Protein AF-0000000078346505 (afdb_homodimer)

pLDDT: mean 89.8, std 14.37, range [29.5, 98.81]

Secondary structure (DSSP, 8-state):
-----------------HHHHHHH-HHHHHHHHHHTTB-TTS-BTTPPPPEEEEE---TTSSEEEEEEETTEEEEEEEEEEEEPPBTTBTT--EEEEEEE--GGG-TT--SSS--HHHHHHHHHHHHHHHHTTSB-GGGGEEETTTEEEEEEEEEEEEE--S-HHHHHHHHHHHHHHT-EE--EE--TTS--EE-SSPPEEPPBS---EEEEEEEETTTEEEES--TTTGGGEEEEEEEEE-TT--EEEEEE-SSS-B-HHHHHHHHHHHHHTHHHHHHHHTTT-/-----------------HHHHHHH-HHHHHHHHHHTTB-TTS-BTTPPPPEEEEE---TTSSEEEEEEETTEEEEEEEEEEEEPPBTTBTT--EEEEEEE--GGG-TT--SSS--HHHHHHHHHHHHHHHHTTSB-GGGGEEETTTEEEEEEEEEEEEE--S-HHHHHHHHHHHHHHT-EE--EE--TTS--EE-SSPPEEPPBS---EEEEEEEETTTEEEES--TTTGGGEEEEEEEEE-TT--EEEEEE-SSS-B-HHHHHHHHHHHHHTHHHHHHHHTTT-

InterPro domains:
  IPR001247 Exoribonuclease, phosphorolytic domain 1 [PF01138] (48-182)
  IPR015847 Exoribonuclease, phosphorolytic domain 2 [PF03725] (208-272)
  IPR020568 Ribosomal protein uS5 domain 2-type superfamily [SSF54211] (19-230)
  IPR027408 PNPase/RNase PH domain superfamily [G3DSA:3.30.230.70] (17-285)
  IPR033196 Exosome complex component Rrp43 [cd11369] (22-281)
  IPR036345 Exoribonuclease, PH domain 2 superfamily [SSF55666] (202-284)
  IPR050590 Exosome complex component Rrp42 subfamily [PTHR11097] (28-284)

Foldseek 3Di:
DPPPP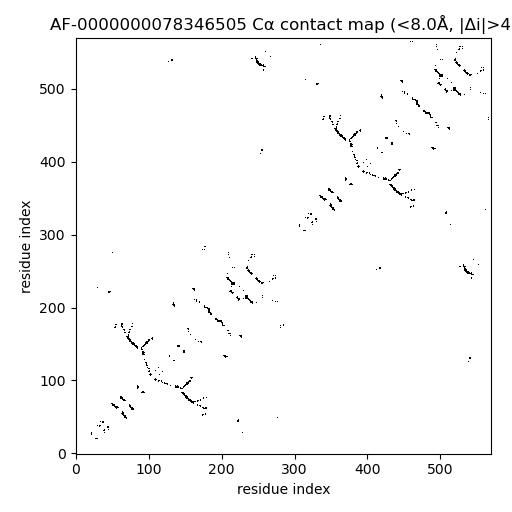PPPPVPPPVPPDLVVCCVVPVQVSQVVQVVVQAGPVGHGQADWADKAKDWCPDVPALTKIWIDGPPWIKIKGKHKDKDFDDPVCQQFEAEQEFEDEDCQQDVVDDDDDGDPVRVVLRVVLRVCPVPVQFADRNVQGDDGRGIGMYMYMYMYINHAWADVNQRRLLGVLLRLLGGWAADWDDDPPDDIDGDPDGTHRGDTPWGKGKWKWFAAPLHGIGTGDTPSCVVRTFWMWMWIAILVLHTRDIDTPDGRDDDPVVVVVRSVSSSVCNVVSCVNSVVSD/DPPPPPPPPVPPPVPPDLVVCCVVPVQVSQVVQVVVQAGPVGHGQADWADKAKDWCPDVPALTKIWIDGDPWIKIKGKHKDKDFDDPVCQQFEAEQEFEDEDCQQDVVDDDDDGDPVRVVLRVVLRVCPVPVQFADRNVQGDDGRGIGMYMYMYMYINHAFADVNQRRLLGVLLRLLGGWAFDWDDDPPDDTDGDPDGTHRGDTPWGKGKWKWFAAPLHGIGTGDTPSCVVRTFWMWMWIAILVLHTRDIDTPDGRDDDPVVVVVRSVSRNVCNVVSCVNSVVSD

Sequence (570 aa):
MVPQESDHSKDSGFVLDPDTFKKIQPLEYHRRFIQEGVRADGRPLLHFRNTELDFGPITSASGSVSVKVGDTSVICAIKAELAEPAPTLPYQGYLVPNVDLPALCASHFRPGPPCELAQSISTFLNNIISSGNVLDLESLCVVPGKVVWVLYADIVCLNYAGNIFDASVDALIAALCNVKLPEVTISDESAPVINNLPAKPLKLNRILISSTFAIFDGQTLLADPTHEEEPLVSSTVTIVVDDKDCICAIHKPGGVSITKAVIDECLTLAKSRTPSFMKLISNTVMVPQESDHSKDSGFVLDPDTFKKIQPLEYHRRFIQEGVRADGRPLLHFRNTELDFGPITSASGSVSVKVGDTSVICAIKAELAEPAPTLPYQGYLVPNVDLPALCASHFRPGPPCELAQSISTFLNNIISSGNVLDLESLCVVPGKVVWVLYADIVCLNYAGNIFDASVDALIAALCNVKLPEVTISDESAPVINNLPAKPLKLNRILISSTFAIFDGQTLLADPTHEEEPLVSSTVTIVVDDKDCICAIHKPGGVSITKAVIDECLTLAKSRTPSFMKLISNTV

Nearest PDB structures (foldseek):
  2c38-assembly1_E  TM=9.148E-01  e=2.564E-26  Saccharolobus solfataricus
  3l7z-assembly1_G  TM=9.034E-01  e=2.143E-26  Saccharolobus solfataricus
  3l7z-assembly1_D  TM=9.224E-01  e=9.581E-26  Saccharolobus solfataricus
  3m85-assembly1_H  TM=8.698E-01  e=2.087E-25  Archaeoglobus fulgidus
  9g8o-assembly1_F  TM=9.002E-01  e=9.910E-25  Homo sapiens

Radius of gyration: 27.99 Å; Cα contacts (8 Å, |Δi|>4): 1223; chains: 2; bounding box: 143×71×76 Å

Solvent-accessible surface area (backbone atoms only — not comparable to full-atom values): 29828 Å² total; per-residue (Å²): 137,79,82,77,78,79,80,74,74,70,77,74,66,83,72,61,57,68,70,58,34,37,72,75,36,48,65,62,47,49,48,57,30,48,75,71,54,24,40,87,88,67,40,49,43,74,45,67,64,59,74,47,79,42,78,53,79,43,78,90,32,38,11,8,20,36,30,28,44,59,71,15,28,36,37,18,40,28,41,70,42,83,38,67,32,53,89,92,40,36,53,28,25,53,69,48,54,41,44,42,65,46,35,85,19,37,85,88,35,59,82,75,74,78,50,69,67,30,50,51,50,19,52,47,51,37,34,35,47,75,39,39,53,25,48,59,38,53,77,31,34,75,38,75,64,52,36,12,37,35,36,39,32,43,34,37,43,61,26,67,39,27,51,62,62,38,48,48,46,48,22,52,51,53,12,48,42,48,23,40,46,60,42,70,46,69,51,96,92,50,74,74,38,76,43,92,49,76,54,41,72,50,70,67,71,46,49,65,43,54,36,44,31,29,27,39,80,73,70,44,69,30,29,50,45,38,50,79,44,56,81,59,37,42,26,50,40,34,38,26,25,34,79,83,62,31,40,29,28,35,47,18,68,18,13,53,56,40,49,71,68,55,51,52,51,49,58,56,55,44,51,66,50,46,62,64,53,50,61,71,43,47,87,56,96,136,79,81,78,77,78,82,73,76,71,78,72,66,84,72,61,56,68,69,57,35,38,72,76,36,48,64,61,47,48,47,58,30,48,75,70,54,24,39,87,86,69,40,51,43,75,43,68,63,60,74,46,79,43,77,53,79,44,79,89,33,39,10,9,20,36,28,30,44,59,72,15,28,36,39,18,38,28,41,73,41,84,38,66,32,51,91,92,39,36,52,26,23,53,69,49,54,40,44,43,62,45,37,84,20,37,86,88,36,58,81,75,72,77,50,71,67,32,49,52,48,22,52,47,51,37,34,35,47,75,39,39,54,24,49,60,37,53,78,30,34,74,38,76,64,51,34,13,36,33,35,42,32,44,34,38,43,62,27,66,38,29,52,61,64,39,47,49,46,47,22,52,51,54,11,47,41,47,22,40,44,60,42,71,46,69,50,97,90,49,75,73,36,76,44,92,50,75,55,41,71,51,71,67,70,47,50,64,46,55,37,43,31,28,25,39,81,75,73,44,68,31,28,51,45,39,52,80,44,57,82,58,38,42,25,49,38,32,39,26,25,34,79,83,62,31,39,29,28,35,46,17,66,18,13,53,56,39,49,72,68,55,52,51,50,50,56,56,53,45,50,64,49,46,62,63,53,51,60,71,43,48,87,56,95

Organism: Batrachochytrium dendrobatidis (strain JEL423) (NCBI:txid403673)

Structure (mmCIF, N/CA/C/O backbone):
data_AF-0000000078346505-model_v1
#
loop_
_entity.id
_entity.type
_entity.pdbx_description
1 polymer 'Ribosomal RNA-processing protein 43'
#
loop_
_atom_site.group_PDB
_atom_site.id
_atom_site.type_symbol
_atom_site.label_atom_id
_atom_site.label_alt_id
_atom_site.label_comp_id
_atom_site.label_asym_id
_atom_site.label_entity_id
_atom_site.label_seq_id
_atom_site.pdbx_PDB_ins_code
_atom_site.Cartn_x
_atom_site.Cartn_y
_atom_site.Cartn_z
_atom_site.occupancy
_atom_site.B_iso_or_equiv
_atom_site.auth_seq_id
_atom_site.auth_comp_id
_atom_site.auth_asym_id
_atom_site.auth_atom_id
_atom_site.pdbx_PDB_model_num
ATOM 1 N N . MET A 1 1 ? -66 -13.938 39.594 1 29.5 1 MET A N 1
ATOM 2 C CA . MET A 1 1 ? -65.562 -14.188 38.219 1 29.5 1 MET A CA 1
ATOM 3 C C . MET A 1 1 ? -64.75 -13.016 37.688 1 29.5 1 MET A C 1
ATOM 5 O O . MET A 1 1 ? -65.312 -11.953 37.375 1 29.5 1 MET A O 1
ATOM 9 N N . VAL A 1 2 ? -63.562 -12.664 38.25 1 35.06 2 VAL A N 1
ATOM 10 C CA . VAL A 1 2 ? -62.656 -11.562 37.969 1 35.06 2 VAL A CA 1
ATOM 11 C C . VAL A 1 2 ? -62.125 -11.688 36.562 1 35.06 2 VAL A C 1
ATOM 13 O O . VAL A 1 2 ? -61.656 -12.758 36.156 1 35.06 2 VAL A O 1
ATOM 16 N N . PRO A 1 3 ? -62.562 -10.781 35.625 1 36 3 PRO A N 1
ATOM 17 C CA . PRO A 1 3 ? -62.094 -10.836 34.25 1 36 3 PRO A CA 1
ATOM 18 C C . PRO A 1 3 ? -60.562 -10.727 34.188 1 36 3 PRO A C 1
ATOM 20 O O . PRO A 1 3 ? -59.969 -9.883 34.844 1 36 3 PRO A O 1
ATOM 23 N N . GLN A 1 4 ? -59.812 -11.812 34.094 1 34.84 4 GLN A N 1
ATOM 24 C CA . GLN A 1 4 ? -58.375 -11.805 33.812 1 34.84 4 GLN A CA 1
ATOM 25 C C . GLN A 1 4 ? -58.062 -11.141 32.469 1 34.84 4 GLN A C 1
ATOM 27 O O . GLN A 1 4 ? -58.5 -11.617 31.438 1 34.84 4 GLN A O 1
ATOM 32 N N . GLU A 1 5 ? -57.969 -9.781 32.406 1 35.34 5 GLU A N 1
ATOM 33 C CA . GLU A 1 5 ? -57.5 -9.055 31.25 1 35.34 5 GLU A CA 1
ATOM 34 C C . GLU A 1 5 ? -56.156 -9.609 30.766 1 35.34 5 GLU A C 1
ATOM 36 O O . GLU A 1 5 ? -55.188 -9.688 31.531 1 35.34 5 GLU A O 1
ATOM 41 N N . SER A 1 6 ? -56.156 -10.633 29.859 1 36.22 6 SER A N 1
ATOM 42 C CA . SER A 1 6 ? -54.969 -11.07 29.125 1 36.22 6 SER A CA 1
ATOM 43 C C . SER A 1 6 ? -54.312 -9.898 28.422 1 36.22 6 SER A C 1
ATOM 45 O O . SER A 1 6 ? -54.938 -9.211 27.594 1 36.22 6 SER A O 1
ATOM 47 N N . ASP A 1 7 ? -53.469 -9.086 29.031 1 33.78 7 ASP A N 1
ATOM 48 C CA . ASP A 1 7 ? -52.594 -8.062 28.484 1 33.78 7 ASP A CA 1
ATOM 49 C C . ASP A 1 7 ? -51.719 -8.625 27.359 1 33.78 7 ASP A C 1
ATOM 51 O O . ASP A 1 7 ? -50.719 -9.266 27.594 1 33.78 7 ASP A O 1
ATOM 55 N N . HIS A 1 8 ? -52.344 -9.211 26.25 1 35.03 8 HIS A N 1
ATOM 56 C CA . HIS A 1 8 ? -51.594 -9.5 25.016 1 35.03 8 HIS A CA 1
ATOM 57 C C . HIS A 1 8 ? -50.938 -8.234 24.453 1 35.03 8 HIS A C 1
ATOM 59 O O . HIS A 1 8 ? -51.562 -7.539 23.641 1 35.03 8 HIS A O 1
ATOM 65 N N . SER A 1 9 ? -50.344 -7.367 25.156 1 30.27 9 SER A N 1
ATOM 66 C CA . SER A 1 9 ? -49.531 -6.418 24.406 1 30.27 9 SER A CA 1
ATOM 67 C C . SER A 1 9 ? -48.531 -7.137 23.5 1 30.27 9 SER A C 1
ATOM 69 O O . SER A 1 9 ? -47.531 -7.688 23.969 1 30.27 9 SER A O 1
ATOM 71 N N . LYS A 1 10 ? -49.031 -7.902 22.453 1 34 10 LYS A N 1
ATOM 72 C CA . LYS A 1 10 ? -48.188 -8.227 21.297 1 34 10 LYS A CA 1
ATOM 73 C C . LYS A 1 10 ? -47.344 -7.027 20.875 1 34 10 LYS A C 1
ATOM 75 O O . LYS A 1 10 ? -47.875 -6.004 20.438 1 34 10 LYS A O 1
ATOM 80 N N . ASP A 1 11 ? -46.312 -6.691 21.516 1 34.81 11 ASP A N 1
ATOM 81 C CA . ASP A 1 11 ? -45.281 -5.848 20.953 1 34.81 11 ASP A CA 1
ATOM 82 C C . ASP A 1 11 ? -45.031 -6.152 19.484 1 34.81 11 ASP A C 1
ATOM 84 O O . ASP A 1 11 ? -44.562 -7.23 19.125 1 34.81 11 ASP A O 1
ATOM 88 N N . SER A 1 12 ? -45.938 -6.004 18.594 1 40.03 12 SER A N 1
ATOM 89 C CA . SER A 1 12 ? -45.844 -5.992 17.141 1 40.03 12 SER A CA 1
ATOM 90 C C . SER A 1 12 ? -44.562 -5.32 16.688 1 40.03 12 SER A C 1
ATOM 92 O O . SER A 1 12 ? -44.562 -4.133 16.359 1 40.03 12 SER A O 1
ATOM 94 N N . GLY A 1 13 ? -43.5 -5.34 17.344 1 41.84 13 GLY A N 1
ATOM 95 C CA . GLY A 1 13 ? -42.281 -4.828 16.703 1 41.84 13 GLY A CA 1
ATOM 96 C C . GLY A 1 13 ? -42.125 -5.289 15.266 1 41.84 13 GLY A C 1
ATOM 97 O O . GLY A 1 13 ? -42.344 -6.465 14.961 1 41.84 13 GLY A O 1
ATOM 98 N N . PHE A 1 14 ? -42.438 -4.574 14.297 1 49.12 14 PHE A N 1
ATOM 99 C CA . PHE A 1 14 ? -42.188 -4.762 12.867 1 49.12 14 PHE A CA 1
ATOM 100 C C . PHE A 1 14 ? -40.906 -5.543 12.625 1 49.12 14 PHE A C 1
ATOM 102 O O . PHE A 1 14 ? -39.812 -5.02 12.836 1 49.12 14 PHE A O 1
ATOM 109 N N . VAL A 1 15 ? -40.969 -6.75 12.844 1 62.22 15 VAL A N 1
ATOM 110 C CA . VAL A 1 15 ? -39.812 -7.598 12.539 1 62.22 15 VAL A CA 1
ATOM 111 C C . VAL A 1 15 ? -39.625 -7.699 11.023 1 62.22 15 VAL A C 1
ATOM 113 O O . VAL A 1 15 ? -40.5 -8.234 10.328 1 62.22 15 VAL A O 1
ATOM 116 N N . LEU A 1 16 ? -39.031 -6.777 10.344 1 72.5 16 LEU A N 1
ATOM 117 C CA . LEU A 1 16 ? -38.656 -6.887 8.93 1 72.5 16 LEU A CA 1
ATOM 118 C C . LEU A 1 16 ? -38.125 -8.273 8.617 1 72.5 16 LEU A C 1
ATOM 120 O O . LEU A 1 16 ? -37.469 -8.891 9.461 1 72.5 16 LEU A O 1
ATOM 124 N N . ASP A 1 17 ? -38.719 -8.828 7.492 1 84.62 17 ASP A N 1
ATOM 125 C CA . ASP A 1 17 ? -38.062 -10.062 7.051 1 84.62 17 ASP A CA 1
ATOM 126 C C . ASP A 1 17 ? -36.562 -9.859 6.863 1 84.62 17 ASP A C 1
ATOM 128 O O . ASP A 1 17 ? -36.094 -8.75 6.578 1 84.62 17 ASP A O 1
ATOM 132 N N . PRO A 1 18 ? -35.875 -10.805 7.09 1 82 18 PRO A N 1
ATOM 133 C CA . PRO A 1 18 ? -34.406 -10.695 7.09 1 82 18 PRO A CA 1
ATOM 134 C C . PRO A 1 18 ? -33.844 -10.047 5.82 1 82 18 PRO A C 1
ATOM 136 O O . PRO A 1 18 ? -32.938 -9.234 5.883 1 82 18 PRO A O 1
ATOM 139 N N . ASP A 1 19 ? -34.375 -10.336 4.742 1 85.94 19 ASP A N 1
ATOM 140 C CA . ASP A 1 19 ? -33.906 -9.797 3.479 1 85.94 19 ASP A CA 1
ATOM 141 C C . ASP A 1 19 ? -34.156 -8.297 3.381 1 85.94 19 ASP A C 1
ATOM 143 O O . ASP A 1 19 ? -33.312 -7.543 2.898 1 85.94 19 ASP A O 1
ATOM 147 N N . THR A 1 20 ? -35.281 -7.938 3.758 1 85.5 20 THR A N 1
ATOM 148 C CA . THR A 1 20 ? -35.656 -6.52 3.764 1 85.5 20 THR A CA 1
ATOM 149 C C . THR A 1 20 ? -34.812 -5.758 4.781 1 85.5 20 THR A C 1
ATOM 151 O O . THR A 1 20 ? -34.312 -4.656 4.5 1 85.5 20 THR A O 1
ATOM 154 N N . PHE A 1 21 ? -34.719 -6.422 5.91 1 86.69 21 PHE A N 1
ATOM 155 C CA . PHE A 1 21 ? -33.906 -5.812 6.961 1 86.69 21 PHE A CA 1
ATOM 156 C C . PHE A 1 21 ? -32.469 -5.586 6.484 1 86.69 21 PHE A C 1
ATOM 158 O O . PHE A 1 21 ? -31.906 -4.516 6.699 1 86.69 21 PHE A O 1
ATOM 165 N N . LYS A 1 22 ? -31.953 -6.578 5.855 1 87.62 22 LYS A N 1
ATOM 166 C CA . LYS A 1 22 ? -30.594 -6.5 5.305 1 87.62 22 LYS A CA 1
ATOM 167 C C . LYS A 1 22 ? -30.469 -5.344 4.316 1 87.62 22 LYS A C 1
ATOM 169 O O . LYS A 1 22 ? -29.469 -4.625 4.312 1 87.62 22 LYS A O 1
ATOM 174 N N . LYS A 1 23 ? -31.453 -5.047 3.521 1 87.62 23 LYS A N 1
ATOM 175 C CA . LYS A 1 23 ? -31.422 -4.023 2.48 1 87.62 23 LYS A CA 1
ATOM 176 C C . LYS A 1 23 ? -31.547 -2.625 3.082 1 87.62 23 LYS A C 1
ATOM 178 O O . LYS A 1 23 ? -30.891 -1.687 2.633 1 87.62 23 LYS A O 1
ATOM 183 N N . ILE A 1 24 ? -32.344 -2.564 4.164 1 87.88 24 ILE A N 1
ATOM 184 C CA . ILE A 1 24 ? -32.656 -1.256 4.715 1 87.88 24 ILE A CA 1
ATOM 185 C C . ILE A 1 24 ? -31.609 -0.839 5.73 1 87.88 24 ILE A C 1
ATOM 187 O O . ILE A 1 24 ? -31.234 0.334 5.805 1 87.88 24 ILE A O 1
ATOM 191 N N . GLN A 1 25 ? -31.156 -1.825 6.484 1 92 25 GLN A N 1
ATOM 192 C CA . GLN A 1 25 ? -30.156 -1.537 7.52 1 92 25 GLN A CA 1
ATOM 193 C C . GLN A 1 25 ? -29.031 -2.555 7.492 1 92 25 GLN A C 1
ATOM 195 O O . GLN A 1 25 ? -28.859 -3.33 8.438 1 92 25 GLN A O 1
ATOM 200 N N . PRO A 1 26 ? -28.281 -2.455 6.453 1 91.75 26 PRO A N 1
ATOM 201 C CA . PRO A 1 26 ? -27.234 -3.469 6.289 1 91.75 26 PRO A CA 1
ATOM 202 C C . PRO A 1 26 ? -26.25 -3.506 7.465 1 91.75 26 PRO A C 1
ATOM 204 O O . PRO A 1 26 ? -25.844 -4.586 7.891 1 91.75 26 PRO A O 1
ATOM 207 N N . LEU A 1 27 ? -25.969 -2.367 8.039 1 93.25 27 LEU A N 1
ATOM 208 C CA . LEU A 1 27 ? -25.031 -2.314 9.156 1 93.25 27 LEU A CA 1
ATOM 209 C C . LEU A 1 27 ? -25.594 -3.025 10.375 1 93.25 27 LEU A C 1
ATOM 211 O O . LEU A 1 27 ? -24.922 -3.861 10.984 1 93.25 27 LEU A O 1
ATOM 215 N N . GLU A 1 28 ? -26.828 -2.693 10.695 1 92.75 28 GLU A N 1
ATOM 216 C CA . GLU A 1 28 ? -27.453 -3.303 11.859 1 92.75 28 GLU A CA 1
ATOM 217 C C . GLU A 1 28 ? -27.672 -4.801 11.648 1 92.75 28 GLU A C 1
ATOM 219 O O . GLU A 1 28 ? -27.547 -5.586 12.594 1 92.75 28 GLU A O 1
ATOM 224 N N . TYR A 1 29 ? -28.016 -5.125 10.43 1 94.06 29 TYR A N 1
ATOM 225 C CA . TYR A 1 29 ? -28.188 -6.531 10.07 1 94.06 29 TYR A CA 1
ATOM 226 C C . TYR A 1 29 ? -26.938 -7.336 10.375 1 94.06 29 TYR A C 1
ATOM 228 O O . TYR A 1 29 ? -26.984 -8.344 11.078 1 94.06 29 TYR A O 1
ATOM 236 N N . HIS A 1 30 ? -25.812 -6.938 9.922 1 95.31 30 HIS A N 1
ATOM 237 C CA . HIS A 1 30 ? -24.562 -7.66 10.125 1 95.31 30 HIS A CA 1
ATOM 238 C C . HIS A 1 30 ? -24.094 -7.566 11.57 1 95.31 30 HIS A C 1
ATOM 240 O O . HIS A 1 30 ? -23.531 -8.516 12.109 1 95.31 30 HIS A O 1
ATOM 246 N N . ARG A 1 31 ? -24.344 -6.426 12.211 1 95.06 31 ARG A N 1
ATOM 247 C CA . ARG A 1 31 ? -23.969 -6.234 13.609 1 95.06 31 ARG A CA 1
ATOM 248 C C . ARG A 1 31 ? -24.609 -7.293 14.5 1 95.06 31 ARG A C 1
ATOM 250 O O . ARG A 1 31 ? -23.969 -7.809 15.414 1 95.06 31 ARG A O 1
ATOM 257 N N . ARG A 1 32 ? -25.812 -7.645 14.211 1 94.12 32 ARG A N 1
ATOM 258 C CA . ARG A 1 32 ? -26.531 -8.633 15 1 94.12 32 ARG A CA 1
ATOM 259 C C . ARG A 1 32 ? -25.844 -10 14.938 1 94.12 32 ARG A C 1
ATOM 261 O O . ARG A 1 32 ? -25.734 -10.688 15.953 1 94.12 32 ARG A O 1
ATOM 268 N N . PHE A 1 33 ? -25.406 -10.43 13.773 1 95.12 33 PHE A N 1
ATOM 269 C CA . PHE A 1 33 ? -24.703 -11.695 13.625 1 95.12 33 PHE A CA 1
ATOM 270 C C . PHE A 1 33 ? -23.344 -11.648 14.336 1 95.12 33 PHE A C 1
ATOM 272 O O . PHE A 1 33 ? -23.016 -12.555 15.094 1 95.12 33 PHE A O 1
ATOM 279 N N . ILE A 1 34 ? -22.656 -10.57 14.164 1 95.25 34 ILE A N 1
ATOM 280 C CA . ILE A 1 34 ? -21.281 -10.422 14.648 1 95.25 34 ILE A CA 1
ATOM 281 C C . ILE A 1 34 ? -21.281 -10.398 16.172 1 95.25 34 ILE A C 1
ATOM 283 O O . ILE A 1 34 ? -20.359 -10.938 16.812 1 95.25 34 ILE A O 1
ATOM 287 N N . GLN A 1 35 ? -22.281 -9.805 16.734 1 94.5 35 GLN A N 1
ATOM 288 C CA . GLN A 1 35 ? -22.406 -9.758 18.188 1 94.5 35 GLN A CA 1
ATOM 2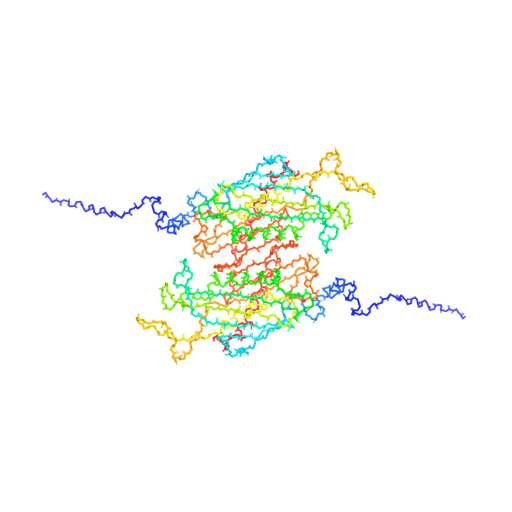89 C C . GLN A 1 35 ? -22.531 -11.164 18.781 1 94.5 35 GLN A C 1
ATOM 291 O O . GLN A 1 35 ? -22.141 -11.398 19.922 1 94.5 35 GLN A O 1
ATOM 296 N N . GLU A 1 36 ? -22.984 -12.086 18 1 95.38 36 GLU A N 1
ATOM 297 C CA . GLU A 1 36 ? -23.109 -13.469 18.438 1 95.38 36 GLU A CA 1
ATOM 298 C C . GLU A 1 36 ? -21.875 -14.289 18.047 1 95.38 36 GLU A C 1
ATOM 300 O O . GLU A 1 36 ? -21.859 -15.508 18.234 1 95.38 36 GLU A O 1
ATOM 305 N N . GLY A 1 37 ? -20.938 -13.672 17.438 1 95.56 37 GLY A N 1
ATOM 306 C CA . GLY A 1 37 ? -19.672 -14.328 17.125 1 95.56 37 GLY A CA 1
ATOM 307 C C . GLY A 1 37 ? -19.719 -15.094 15.82 1 95.56 37 GLY A C 1
ATOM 308 O O . GLY A 1 37 ? -18.891 -15.977 15.578 1 95.56 37 GLY A O 1
ATOM 309 N N . VAL A 1 38 ? -20.781 -14.805 15.047 1 96.94 38 VAL A N 1
ATOM 310 C CA . VAL A 1 38 ? -20.938 -15.484 13.766 1 96.94 38 VAL A CA 1
ATOM 311 C C . VAL A 1 38 ? -21.234 -14.461 12.672 1 96.94 38 VAL A C 1
ATOM 313 O O . VAL A 1 38 ? -21.75 -13.375 12.953 1 96.94 38 VAL A O 1
ATOM 316 N N . ARG A 1 39 ? -20.875 -14.773 11.453 1 96.56 39 ARG A N 1
ATOM 317 C CA . ARG A 1 39 ? -21.156 -13.914 10.305 1 96.56 39 ARG A CA 1
ATOM 318 C C . ARG A 1 39 ? -22.484 -14.266 9.664 1 96.56 39 ARG A C 1
ATOM 320 O O . ARG A 1 39 ? -23.062 -15.312 9.969 1 96.56 39 ARG A O 1
ATOM 327 N N . ALA A 1 40 ? -22.984 -13.43 8.82 1 95.12 40 ALA A N 1
ATOM 328 C CA . ALA A 1 40 ? -24.266 -13.648 8.164 1 95.12 40 ALA A CA 1
ATOM 329 C C . ALA A 1 40 ? -24.219 -14.891 7.273 1 95.12 40 ALA A C 1
ATOM 331 O O . ALA A 1 40 ? -25.25 -15.539 7.047 1 95.12 40 ALA A O 1
ATOM 332 N N . ASP A 1 41 ? -23.031 -15.258 6.789 1 95.31 41 ASP A N 1
ATOM 333 C CA . ASP A 1 41 ? -22.906 -16.438 5.926 1 95.31 41 ASP A CA 1
ATOM 334 C C . ASP A 1 41 ? -22.594 -17.688 6.742 1 95.31 41 ASP A C 1
ATOM 336 O O . ASP A 1 41 ? -22.266 -18.734 6.18 1 95.31 41 ASP A O 1
ATOM 340 N N . GLY A 1 42 ? -22.594 -17.578 8.07 1 95.75 42 GLY A N 1
ATOM 341 C CA . GLY A 1 42 ? -22.484 -18.734 8.938 1 95.75 42 GLY A CA 1
ATOM 342 C C . GLY A 1 42 ? -21.078 -18.984 9.43 1 95.75 42 GLY A C 1
ATOM 343 O O . GLY A 1 42 ? -20.859 -19.812 10.312 1 95.75 42 GLY A O 1
ATOM 344 N N . ARG A 1 43 ? -20.094 -18.203 8.977 1 97 43 ARG A N 1
ATOM 345 C CA . ARG A 1 43 ? -18.719 -18.391 9.391 1 97 43 ARG A CA 1
ATOM 346 C C . ARG A 1 43 ? -18.453 -17.781 10.758 1 97 43 ARG A C 1
ATOM 348 O O . ARG A 1 43 ? -19.047 -16.75 11.102 1 97 43 ARG A O 1
ATOM 355 N N . PRO A 1 44 ? -17.516 -18.484 11.523 1 97.56 44 PRO A N 1
ATOM 356 C CA . PRO A 1 44 ? -16.938 -17.703 12.617 1 97.56 44 PRO A CA 1
ATOM 357 C C . PRO A 1 44 ? -16.219 -16.453 12.133 1 97.56 44 PRO A C 1
ATOM 359 O O . PRO A 1 44 ? -15.875 -16.344 10.953 1 97.56 44 PRO A O 1
ATOM 362 N N . LEU A 1 45 ? -15.945 -15.516 12.992 1 98 45 LEU A N 1
ATOM 363 C CA . LEU A 1 45 ? -15.484 -14.172 12.648 1 98 45 LEU A CA 1
ATOM 364 C C . LEU A 1 45 ? -14.156 -14.234 11.898 1 98 45 LEU A C 1
ATOM 366 O O . LEU A 1 45 ? -13.93 -13.461 10.969 1 98 45 LEU A O 1
ATOM 370 N N . LEU A 1 46 ? -13.273 -15.242 12.234 1 97.88 46 LEU A N 1
ATOM 371 C CA . LEU A 1 46 ? -11.906 -15.203 11.727 1 97.88 46 LEU A CA 1
ATOM 372 C C . LEU A 1 46 ? -11.641 -16.359 10.773 1 97.88 46 LEU A C 1
ATOM 374 O O . LEU A 1 46 ? -10.492 -16.766 10.57 1 97.88 46 LEU A O 1
ATOM 378 N N . HIS A 1 47 ? -12.711 -16.906 10.133 1 96.75 47 HIS A N 1
ATOM 379 C CA . HIS A 1 47 ? -12.562 -18.031 9.211 1 96.75 47 HIS A CA 1
ATOM 380 C C . HIS A 1 47 ? -12.547 -17.547 7.762 1 96.75 47 HIS A C 1
ATOM 382 O O . HIS A 1 47 ? -13.312 -16.656 7.391 1 96.75 47 HIS A O 1
ATOM 388 N N . PHE A 1 48 ? -11.648 -18.141 7.027 1 97.38 48 PHE A N 1
ATOM 389 C CA . PHE A 1 48 ? -11.562 -17.906 5.594 1 97.38 48 PHE A CA 1
ATOM 390 C C . PHE A 1 48 ? -12.516 -18.812 4.832 1 97.38 48 PHE A C 1
ATOM 392 O O . PHE A 1 48 ? -12.75 -19.953 5.242 1 97.38 48 PHE A O 1
ATOM 399 N N . ARG A 1 49 ? -13.109 -18.312 3.742 1 97.12 49 ARG A N 1
ATOM 400 C CA . ARG A 1 49 ? -13.875 -19.188 2.854 1 97.12 49 ARG A CA 1
ATOM 401 C C . ARG A 1 49 ? -12.977 -20.203 2.166 1 97.12 49 ARG A C 1
ATOM 403 O O . ARG A 1 49 ? -11.758 -20 2.088 1 97.12 49 ARG A O 1
ATOM 410 N N . ASN A 1 50 ? -13.602 -21.141 1.665 1 95.44 50 ASN A N 1
ATOM 411 C CA . ASN A 1 50 ? -12.875 -22.188 0.973 1 95.44 50 ASN A CA 1
ATOM 412 C C . ASN A 1 50 ? -12.297 -21.703 -0.351 1 95.44 50 ASN A C 1
ATOM 414 O O . ASN A 1 50 ? -12.961 -20.969 -1.085 1 95.44 50 ASN A O 1
ATOM 418 N N . THR A 1 51 ? -11.086 -22.156 -0.608 1 96.81 51 THR A N 1
ATOM 419 C CA . THR A 1 51 ? -10.438 -21.844 -1.874 1 96.81 51 THR A CA 1
ATOM 420 C C . THR A 1 51 ? -10.352 -23.078 -2.76 1 96.81 51 THR A C 1
ATOM 422 O O . THR A 1 51 ? -10.008 -24.156 -2.287 1 96.81 51 THR A O 1
ATOM 425 N N . GLU A 1 52 ? -10.719 -22.938 -4.004 1 97.12 52 GLU A N 1
ATOM 426 C CA . GLU A 1 52 ? -10.617 -24.016 -4.992 1 97.12 52 GLU A CA 1
ATOM 427 C C . GLU A 1 52 ? -9.82 -23.562 -6.215 1 97.12 52 GLU A C 1
ATOM 429 O O . GLU A 1 52 ? -9.961 -22.422 -6.668 1 97.12 52 GLU A O 1
ATOM 434 N N . LEU A 1 53 ? -9.047 -24.438 -6.676 1 97.44 53 LEU A N 1
ATOM 435 C CA . LEU A 1 53 ? -8.25 -24.156 -7.867 1 97.44 53 LEU A CA 1
ATOM 436 C C . LEU A 1 53 ? -8.508 -25.203 -8.945 1 97.44 53 LEU A C 1
ATOM 438 O O . LEU A 1 53 ? -8.594 -26.406 -8.648 1 97.44 53 LEU A O 1
ATOM 442 N N . ASP A 1 54 ? -8.742 -24.766 -10.141 1 96.81 54 ASP A N 1
ATOM 443 C CA . ASP A 1 54 ? -8.812 -25.609 -11.336 1 96.81 54 ASP A CA 1
ATOM 444 C C . ASP A 1 54 ? -7.781 -25.172 -12.375 1 96.81 54 ASP A C 1
ATOM 446 O O . ASP A 1 54 ? -7.891 -24.094 -12.953 1 96.81 54 ASP A O 1
ATOM 450 N N . PHE A 1 55 ? -6.805 -26.031 -12.672 1 96.56 55 PHE A N 1
ATOM 451 C CA . PHE A 1 55 ? -5.656 -25.641 -13.492 1 96.56 55 PHE A CA 1
ATOM 452 C C . PHE A 1 55 ? -5.926 -25.938 -14.961 1 96.56 55 PHE A C 1
ATOM 454 O O . PHE A 1 55 ? -6.52 -26.953 -15.305 1 96.56 55 PHE A O 1
ATOM 461 N N . GLY A 1 56 ? -5.566 -25.031 -15.844 1 95.38 56 GLY A N 1
ATOM 462 C CA . GLY A 1 56 ? -5.48 -25.219 -17.281 1 95.38 56 GLY A CA 1
ATOM 463 C C . GLY A 1 56 ? -6.816 -25.078 -17.984 1 95.38 56 GLY A C 1
ATOM 464 O O . GLY A 1 56 ? -7.109 -25.797 -18.938 1 95.38 56 GLY A O 1
ATOM 465 N N . PRO A 1 57 ? -7.711 -24.172 -17.484 1 95.31 57 PRO A N 1
ATOM 466 C CA . PRO A 1 57 ? -8.984 -24.031 -18.188 1 95.31 57 PRO A CA 1
ATOM 467 C C . PRO A 1 57 ? -8.836 -23.375 -19.562 1 95.31 57 PRO A C 1
ATOM 469 O O . PRO A 1 57 ? -9.719 -23.516 -20.406 1 95.31 57 PRO A O 1
ATOM 472 N N . ILE A 1 58 ? -7.797 -22.656 -19.797 1 95.69 58 ILE A N 1
ATOM 473 C CA . ILE A 1 58 ? -7.551 -22 -21.062 1 95.69 58 ILE A CA 1
ATOM 474 C C . ILE A 1 58 ? -6.391 -22.672 -21.781 1 95.69 58 ILE A C 1
ATOM 476 O O . ILE A 1 58 ? -5.227 -22.453 -21.453 1 95.69 58 ILE A O 1
ATOM 480 N N . THR A 1 59 ? -6.637 -23.312 -22.828 1 92.81 59 THR A N 1
ATOM 481 C CA . THR A 1 59 ? -5.656 -24.156 -23.5 1 92.81 59 THR A CA 1
ATOM 482 C C . THR A 1 59 ? -4.707 -23.328 -24.359 1 92.81 59 THR A C 1
ATOM 484 O O . THR A 1 59 ? -3.586 -23.75 -24.641 1 92.81 59 THR A O 1
ATOM 487 N N . SER A 1 60 ? -5.168 -22.172 -24.75 1 93.81 60 SER A N 1
ATOM 488 C CA . SER A 1 60 ? -4.352 -21.297 -25.609 1 93.81 60 SER A CA 1
ATOM 489 C C . SER A 1 60 ? -3.318 -20.531 -24.781 1 93.81 60 SER A C 1
ATOM 491 O O . SER A 1 60 ? -2.432 -19.891 -25.344 1 93.81 60 SER A O 1
ATOM 493 N N . ALA A 1 61 ? -3.455 -20.625 -23.5 1 95.5 61 ALA A N 1
ATOM 494 C CA . ALA A 1 61 ? -2.52 -19.922 -22.625 1 95.5 61 ALA A CA 1
ATOM 495 C C . ALA A 1 61 ? -1.317 -20.797 -22.281 1 95.5 61 ALA A C 1
ATOM 497 O O . ALA A 1 61 ? -1.395 -22.031 -22.375 1 95.5 61 ALA A O 1
ATOM 498 N N . SER A 1 62 ? -0.159 -20.203 -21.969 1 95.88 62 SER A N 1
ATOM 499 C CA . SER A 1 62 ? 1.008 -20.938 -21.484 1 95.88 62 SER A CA 1
ATOM 500 C C . SER A 1 62 ? 0.752 -21.516 -20.094 1 95.88 62 SER A C 1
ATOM 502 O O . SER A 1 62 ? 1.405 -22.484 -19.688 1 95.88 62 SER A O 1
ATOM 504 N N . GLY A 1 63 ? -0.147 -20.938 -19.344 1 96.69 63 GLY A N 1
ATOM 505 C CA . GLY A 1 63 ? -0.668 -21.359 -18.062 1 96.69 63 GLY A CA 1
ATOM 506 C C . GLY A 1 63 ? -1.949 -20.641 -17.672 1 96.69 63 GLY A C 1
ATOM 507 O O . GLY A 1 63 ? -2.164 -19.5 -18.047 1 96.69 63 GLY A O 1
ATOM 508 N N . SER A 1 64 ? -2.787 -21.344 -17.016 1 98 64 SER A N 1
ATOM 509 C CA . SER A 1 64 ? -4.043 -20.734 -16.609 1 98 64 SER A CA 1
ATOM 510 C C . SER A 1 64 ? -4.645 -21.453 -15.406 1 98 64 SER A C 1
ATOM 512 O O . SER A 1 64 ? -4.297 -22.609 -15.133 1 98 64 SER A O 1
ATOM 514 N N . VAL A 1 65 ? -5.508 -20.734 -14.688 1 98.44 65 VAL A N 1
ATOM 515 C CA . VAL A 1 65 ? -6.176 -21.312 -13.523 1 98.44 65 VAL A CA 1
ATOM 516 C C . VAL A 1 65 ? -7.52 -20.609 -13.312 1 98.44 65 VAL A C 1
ATOM 518 O O . VAL A 1 65 ? -7.676 -19.438 -13.625 1 98.44 65 VAL A O 1
ATOM 521 N N . SER A 1 66 ? -8.469 -21.375 -12.883 1 98.5 66 SER A N 1
ATOM 522 C CA . SER A 1 66 ? -9.703 -20.844 -12.297 1 98.5 66 SER A CA 1
ATOM 523 C C . SER A 1 66 ? -9.688 -20.969 -10.781 1 98.5 66 SER A C 1
ATOM 525 O O . SER A 1 66 ? -9.398 -22.031 -10.234 1 98.5 66 SER A O 1
ATOM 527 N N . VAL A 1 67 ? -9.938 -19.859 -10.086 1 98.31 67 VAL A N 1
ATOM 528 C CA . VAL A 1 67 ? -9.891 -19.812 -8.633 1 98.31 67 VAL A CA 1
ATOM 529 C C . VAL A 1 67 ? -11.258 -19.422 -8.086 1 98.31 67 VAL A C 1
ATOM 531 O O . VAL A 1 67 ? -11.906 -18.516 -8.609 1 98.31 67 VAL A O 1
ATOM 534 N N . LYS A 1 68 ? -11.648 -20.125 -7.117 1 98.06 68 LYS A N 1
ATOM 535 C CA . LYS A 1 68 ? -12.836 -19.75 -6.348 1 98.06 68 LYS A CA 1
ATOM 536 C C . LYS A 1 68 ? -12.492 -19.547 -4.875 1 98.06 68 LYS A C 1
ATOM 538 O O . LYS A 1 68 ? -11.844 -20.406 -4.262 1 98.06 68 LYS A O 1
ATOM 543 N N . VAL A 1 69 ? -12.812 -18.469 -4.332 1 97.62 69 VAL A N 1
ATOM 544 C CA . VAL A 1 69 ? -12.812 -18.172 -2.902 1 97.62 69 VAL A CA 1
ATOM 545 C C . VAL A 1 69 ? -14.234 -17.875 -2.436 1 97.62 69 VAL A C 1
ATOM 547 O O . VAL A 1 69 ? -14.727 -16.766 -2.598 1 97.62 69 VAL A O 1
ATOM 550 N N . GLY A 1 70 ? -14.852 -18.891 -1.771 1 97.19 70 GLY A N 1
ATOM 551 C CA . GLY A 1 70 ? -16.297 -18.781 -1.646 1 97.19 70 GLY A CA 1
ATOM 552 C C . GLY A 1 70 ? -17 -18.625 -2.98 1 97.19 70 GLY A C 1
ATOM 553 O O . GLY A 1 70 ? -16.797 -19.422 -3.898 1 97.19 70 GLY A O 1
ATOM 554 N N . ASP A 1 71 ? -17.781 -17.547 -3.135 1 97.69 71 ASP A N 1
ATOM 555 C CA . ASP A 1 71 ? -18.516 -17.312 -4.371 1 97.69 71 ASP A CA 1
ATOM 556 C C . ASP A 1 71 ? -17.75 -16.359 -5.297 1 97.69 71 ASP A C 1
ATOM 558 O O . ASP A 1 71 ? -18.188 -16.094 -6.418 1 97.69 71 ASP A O 1
ATOM 562 N N . THR A 1 72 ? -16.625 -15.859 -4.816 1 98.62 72 THR A N 1
ATOM 563 C CA . THR A 1 72 ? -15.773 -15.078 -5.707 1 98.62 72 THR A CA 1
ATOM 564 C C . THR A 1 72 ? -15.055 -15.984 -6.699 1 98.62 72 THR A C 1
ATOM 566 O O . THR A 1 72 ? -14.445 -16.984 -6.309 1 98.62 72 THR A O 1
ATOM 569 N N . SER A 1 73 ? -15.18 -15.703 -7.977 1 98.69 73 SER A N 1
ATOM 570 C CA . SER A 1 73 ? -14.562 -16.516 -9.023 1 98.69 73 SER A CA 1
ATOM 571 C C . SER A 1 73 ? -13.703 -15.656 -9.953 1 98.69 73 SER A C 1
ATOM 573 O O . SER A 1 73 ? -14.156 -14.625 -10.453 1 98.69 73 SER A O 1
ATOM 575 N N . VAL A 1 74 ? -12.477 -16.125 -10.148 1 98.69 74 VAL A N 1
ATOM 576 C CA . VAL A 1 74 ? -11.508 -15.43 -10.992 1 98.69 74 VAL A CA 1
ATOM 577 C C . VAL A 1 74 ? -10.805 -16.422 -11.906 1 98.69 74 VAL A C 1
ATOM 579 O O . VAL A 1 74 ? -10.586 -17.578 -11.531 1 98.69 74 VAL A O 1
ATOM 582 N N . ILE A 1 75 ? -10.562 -15.984 -13.117 1 98.75 75 ILE A N 1
ATOM 583 C CA . ILE A 1 75 ? -9.727 -16.75 -14.031 1 98.75 75 ILE A CA 1
ATOM 584 C C . ILE A 1 75 ? -8.445 -15.977 -14.336 1 98.75 75 ILE A C 1
ATOM 586 O O . ILE A 1 75 ? -8.477 -14.75 -14.508 1 98.75 75 ILE A O 1
ATOM 590 N N . CYS A 1 76 ? -7.359 -16.625 -14.297 1 98.81 76 CYS A N 1
ATOM 591 C CA . CYS A 1 76 ? -6.078 -16.047 -14.688 1 98.81 76 CYS A CA 1
ATOM 592 C C . CYS A 1 76 ? -5.457 -16.812 -15.844 1 98.81 76 CYS A C 1
ATOM 594 O O . CYS A 1 76 ? -5.328 -18.047 -15.781 1 98.81 76 CYS A O 1
ATOM 596 N N . ALA A 1 77 ? -5.141 -16.172 -16.906 1 98.75 77 ALA A N 1
ATOM 597 C CA . ALA A 1 77 ? -4.445 -16.719 -18.062 1 98.75 77 ALA A CA 1
ATOM 598 C C . ALA A 1 77 ? -3.115 -16.016 -18.297 1 98.75 77 ALA A C 1
ATOM 600 O O . ALA A 1 77 ? -3.059 -14.781 -18.312 1 98.75 77 ALA A O 1
ATOM 601 N N . ILE A 1 78 ? -2.078 -16.781 -18.406 1 98.62 78 ILE A N 1
ATOM 602 C CA . ILE A 1 78 ? -0.75 -16.219 -18.641 1 98.62 78 ILE A CA 1
ATOM 603 C C . ILE A 1 78 ? -0.276 -16.594 -20.047 1 98.62 78 ILE A C 1
ATOM 605 O O . ILE A 1 78 ? -0.251 -17.766 -20.422 1 98.62 78 ILE A O 1
ATOM 609 N N . LYS A 1 79 ? -0.001 -15.609 -20.781 1 97.81 79 LYS A N 1
ATOM 610 C CA . LYS A 1 79 ? 0.583 -15.789 -22.109 1 97.81 79 LYS A CA 1
ATOM 611 C C . LYS A 1 79 ? 2.057 -15.391 -22.125 1 97.81 79 LYS A C 1
ATOM 613 O O . LYS A 1 79 ? 2.41 -14.281 -21.719 1 97.81 79 LYS A O 1
ATOM 618 N N . ALA A 1 80 ? 2.875 -16.297 -22.578 1 96.5 80 ALA A N 1
ATOM 619 C CA . ALA A 1 80 ? 4.305 -16.031 -22.703 1 96.5 80 ALA A CA 1
ATOM 620 C C . ALA A 1 80 ? 4.668 -15.648 -24.141 1 96.5 80 ALA A C 1
ATOM 622 O O . ALA A 1 80 ? 4.238 -16.297 -25.094 1 96.5 80 ALA A O 1
ATOM 623 N N . GLU A 1 81 ? 5.398 -14.578 -24.219 1 95.56 81 GLU A N 1
ATOM 624 C CA . GLU A 1 81 ? 5.859 -14.102 -25.516 1 95.56 81 GLU A CA 1
ATOM 625 C C . GLU A 1 81 ? 7.328 -13.695 -25.469 1 95.56 81 GLU A C 1
ATOM 627 O O . GLU A 1 81 ? 7.859 -13.398 -24.391 1 95.56 81 GLU A O 1
ATOM 632 N N . LEU A 1 82 ? 7.984 -13.766 -26.656 1 94.12 82 LEU A N 1
ATOM 633 C CA . LEU A 1 82 ? 9.344 -13.242 -26.75 1 94.12 82 LEU A CA 1
ATOM 634 C C . LEU A 1 82 ? 9.328 -11.742 -27.016 1 94.12 82 LEU A C 1
ATOM 636 O O . LEU A 1 82 ? 8.508 -11.25 -27.797 1 94.12 82 LEU A O 1
ATOM 640 N N . ALA A 1 83 ? 10.164 -11.055 -26.25 1 95.31 83 ALA A N 1
ATOM 641 C CA . ALA A 1 83 ? 10.234 -9.602 -26.391 1 95.31 83 ALA A CA 1
ATOM 642 C C . ALA A 1 83 ? 11.641 -9.086 -26.094 1 95.31 83 ALA A C 1
ATOM 644 O O . ALA A 1 83 ? 12.531 -9.859 -25.75 1 95.31 83 ALA A O 1
ATOM 645 N N . GLU A 1 84 ? 11.828 -7.824 -26.391 1 95.62 84 GLU A N 1
ATOM 646 C CA . GLU A 1 84 ? 13.055 -7.164 -25.969 1 95.62 84 GLU A CA 1
ATOM 647 C C . GLU A 1 84 ? 13.039 -6.887 -24.469 1 95.62 84 GLU A C 1
ATOM 649 O O . GLU A 1 84 ? 11.992 -6.547 -23.906 1 95.62 84 GLU A O 1
ATOM 654 N N . PRO A 1 85 ? 14.156 -7.047 -23.844 1 95.75 85 PRO A N 1
ATOM 655 C CA . PRO A 1 85 ? 14.203 -6.715 -22.422 1 95.75 85 PRO A CA 1
ATOM 656 C C . PRO A 1 85 ? 14.023 -5.227 -22.156 1 95.75 85 PRO A C 1
ATOM 658 O O . PRO A 1 85 ? 14.117 -4.41 -23.078 1 95.75 85 PRO A O 1
ATOM 661 N N . ALA A 1 86 ? 13.594 -4.906 -20.906 1 91 86 ALA A N 1
ATOM 662 C CA . ALA A 1 86 ? 13.625 -3.5 -20.5 1 91 86 ALA A CA 1
ATOM 663 C C . ALA A 1 86 ? 15.031 -2.918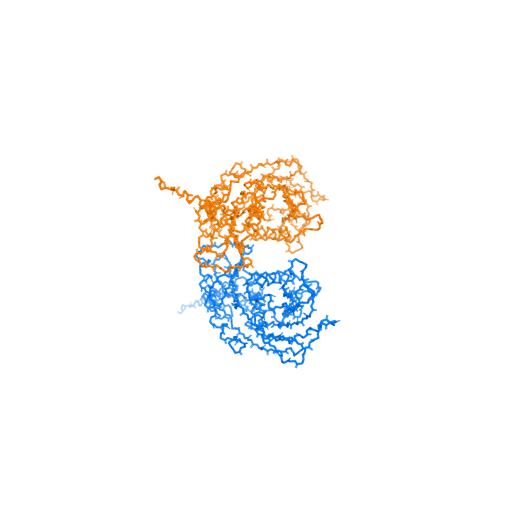 -20.641 1 91 86 ALA A C 1
ATOM 665 O O . ALA A 1 86 ? 16.016 -3.58 -20.328 1 91 86 ALA A O 1
ATOM 666 N N . PRO A 1 87 ? 15.141 -1.662 -21.078 1 90 87 PRO A N 1
ATOM 667 C CA . PRO A 1 87 ? 16.453 -1.057 -21.328 1 90 87 PRO A CA 1
ATOM 668 C C . PRO A 1 87 ? 17.359 -1.088 -20.109 1 90 87 PRO A C 1
ATOM 670 O O . PRO A 1 87 ? 18.578 -1.255 -20.25 1 90 87 PRO A O 1
ATOM 673 N N . THR A 1 88 ? 16.797 -0.957 -19 1 88.06 88 THR A N 1
ATOM 674 C CA . THR A 1 88 ? 17.625 -0.866 -17.797 1 88.06 88 THR A CA 1
ATOM 675 C C . THR A 1 88 ? 17.859 -2.248 -17.188 1 88.06 88 THR A C 1
ATOM 677 O O . THR A 1 88 ? 18.625 -2.395 -16.25 1 88.06 88 THR A O 1
ATOM 680 N N . LEU A 1 89 ? 17.234 -3.336 -17.766 1 91.69 89 LEU A N 1
ATOM 681 C CA . LEU A 1 89 ? 17.344 -4.695 -17.25 1 91.69 89 LEU A CA 1
ATOM 682 C C . LEU A 1 89 ? 17.516 -5.699 -18.375 1 91.69 89 LEU A C 1
ATOM 684 O O . LEU A 1 89 ? 16.641 -6.543 -18.594 1 91.69 89 LEU A O 1
ATOM 688 N N . PRO A 1 90 ? 18.625 -5.648 -19.047 1 93.75 90 PRO A N 1
ATOM 689 C CA . PRO A 1 90 ? 18.828 -6.43 -20.281 1 93.75 90 PRO A CA 1
ATOM 690 C C . PRO A 1 90 ? 18.906 -7.934 -20.016 1 93.75 90 PRO A C 1
ATOM 692 O O . PRO A 1 90 ? 18.844 -8.734 -20.953 1 93.75 90 PRO A O 1
ATOM 695 N N . TYR A 1 91 ? 19.047 -8.398 -18.781 1 94.81 91 TYR A N 1
ATOM 696 C CA . TYR A 1 91 ? 19.297 -9.797 -18.484 1 94.81 91 TYR A CA 1
ATOM 697 C C . TYR A 1 91 ? 18.062 -10.453 -17.859 1 94.81 91 TYR A C 1
ATOM 699 O O . TYR A 1 91 ? 18.141 -11.57 -17.344 1 94.81 91 TYR A O 1
ATOM 707 N N . GLN A 1 92 ? 16.984 -9.742 -17.859 1 95.88 92 GLN A N 1
ATOM 708 C CA . GLN A 1 92 ? 15.82 -10.266 -17.141 1 95.88 92 GLN A CA 1
ATOM 709 C C . GLN A 1 92 ? 14.555 -10.141 -17.984 1 95.88 92 GLN A C 1
ATOM 711 O O . GLN A 1 92 ? 14.359 -9.133 -18.672 1 95.88 92 GLN A O 1
ATOM 716 N N . GLY A 1 93 ? 13.75 -11.219 -18.047 1 96.25 93 GLY A N 1
ATOM 717 C CA . GLY A 1 93 ? 12.375 -11.07 -18.5 1 96.25 93 GLY A CA 1
ATOM 718 C C . GLY A 1 93 ? 11.477 -10.406 -17.469 1 96.25 93 GLY A C 1
ATOM 719 O O . GLY A 1 93 ? 11.961 -9.859 -16.484 1 96.25 93 GLY A O 1
ATOM 720 N N . TYR A 1 94 ? 10.219 -10.328 -17.734 1 96 94 TYR A N 1
ATOM 721 C CA . TYR A 1 94 ? 9.336 -9.641 -16.797 1 96 94 TYR A CA 1
ATOM 722 C C . TYR A 1 94 ? 7.902 -10.141 -16.938 1 96 94 TYR A C 1
ATOM 724 O O . TYR A 1 94 ? 7.59 -10.914 -17.844 1 96 94 TYR A O 1
ATOM 732 N N . LEU A 1 95 ? 7.121 -9.844 -15.93 1 96.81 95 LEU A N 1
ATOM 733 C CA . LEU A 1 95 ? 5.707 -10.195 -15.852 1 96.81 95 LEU A CA 1
ATOM 734 C C . LEU A 1 95 ? 4.836 -8.945 -15.82 1 96.81 95 LEU A C 1
ATOM 736 O O . LEU A 1 95 ? 5.168 -7.969 -15.133 1 96.81 95 LEU A O 1
ATOM 740 N N . VAL A 1 96 ? 3.781 -8.914 -16.594 1 97.06 96 VAL A N 1
ATOM 741 C CA . VAL A 1 96 ? 2.828 -7.812 -16.641 1 97.06 96 VAL A CA 1
ATOM 742 C C . VAL A 1 96 ? 1.45 -8.305 -16.188 1 97.06 96 VAL A C 1
ATOM 744 O O . VAL A 1 96 ? 0.69 -8.852 -17 1 97.06 96 VAL A O 1
ATOM 747 N N . PRO A 1 97 ? 1.1 -8.047 -14.953 1 97.94 97 PRO A N 1
ATOM 748 C CA . PRO A 1 97 ? -0.236 -8.438 -14.492 1 97.94 97 PRO A CA 1
ATOM 749 C C . PRO A 1 97 ? -1.303 -7.398 -14.836 1 97.94 97 PRO A C 1
ATOM 751 O O . PRO A 1 97 ? -1.031 -6.195 -14.805 1 97.94 97 PRO A O 1
ATOM 754 N N . ASN A 1 98 ? -2.457 -7.871 -15.18 1 97.88 98 ASN A N 1
ATOM 755 C CA . ASN A 1 98 ? -3.621 -7.039 -15.461 1 97.88 98 ASN A CA 1
ATOM 756 C C . ASN A 1 98 ? -4.887 -7.617 -14.828 1 97.88 98 ASN A C 1
ATOM 758 O O . ASN A 1 98 ? -5.262 -8.758 -15.117 1 97.88 98 ASN A O 1
ATOM 762 N N . VAL A 1 99 ? -5.547 -6.812 -13.984 1 98.12 99 VAL A N 1
ATOM 763 C CA . VAL A 1 99 ? -6.793 -7.234 -13.352 1 98.12 99 VAL A CA 1
ATOM 764 C C . VAL A 1 99 ? -7.977 -6.531 -14.008 1 98.12 99 VAL A C 1
ATOM 766 O O . VAL A 1 99 ? -7.953 -5.312 -14.203 1 98.12 99 VAL A O 1
ATOM 769 N N . ASP A 1 100 ? -8.906 -7.316 -14.375 1 97.25 100 ASP A N 1
ATOM 770 C CA . ASP A 1 100 ? -10.117 -6.793 -15 1 97.25 100 ASP A CA 1
ATOM 771 C C . ASP A 1 100 ? -11.359 -7.145 -14.18 1 97.25 100 ASP A C 1
ATOM 773 O O . ASP A 1 100 ? -11.602 -8.312 -13.883 1 97.25 100 ASP A O 1
ATOM 777 N N . LEU A 1 101 ? -12.117 -6.117 -13.836 1 97.44 101 LEU A N 1
ATOM 778 C CA . LEU A 1 101 ? -13.398 -6.273 -13.156 1 97.44 101 LEU A CA 1
ATOM 779 C C . LEU A 1 101 ? -14.547 -5.863 -14.07 1 97.44 101 LEU A C 1
ATOM 781 O O . LEU A 1 101 ? -15.047 -4.734 -13.977 1 97.44 101 LEU A O 1
ATOM 785 N N . PRO A 1 102 ? -15.008 -6.801 -14.906 1 95.62 102 PRO A N 1
ATOM 786 C CA . PRO A 1 102 ? -16.062 -6.453 -15.867 1 95.62 102 PRO A CA 1
ATOM 787 C C . PRO A 1 102 ? -17.406 -6.191 -15.195 1 95.62 102 PRO A C 1
ATOM 789 O O . PRO A 1 102 ? -17.656 -6.672 -14.086 1 95.62 102 PRO A O 1
ATOM 792 N N . ALA A 1 103 ? -18.297 -5.508 -15.922 1 93.31 103 ALA A N 1
ATOM 793 C CA . ALA A 1 103 ? -19.641 -5.207 -15.43 1 93.31 103 ALA A CA 1
ATOM 794 C C . ALA A 1 103 ? -20.422 -6.484 -15.164 1 93.31 103 ALA A C 1
ATOM 796 O O . ALA A 1 103 ? -21.344 -6.496 -14.336 1 93.31 103 ALA A O 1
ATOM 797 N N . LEU A 1 104 ? -20.047 -7.543 -15.812 1 92.31 104 LEU A N 1
ATOM 798 C CA . LEU A 1 104 ? -20.75 -8.82 -15.703 1 92.31 104 LEU A CA 1
ATOM 799 C C . LEU A 1 104 ? -20.531 -9.453 -14.336 1 92.31 104 LEU A C 1
ATOM 801 O O . LEU A 1 104 ? -21.359 -10.219 -13.859 1 92.31 104 LEU A O 1
ATOM 805 N N . CYS A 1 105 ? -19.438 -9.133 -13.656 1 94.5 105 CYS A N 1
ATOM 806 C CA . CYS A 1 105 ? -19.094 -9.859 -12.438 1 94.5 105 CYS A CA 1
ATOM 807 C C . CYS A 1 105 ? -19.812 -9.258 -11.227 1 94.5 105 CYS A C 1
ATOM 809 O O . CYS A 1 105 ? -19.891 -9.898 -10.18 1 94.5 105 CYS A O 1
ATOM 811 N N . ALA A 1 106 ? -20.203 -7.992 -11.344 1 92.19 106 ALA A N 1
ATOM 812 C CA . ALA A 1 106 ? -20.984 -7.312 -10.32 1 92.19 106 ALA A CA 1
ATOM 813 C C . ALA A 1 106 ? -21.641 -6.051 -10.883 1 92.19 106 ALA A C 1
ATOM 815 O O . ALA A 1 106 ? -21.078 -5.398 -11.766 1 92.19 106 ALA A O 1
ATOM 816 N N . SER A 1 107 ? -22.75 -5.629 -10.32 1 87.88 107 SER A N 1
ATOM 817 C CA . SER A 1 107 ? -23.578 -4.555 -10.859 1 87.88 107 SER A CA 1
ATOM 818 C C . SER A 1 107 ? -22.922 -3.195 -10.656 1 87.88 107 SER A C 1
ATOM 820 O O . SER A 1 107 ? -23.203 -2.246 -11.391 1 87.88 107 SER A O 1
ATOM 822 N N . HIS A 1 108 ? -22.094 -3.1 -9.719 1 87.88 108 HIS A N 1
ATOM 823 C CA . HIS A 1 108 ? -21.531 -1.787 -9.414 1 87.88 108 HIS A CA 1
ATOM 824 C C . HIS A 1 108 ? -20.297 -1.501 -10.266 1 87.88 108 HIS A C 1
ATOM 826 O O . HIS A 1 108 ? -19.75 -0.399 -10.211 1 87.88 108 HIS A O 1
ATOM 832 N N . PHE A 1 109 ? -19.859 -2.438 -11.047 1 89.44 109 PHE A N 1
ATOM 833 C CA . PHE A 1 109 ? -18.781 -2.189 -11.992 1 89.44 109 PHE A CA 1
ATOM 834 C C . PHE A 1 109 ? -19.328 -1.744 -13.344 1 89.44 109 PHE A C 1
ATOM 836 O O . PHE A 1 109 ? -20.359 -2.25 -13.797 1 89.44 109 PHE A O 1
ATOM 843 N N . ARG A 1 110 ? -18.625 -0.792 -13.938 1 87.5 110 ARG A N 1
ATOM 844 C CA . ARG A 1 110 ? -19.062 -0.23 -15.211 1 87.5 110 ARG A CA 1
ATOM 845 C C . ARG A 1 110 ? -18.062 -0.552 -16.312 1 87.5 110 ARG A C 1
ATOM 847 O O . ARG A 1 110 ? -16.875 -0.705 -16.062 1 87.5 110 ARG A O 1
ATOM 854 N N . PRO A 1 111 ? -18.688 -0.607 -17.5 1 85.69 111 PRO A N 1
ATOM 855 C CA . PRO A 1 111 ? -17.766 -0.786 -18.625 1 85.69 111 PRO A CA 1
ATOM 856 C C .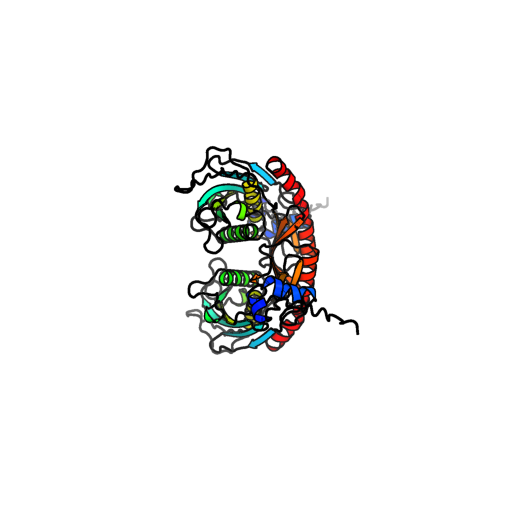 PRO A 1 111 ? -16.844 0.416 -18.828 1 85.69 111 PRO A C 1
ATOM 858 O O . PRO A 1 111 ? -17.203 1.539 -18.453 1 85.69 111 PRO A O 1
ATOM 861 N N . GLY A 1 112 ? -15.672 0.19 -19.484 1 85.31 112 GLY A N 1
ATOM 862 C CA . GLY A 1 112 ? -14.734 1.271 -19.734 1 85.31 112 GLY A CA 1
ATOM 863 C C . GLY A 1 112 ? -13.352 1.004 -19.156 1 85.31 112 GLY A C 1
ATOM 864 O O . GLY A 1 112 ? -12.945 -0.151 -19.016 1 85.31 112 GLY A O 1
ATOM 865 N N . PRO A 1 113 ? -12.641 2.064 -18.906 1 85.31 113 PRO A N 1
ATOM 866 C CA . PRO A 1 113 ? -11.305 1.906 -18.328 1 85.31 113 PRO A CA 1
ATOM 867 C C . PRO A 1 113 ? -11.336 1.227 -16.953 1 85.31 113 PRO A C 1
ATOM 869 O O . PRO A 1 113 ? -12.352 1.266 -16.266 1 85.31 113 PRO A O 1
ATOM 872 N N . PRO A 1 114 ? -10.242 0.598 -16.656 1 86.69 114 PRO A N 1
ATOM 873 C CA . PRO A 1 114 ? -10.18 -0.085 -15.367 1 86.69 114 PRO A CA 1
ATOM 874 C C . PRO A 1 114 ? -10.508 0.84 -14.195 1 86.69 114 PRO A C 1
ATOM 876 O O . PRO A 1 114 ? -10.078 1.997 -14.18 1 86.69 114 PRO A O 1
ATOM 879 N N . CYS A 1 115 ? -11.305 0.377 -13.328 1 88.94 115 CYS A N 1
ATOM 880 C CA . CYS A 1 115 ? -11.641 1.151 -12.141 1 88.94 115 CYS A CA 1
ATOM 881 C C . CYS A 1 115 ? -10.469 1.211 -11.172 1 88.94 115 CYS A C 1
ATOM 883 O O . CYS A 1 115 ? -9.477 0.503 -11.352 1 88.94 115 CYS A O 1
ATOM 885 N N . GLU A 1 116 ? -10.57 1.939 -10.148 1 84.94 116 GLU A N 1
ATOM 886 C CA . GLU A 1 116 ? -9.5 2.188 -9.18 1 84.94 116 GLU A CA 1
ATOM 887 C C . GLU A 1 116 ? -9.078 0.898 -8.484 1 84.94 116 GLU A C 1
ATOM 889 O O . GLU A 1 116 ? -7.887 0.645 -8.297 1 84.94 116 GLU A O 1
ATOM 894 N N . LEU A 1 117 ? -10.062 0.114 -8.148 1 90.88 117 LEU A N 1
ATOM 895 C CA . LEU A 1 117 ? -9.781 -1.136 -7.453 1 90.88 117 LEU A CA 1
ATOM 896 C C . LEU A 1 117 ? -8.953 -2.072 -8.328 1 90.88 117 LEU A C 1
ATOM 898 O O . LEU A 1 117 ? -7.945 -2.619 -7.871 1 90.88 117 LEU A O 1
ATOM 902 N N . ALA A 1 118 ? -9.328 -2.215 -9.57 1 95.25 118 ALA A N 1
ATOM 903 C CA . ALA A 1 118 ? -8.609 -3.07 -10.508 1 95.25 118 ALA A CA 1
ATOM 904 C C . ALA A 1 118 ? -7.172 -2.588 -10.703 1 95.25 118 ALA A C 1
ATOM 906 O O . ALA A 1 118 ? -6.234 -3.391 -10.711 1 95.25 118 ALA A O 1
ATOM 907 N N . GLN A 1 119 ? -7.02 -1.345 -10.82 1 91.25 119 GLN A N 1
ATOM 908 C CA . GLN A 1 119 ? -5.699 -0.757 -11.008 1 91.25 119 GLN A CA 1
ATOM 909 C C . GLN A 1 119 ? -4.824 -0.966 -9.773 1 91.25 119 GLN A C 1
ATOM 911 O O . GLN A 1 119 ? -3.643 -1.3 -9.891 1 91.25 119 GLN A O 1
ATOM 916 N N . SER A 1 120 ? -5.43 -0.782 -8.641 1 89.75 120 SER A N 1
ATOM 917 C CA . SER A 1 120 ? -4.711 -0.956 -7.383 1 89.75 120 SER A CA 1
ATOM 918 C C . SER A 1 120 ? -4.223 -2.391 -7.219 1 89.75 120 SER A C 1
ATOM 920 O O . SER A 1 120 ? -3.076 -2.621 -6.828 1 89.75 120 SER A O 1
ATOM 922 N N . ILE A 1 121 ? -5.047 -3.32 -7.555 1 95.5 121 ILE A N 1
ATOM 923 C CA . ILE A 1 121 ? -4.68 -4.727 -7.414 1 95.5 121 ILE A CA 1
ATOM 924 C C . ILE A 1 121 ? -3.596 -5.078 -8.43 1 95.5 121 ILE A C 1
ATOM 926 O O . ILE A 1 121 ? -2.625 -5.762 -8.102 1 95.5 121 ILE A O 1
ATOM 930 N N . SER A 1 122 ? -3.717 -4.562 -9.648 1 96.12 122 SER A N 1
ATOM 931 C CA . SER A 1 122 ? -2.707 -4.805 -10.68 1 96.12 122 SER A CA 1
ATOM 932 C C . SER A 1 122 ? -1.342 -4.285 -10.242 1 96.12 122 SER A C 1
ATOM 934 O O . SER A 1 122 ? -0.331 -4.969 -10.398 1 96.12 122 SER A O 1
ATOM 936 N N . THR A 1 123 ? -1.361 -3.117 -9.742 1 90.31 123 THR A N 1
ATOM 937 C CA . THR A 1 123 ? -0.123 -2.512 -9.266 1 90.31 123 THR A CA 1
ATOM 938 C C . THR A 1 123 ? 0.461 -3.316 -8.109 1 90.31 123 THR A C 1
ATOM 940 O O . THR A 1 123 ? 1.673 -3.533 -8.039 1 90.31 123 THR A O 1
ATOM 943 N N . PHE A 1 124 ? -0.372 -3.703 -7.227 1 92.94 124 PHE A N 1
ATOM 944 C CA . PHE A 1 124 ? 0.06 -4.5 -6.086 1 92.94 124 PHE A CA 1
ATOM 945 C C . PHE A 1 124 ? 0.696 -5.809 -6.551 1 92.94 124 PHE A C 1
ATOM 947 O O . PHE A 1 124 ? 1.768 -6.184 -6.07 1 92.94 124 PHE A O 1
ATOM 954 N N . LEU A 1 125 ? 0.036 -6.488 -7.496 1 96.69 125 LEU A N 1
ATOM 955 C CA . LEU A 1 125 ? 0.544 -7.738 -8.047 1 96.69 125 LEU A CA 1
ATOM 956 C C . LEU A 1 125 ? 1.889 -7.523 -8.734 1 96.69 125 LEU A C 1
ATOM 958 O O . LEU A 1 125 ? 2.811 -8.328 -8.57 1 96.69 125 LEU A O 1
ATOM 962 N N . ASN A 1 126 ? 1.971 -6.508 -9.477 1 93.75 126 ASN A N 1
ATOM 963 C CA . ASN A 1 126 ? 3.232 -6.18 -10.125 1 93.75 126 ASN A CA 1
ATOM 964 C C . ASN A 1 126 ? 4.359 -6.004 -9.117 1 93.75 126 ASN A C 1
ATOM 966 O O . ASN A 1 126 ? 5.465 -6.512 -9.312 1 93.75 126 ASN A O 1
ATOM 970 N N . ASN A 1 127 ? 4.059 -5.371 -8.016 1 89.69 127 ASN A N 1
ATOM 971 C CA . ASN A 1 127 ? 5.062 -5.102 -6.992 1 89.69 127 ASN A CA 1
ATOM 972 C C . ASN A 1 127 ? 5.543 -6.391 -6.324 1 89.69 127 ASN A C 1
ATOM 974 O O . ASN A 1 127 ? 6.746 -6.613 -6.188 1 89.69 127 ASN A O 1
ATOM 978 N N . ILE A 1 128 ? 4.613 -7.215 -5.949 1 91.69 128 ILE A N 1
ATOM 979 C CA . ILE A 1 128 ? 5.016 -8.383 -5.176 1 91.69 128 ILE A CA 1
ATOM 980 C C . ILE A 1 128 ? 5.742 -9.383 -6.082 1 91.69 128 ILE A C 1
ATOM 982 O O . ILE A 1 128 ? 6.594 -10.141 -5.617 1 91.69 128 ILE A O 1
ATOM 986 N N . ILE A 1 129 ? 5.5 -9.352 -7.41 1 91.81 129 ILE A N 1
ATOM 987 C CA . ILE A 1 129 ? 6.18 -10.266 -8.32 1 91.81 129 ILE A CA 1
ATOM 988 C C . ILE A 1 129 ? 7.555 -9.711 -8.688 1 91.81 129 ILE A C 1
ATOM 990 O O . ILE A 1 129 ? 8.539 -10.453 -8.719 1 91.81 129 ILE A O 1
ATOM 994 N N . SER A 1 130 ? 7.609 -8.453 -8.953 1 88.62 130 SER A N 1
ATOM 995 C CA . SER A 1 130 ? 8.844 -7.84 -9.422 1 88.62 130 SER A CA 1
ATOM 996 C C . SER A 1 130 ? 9.883 -7.758 -8.305 1 88.62 130 SER A C 1
ATOM 998 O O . SER A 1 130 ? 11.086 -7.824 -8.555 1 88.62 130 SER A O 1
ATOM 1000 N N . SER A 1 131 ? 9.383 -7.676 -7.082 1 86.19 131 SER A N 1
ATOM 1001 C CA . SER A 1 131 ? 10.344 -7.426 -6.012 1 86.19 131 SER A CA 1
ATOM 1002 C C . SER A 1 131 ? 10.359 -8.578 -5.008 1 86.19 131 SER A C 1
ATOM 1004 O O . SER A 1 131 ? 11.25 -8.656 -4.16 1 86.19 131 SER A O 1
ATOM 1006 N N . GLY A 1 132 ? 9.453 -9.484 -5.133 1 86 132 GLY A N 1
ATOM 1007 C CA . GLY A 1 132 ? 9.289 -10.516 -4.121 1 86 132 GLY A CA 1
ATOM 1008 C C . GLY A 1 132 ? 10.078 -11.773 -4.422 1 86 132 GLY A C 1
ATOM 1009 O O . GLY A 1 132 ? 9.977 -12.766 -3.697 1 86 132 GLY A O 1
ATOM 1010 N N . ASN A 1 133 ? 10.844 -11.789 -5.449 1 89.75 133 ASN A N 1
ATOM 1011 C CA . ASN A 1 133 ? 11.648 -12.945 -5.836 1 89.75 133 ASN A CA 1
ATOM 1012 C C . ASN A 1 133 ? 10.797 -14.195 -5.988 1 89.75 133 ASN A C 1
ATOM 1014 O O . ASN A 1 133 ? 11.195 -15.281 -5.562 1 89.75 133 ASN A O 1
ATOM 1018 N N . VAL A 1 134 ? 9.602 -14.016 -6.441 1 94.12 134 VAL A N 1
ATOM 1019 C CA . VAL A 1 134 ? 8.719 -15.141 -6.719 1 94.12 134 VAL A CA 1
ATOM 1020 C C . VAL A 1 134 ? 9.258 -15.953 -7.891 1 94.12 134 VAL A C 1
ATOM 1022 O O . VAL A 1 134 ? 9.258 -17.188 -7.852 1 94.12 134 VAL A O 1
ATOM 1025 N N . LEU A 1 135 ? 9.727 -15.234 -8.914 1 93.44 135 LEU A N 1
ATOM 1026 C CA . LEU A 1 135 ? 10.305 -15.805 -10.125 1 93.44 135 LEU A CA 1
ATOM 1027 C C . LEU A 1 135 ? 11.742 -15.328 -10.328 1 93.44 135 LEU A C 1
ATOM 1029 O O . LEU A 1 135 ? 12.047 -14.156 -10.062 1 93.44 135 LEU A O 1
ATOM 1033 N N . ASP A 1 136 ? 12.539 -16.281 -10.727 1 93.5 136 ASP A N 1
ATOM 1034 C CA . ASP A 1 136 ? 13.844 -15.828 -11.203 1 93.5 136 ASP A CA 1
ATOM 1035 C C . ASP A 1 136 ? 13.734 -15.172 -12.578 1 93.5 136 ASP A C 1
ATOM 1037 O O . ASP A 1 136 ? 13.773 -15.852 -13.602 1 93.5 136 ASP A O 1
ATOM 1041 N N . LEU A 1 137 ? 13.727 -13.93 -12.586 1 94.31 137 LEU A N 1
ATOM 1042 C CA . LEU A 1 137 ? 13.492 -13.195 -13.828 1 94.31 137 LEU A CA 1
ATOM 1043 C C . LEU A 1 137 ? 14.648 -13.398 -14.797 1 94.31 137 LEU A C 1
ATOM 1045 O O . LEU A 1 137 ? 14.484 -13.227 -16.016 1 94.31 137 LEU A O 1
ATOM 1049 N N . GLU A 1 138 ? 15.805 -13.742 -14.297 1 94.56 138 GLU A N 1
ATOM 1050 C CA . GLU A 1 138 ? 16.953 -14.023 -15.164 1 94.56 138 GLU A CA 1
ATOM 1051 C C . GLU A 1 138 ? 16.734 -15.32 -15.945 1 94.56 138 GLU A C 1
ATOM 1053 O O . GLU A 1 138 ? 17.297 -15.5 -17.031 1 94.56 138 GLU A O 1
ATOM 1058 N N . SER A 1 139 ? 15.938 -16.203 -15.352 1 93.5 139 SER A N 1
ATOM 1059 C CA . SER A 1 139 ? 15.648 -17.453 -16.031 1 93.5 139 SER A CA 1
ATOM 1060 C C . SER A 1 139 ? 14.781 -17.219 -17.266 1 93.5 139 SER A C 1
ATOM 1062 O O . SER A 1 139 ? 14.648 -18.109 -18.109 1 93.5 139 SER A O 1
ATOM 1064 N N . LEU A 1 140 ? 14.219 -16.031 -17.406 1 95 140 LEU A N 1
ATOM 1065 C CA . LEU A 1 140 ? 13.375 -15.672 -18.547 1 95 140 LEU A CA 1
ATOM 1066 C C . LEU A 1 140 ? 14.195 -15.039 -19.656 1 95 140 LEU A C 1
ATOM 1068 O O . LEU A 1 140 ? 13.656 -14.688 -20.719 1 95 140 LEU A O 1
ATOM 1072 N N . CYS A 1 141 ? 15.484 -14.922 -19.406 1 94.88 141 CYS A N 1
ATOM 1073 C CA . CYS A 1 141 ? 16.359 -14.367 -20.438 1 94.88 141 CYS A CA 1
ATOM 1074 C C . CYS A 1 141 ? 16.75 -15.438 -21.453 1 94.88 141 CYS A C 1
ATOM 1076 O O . CYS A 1 141 ? 17.25 -16.5 -21.094 1 94.88 141 CYS A O 1
ATOM 1078 N N . VAL A 1 142 ? 16.516 -15.188 -22.672 1 92.88 142 VAL A N 1
ATOM 1079 C CA . VAL A 1 142 ? 16.859 -16.109 -23.75 1 92.88 142 VAL A CA 1
ATOM 1080 C C . VAL A 1 142 ? 18.188 -15.703 -24.375 1 92.88 142 VAL A C 1
ATOM 1082 O O . VAL A 1 142 ? 19.125 -16.5 -24.438 1 92.88 142 VAL A O 1
ATOM 1085 N N . VAL A 1 143 ? 18.281 -14.461 -24.844 1 92.25 143 VAL A N 1
ATOM 1086 C CA . VAL A 1 143 ? 19.5 -13.844 -25.328 1 92.25 143 VAL A CA 1
ATOM 1087 C C . VAL A 1 143 ? 19.719 -12.5 -24.641 1 92.25 143 VAL A C 1
ATOM 1089 O O . VAL A 1 143 ? 18.969 -11.547 -24.859 1 92.25 143 VAL A O 1
ATOM 1092 N N . PRO A 1 144 ? 20.734 -12.438 -23.812 1 92.25 144 PRO A N 1
ATOM 1093 C CA . PRO A 1 144 ? 20.969 -11.203 -23.078 1 92.25 144 PRO A CA 1
ATOM 1094 C C . PRO A 1 144 ? 20.969 -9.969 -23.984 1 92.25 144 PRO A C 1
ATOM 1096 O O . PRO A 1 144 ? 21.625 -9.969 -25.031 1 92.25 144 PRO A O 1
ATOM 1099 N N . GLY A 1 145 ? 20.219 -9.016 -23.531 1 93.81 145 GLY A N 1
ATOM 1100 C CA . GLY A 1 145 ? 20.156 -7.73 -24.203 1 93.81 145 GLY A CA 1
ATOM 1101 C C . GLY A 1 145 ? 19.312 -7.746 -25.453 1 93.81 145 GLY A C 1
ATOM 1102 O O . GLY A 1 145 ? 19.062 -6.703 -26.062 1 93.81 145 GLY A O 1
ATOM 1103 N N . LYS A 1 146 ? 18.812 -8.891 -25.859 1 93.19 146 LYS A N 1
ATOM 1104 C CA . LYS A 1 146 ? 18.141 -8.961 -27.141 1 93.19 146 LYS A CA 1
ATOM 1105 C C . LYS A 1 146 ? 16.75 -9.555 -27 1 93.19 146 LYS A C 1
ATOM 1107 O O . LYS A 1 146 ? 15.758 -8.961 -27.438 1 93.19 146 LYS A O 1
ATOM 1112 N N . VAL A 1 147 ? 16.672 -10.82 -26.453 1 94.56 147 VAL A N 1
ATOM 1113 C CA . VAL A 1 147 ? 15.398 -11.523 -26.422 1 94.56 147 VAL A CA 1
ATOM 1114 C C . VAL A 1 147 ? 15.156 -12.094 -25.016 1 94.56 147 VAL A C 1
ATOM 1116 O O . VAL A 1 147 ? 16.031 -12.773 -24.453 1 94.56 147 VAL A O 1
ATOM 1119 N N . VAL A 1 148 ? 13.992 -11.797 -24.453 1 96.06 148 VAL A N 1
ATOM 1120 C CA . VAL A 1 148 ? 13.578 -12.359 -23.172 1 96.06 148 VAL A CA 1
ATOM 1121 C C . VAL A 1 148 ? 12.125 -12.82 -23.25 1 96.06 148 VAL A C 1
ATOM 1123 O O . VAL A 1 148 ? 11.398 -12.445 -24.172 1 96.06 148 VAL A O 1
ATOM 1126 N N . TRP A 1 149 ? 11.719 -13.656 -22.297 1 95.88 149 TRP A N 1
ATOM 1127 C CA . TRP A 1 149 ? 10.305 -13.977 -22.125 1 95.88 149 TRP A CA 1
ATOM 1128 C C . TRP A 1 149 ? 9.586 -12.875 -21.359 1 95.88 149 TRP A C 1
ATOM 1130 O O . TRP A 1 149 ? 10.102 -12.359 -20.359 1 95.88 149 TRP A O 1
ATOM 1140 N N . VAL A 1 150 ? 8.469 -12.453 -21.844 1 97.31 150 VAL A N 1
ATOM 1141 C CA . VAL A 1 150 ? 7.516 -11.648 -21.094 1 97.31 150 VAL A CA 1
ATOM 1142 C C . VAL A 1 150 ? 6.246 -12.461 -20.828 1 97.31 150 VAL A C 1
ATOM 1144 O O . VAL A 1 150 ? 5.719 -13.109 -21.734 1 97.31 150 VAL A O 1
ATOM 1147 N N . LEU A 1 151 ? 5.793 -12.484 -19.625 1 98.06 151 LEU A N 1
ATOM 1148 C CA . LEU A 1 151 ? 4.57 -13.172 -19.219 1 98.06 151 LEU A CA 1
ATOM 1149 C C . LEU A 1 151 ? 3.434 -12.188 -19 1 98.06 151 LEU A C 1
ATOM 1151 O O . LEU A 1 151 ? 3.469 -11.383 -18.062 1 98.06 151 LEU A O 1
ATOM 1155 N N . TYR A 1 152 ? 2.482 -12.188 -19.844 1 98.5 152 TYR A N 1
ATOM 1156 C CA . TYR A 1 152 ? 1.277 -11.383 -19.672 1 98.5 152 TYR A CA 1
ATOM 1157 C C . TYR A 1 152 ? 0.218 -12.148 -18.891 1 98.5 152 TYR A C 1
ATOM 1159 O O . TYR A 1 152 ? -0.29 -13.172 -19.359 1 98.5 152 TYR A O 1
ATOM 1167 N N . ALA A 1 153 ? -0.1 -11.68 -17.734 1 98.69 153 ALA A N 1
ATOM 1168 C CA . ALA A 1 153 ? -1.088 -12.344 -16.875 1 98.69 153 ALA A CA 1
ATOM 1169 C C . ALA A 1 153 ? -2.389 -11.547 -16.828 1 98.69 153 ALA A C 1
ATOM 1171 O O . ALA A 1 153 ? -2.43 -10.445 -16.266 1 98.69 153 ALA A O 1
ATOM 1172 N N . ASP A 1 154 ? -3.408 -12.078 -17.406 1 98.69 154 ASP A N 1
ATOM 1173 C CA . ASP A 1 154 ? -4.734 -11.469 -17.328 1 98.69 154 ASP A CA 1
ATOM 1174 C C . ASP A 1 154 ? -5.598 -12.156 -16.281 1 98.69 154 ASP A C 1
ATOM 1176 O O . ASP A 1 154 ? -5.836 -13.367 -16.344 1 98.69 154 ASP A O 1
ATOM 1180 N N . ILE A 1 155 ? -6.016 -11.398 -15.305 1 98.75 155 ILE A N 1
ATOM 1181 C CA . ILE A 1 155 ? -6.875 -11.867 -14.227 1 98.75 155 ILE A CA 1
ATOM 1182 C C . ILE A 1 155 ? -8.266 -11.25 -14.367 1 98.75 155 ILE A C 1
ATOM 1184 O O . ILE A 1 155 ? -8.414 -10.023 -14.281 1 98.75 155 ILE A O 1
ATOM 1188 N N . VAL A 1 156 ? -9.227 -12.078 -14.602 1 98.44 156 VAL A N 1
ATOM 1189 C CA . VAL A 1 156 ? -10.578 -11.594 -14.867 1 98.44 156 VAL A CA 1
ATOM 1190 C C . VAL A 1 156 ? -11.531 -12.125 -13.805 1 98.44 156 VAL A C 1
ATOM 1192 O O . VAL A 1 156 ? -11.602 -13.328 -13.57 1 98.44 156 VAL A O 1
ATOM 1195 N N . CYS A 1 157 ? -12.258 -11.18 -13.172 1 98.56 157 CYS A N 1
ATOM 1196 C CA . CYS A 1 157 ? -13.273 -11.57 -12.203 1 98.56 157 CYS A CA 1
ATOM 1197 C C . CYS A 1 157 ? -14.539 -12.055 -12.898 1 98.56 157 CYS A C 1
ATOM 1199 O O . CYS A 1 157 ? -15.094 -11.359 -13.75 1 98.56 157 CYS A O 1
ATOM 1201 N N . LEU A 1 158 ? -14.953 -13.258 -12.609 1 98.25 158 LEU A N 1
ATOM 1202 C CA . LEU A 1 158 ? -16.172 -13.844 -13.188 1 98.25 158 LEU A CA 1
ATOM 1203 C C . LEU A 1 158 ? -17.375 -13.602 -12.281 1 98.25 158 LEU A C 1
ATOM 1205 O O . LEU A 1 158 ? -18.484 -13.406 -12.773 1 98.25 158 LEU A O 1
ATOM 1209 N N . ASN A 1 159 ? -17.172 -13.641 -11.039 1 98.44 159 ASN A N 1
ATOM 1210 C CA . ASN A 1 159 ? -18.172 -13.383 -10.016 1 98.44 159 ASN A CA 1
ATOM 1211 C C . ASN A 1 159 ? -17.562 -12.68 -8.805 1 98.44 159 ASN A C 1
ATOM 1213 O O . ASN A 1 159 ? -16.625 -13.195 -8.188 1 98.44 159 ASN A O 1
ATOM 1217 N N . TYR A 1 160 ? -18.078 -11.508 -8.469 1 98.25 160 TYR A N 1
ATOM 1218 C CA . TYR A 1 160 ? -17.547 -10.719 -7.359 1 98.25 160 TYR A CA 1
ATOM 1219 C C . TYR A 1 160 ? -18.375 -10.938 -6.098 1 98.25 160 TYR A C 1
ATOM 1221 O O . TYR A 1 160 ? -19.469 -10.398 -5.961 1 98.25 160 TYR A O 1
ATOM 1229 N N . ALA A 1 161 ? -17.828 -11.664 -5.227 1 98.19 161 ALA A N 1
ATOM 1230 C CA . ALA A 1 161 ? -18.484 -11.914 -3.945 1 98.19 161 ALA A CA 1
ATOM 1231 C C . ALA A 1 161 ? -17.609 -11.469 -2.781 1 98.19 161 ALA A C 1
ATOM 1233 O O . ALA A 1 161 ? -17.672 -12.031 -1.688 1 98.19 161 ALA A O 1
ATOM 1234 N N . GLY A 1 162 ? -16.656 -10.57 -3.043 1 97.88 162 GLY A N 1
ATOM 1235 C CA . GLY A 1 162 ? -15.805 -10.023 -2.002 1 97.88 162 GLY A CA 1
ATOM 1236 C C . GLY A 1 162 ? -14.383 -10.562 -2.049 1 97.88 162 GLY A C 1
ATOM 1237 O O . GLY A 1 162 ? -14.133 -11.609 -2.645 1 97.88 162 GLY A O 1
ATOM 1238 N N . ASN A 1 163 ? -13.477 -9.766 -1.541 1 98 163 ASN A N 1
ATOM 1239 C CA . ASN A 1 163 ? -12.07 -10.117 -1.353 1 98 163 ASN A CA 1
ATOM 1240 C C . ASN A 1 163 ? -11.414 -10.523 -2.668 1 98 163 ASN A C 1
ATOM 1242 O O . ASN A 1 163 ? -10.75 -11.562 -2.744 1 98 163 ASN A O 1
ATOM 1246 N N . ILE A 1 164 ? -11.602 -9.719 -3.641 1 98.06 164 ILE A N 1
ATOM 1247 C CA . ILE A 1 164 ? -11.031 -9.938 -4.961 1 98.06 164 ILE A CA 1
ATOM 1248 C C . ILE A 1 164 ? -9.508 -9.836 -4.883 1 98.06 164 ILE A C 1
ATOM 1250 O O . ILE A 1 164 ? -8.797 -10.406 -5.715 1 98.06 164 ILE A O 1
ATOM 1254 N N . PHE A 1 165 ? -9.031 -9.18 -3.859 1 97.56 165 PHE A N 1
ATOM 1255 C CA . PHE A 1 165 ? -7.602 -9.008 -3.654 1 97.56 165 PHE A CA 1
ATOM 1256 C C . PHE A 1 165 ? -6.922 -10.359 -3.463 1 97.56 165 PHE A C 1
ATOM 1258 O O . PHE A 1 165 ? -6.043 -10.734 -4.242 1 97.56 165 PHE A O 1
ATOM 1265 N N . ASP A 1 166 ? -7.371 -11.102 -2.5 1 98.06 166 ASP A N 1
ATOM 1266 C CA . ASP A 1 166 ? -6.785 -12.414 -2.211 1 98.06 166 ASP A CA 1
ATOM 1267 C C . ASP A 1 166 ? -7 -13.375 -3.375 1 98.06 166 ASP A C 1
ATOM 1269 O O . ASP A 1 166 ? -6.098 -14.141 -3.727 1 98.06 166 ASP A O 1
ATOM 1273 N N . ALA A 1 167 ? -8.148 -13.328 -3.955 1 98.5 167 ALA A N 1
ATOM 1274 C CA . ALA A 1 167 ? -8.438 -14.203 -5.086 1 98.5 167 ALA A CA 1
ATOM 1275 C C . ALA A 1 167 ? -7.477 -13.953 -6.242 1 98.5 167 ALA A C 1
ATOM 1277 O O . ALA A 1 167 ? -7.031 -14.891 -6.902 1 98.5 167 ALA A O 1
ATOM 1278 N N . SER A 1 168 ? -7.164 -12.703 -6.469 1 98.69 168 SER A N 1
ATOM 1279 C CA . SER A 1 168 ? -6.27 -12.336 -7.562 1 98.69 168 SER A CA 1
ATOM 1280 C C . SER A 1 168 ? -4.844 -12.812 -7.297 1 98.69 168 SER A C 1
ATOM 1282 O O . SER A 1 168 ? -4.164 -13.297 -8.203 1 98.69 168 SER A O 1
ATOM 1284 N N . VAL A 1 169 ? -4.391 -12.656 -6.074 1 98 169 VAL A N 1
ATOM 1285 C CA . VAL A 1 169 ? -3.057 -13.117 -5.711 1 98 169 VAL A CA 1
ATOM 1286 C C . VAL A 1 169 ? -2.973 -14.633 -5.863 1 98 169 VAL A C 1
ATOM 1288 O O . VAL A 1 169 ? -2.041 -15.148 -6.484 1 98 169 VAL A O 1
ATOM 1291 N N . ASP A 1 170 ? -3.992 -15.328 -5.344 1 97.44 170 ASP A N 1
ATOM 1292 C CA . ASP A 1 170 ? -4.047 -16.781 -5.469 1 97.44 170 ASP A CA 1
ATOM 1293 C C . ASP A 1 170 ? -4.016 -17.203 -6.934 1 97.44 170 ASP A C 1
ATOM 1295 O O . ASP A 1 170 ? -3.303 -18.141 -7.297 1 97.44 170 ASP A O 1
ATOM 1299 N N . ALA A 1 171 ? -4.793 -16.516 -7.707 1 98.44 171 ALA A N 1
ATOM 1300 C CA . ALA A 1 171 ? -4.91 -16.844 -9.125 1 98.44 171 ALA A CA 1
ATOM 1301 C C . ALA A 1 171 ? -3.576 -16.672 -9.844 1 98.44 171 ALA A C 1
ATOM 1303 O O . ALA A 1 171 ? -3.148 -17.547 -10.594 1 98.44 171 ALA A O 1
ATOM 1304 N N . LEU A 1 172 ? -2.941 -15.57 -9.617 1 98.5 172 LEU A N 1
ATOM 1305 C CA . LEU A 1 172 ? -1.676 -15.289 -10.289 1 98.5 172 LEU A CA 1
ATOM 1306 C C . LEU A 1 172 ? -0.623 -16.328 -9.906 1 98.5 172 LEU A C 1
ATOM 1308 O O . LEU A 1 172 ? 0.034 -16.906 -10.781 1 98.5 172 LEU A O 1
ATOM 1312 N N . ILE A 1 173 ? -0.481 -16.594 -8.609 1 97.75 173 ILE A N 1
ATOM 1313 C CA . ILE A 1 173 ? 0.53 -17.531 -8.117 1 97.75 173 ILE A CA 1
ATOM 1314 C C . ILE A 1 173 ? 0.244 -18.938 -8.648 1 97.75 173 ILE A C 1
ATOM 1316 O O . ILE A 1 173 ? 1.147 -19.609 -9.141 1 97.75 173 ILE A O 1
ATOM 1320 N N . ALA A 1 174 ? -1.023 -19.328 -8.578 1 97.69 174 ALA A N 1
ATOM 1321 C CA . ALA A 1 174 ? -1.397 -20.656 -9.062 1 97.69 174 ALA A CA 1
ATOM 1322 C C . ALA A 1 174 ? -1.175 -20.781 -10.57 1 97.69 174 ALA A C 1
ATOM 1324 O O . ALA A 1 174 ? -0.693 -21.797 -11.047 1 97.69 174 ALA A O 1
ATOM 1325 N N . ALA A 1 175 ? -1.545 -19.75 -11.32 1 98.06 175 ALA A N 1
ATOM 1326 C CA . ALA A 1 175 ? -1.345 -19.797 -12.766 1 98.06 175 ALA A CA 1
ATOM 1327 C C . ALA A 1 175 ? 0.137 -19.906 -13.109 1 98.06 175 ALA A C 1
ATOM 1329 O O . ALA A 1 175 ? 0.512 -20.625 -14.031 1 98.06 175 ALA A O 1
ATOM 1330 N N . LEU A 1 176 ? 0.946 -19.188 -12.391 1 97.31 176 LEU A N 1
ATOM 1331 C CA . LEU A 1 176 ? 2.387 -19.25 -12.617 1 97.31 176 LEU A CA 1
ATOM 1332 C C . LEU A 1 176 ? 2.908 -20.672 -12.406 1 97.31 176 LEU A C 1
ATOM 1334 O O . LEU A 1 176 ? 3.793 -21.125 -13.141 1 97.31 176 LEU A O 1
ATOM 1338 N N . CYS A 1 177 ? 2.305 -21.344 -11.461 1 95.81 177 CYS A N 1
ATOM 1339 C CA . CYS A 1 177 ? 2.688 -22.719 -11.195 1 95.81 177 CYS A CA 1
ATOM 1340 C C . CYS A 1 177 ? 2.326 -23.625 -12.375 1 95.81 177 CYS A C 1
ATOM 1342 O O . CYS A 1 177 ? 2.852 -24.734 -12.5 1 95.81 177 CYS A O 1
ATOM 1344 N N . ASN A 1 178 ? 1.512 -23.156 -13.219 1 95.12 178 ASN A N 1
ATOM 1345 C CA . ASN A 1 178 ? 1.01 -23.953 -14.344 1 95.12 178 ASN A CA 1
ATOM 1346 C C . ASN A 1 178 ? 1.692 -23.562 -15.648 1 95.12 178 ASN A C 1
ATOM 1348 O O . ASN A 1 178 ? 1.45 -24.172 -16.688 1 95.12 178 ASN A O 1
ATOM 1352 N N . VAL A 1 179 ? 2.541 -22.609 -15.648 1 96.31 179 VAL A N 1
ATOM 1353 C CA . VAL A 1 179 ? 3.158 -22.094 -16.859 1 96.31 179 VAL A CA 1
ATOM 1354 C C . VAL A 1 179 ? 4.23 -23.062 -17.359 1 96.31 179 VAL A C 1
ATOM 1356 O O . VAL A 1 179 ? 5.031 -23.562 -16.562 1 96.31 179 VAL A O 1
ATOM 1359 N N . LYS A 1 180 ? 4.25 -23.297 -18.609 1 93.81 180 LYS A N 1
ATOM 1360 C CA . LYS A 1 180 ? 5.293 -24.031 -19.328 1 93.81 180 LYS A CA 1
ATOM 1361 C C . LYS A 1 180 ? 5.875 -23.203 -20.469 1 93.81 180 LYS A C 1
ATOM 1363 O O . LYS A 1 180 ? 5.133 -22.625 -21.25 1 93.81 180 LYS A O 1
ATOM 1368 N N . LEU A 1 181 ? 7.156 -23.141 -20.469 1 93.38 181 LEU A N 1
ATOM 1369 C CA . LEU A 1 181 ? 7.828 -22.375 -21.5 1 93.38 181 LEU A CA 1
ATOM 1370 C C . LEU A 1 181 ? 8.586 -23.297 -22.453 1 93.38 181 LEU A C 1
ATOM 1372 O O . LEU A 1 181 ? 9.328 -24.172 -22.016 1 93.38 181 LEU A O 1
ATOM 1376 N N . PRO A 1 182 ? 8.367 -23.031 -23.719 1 89.25 182 PRO A N 1
ATOM 1377 C CA . PRO A 1 182 ? 9.141 -23.828 -24.688 1 89.25 182 PRO A CA 1
ATOM 1378 C C . PRO A 1 182 ? 10.617 -23.453 -24.688 1 89.25 182 PRO A C 1
ATOM 1380 O O . PRO A 1 182 ? 11 -22.391 -24.188 1 89.25 182 PRO A O 1
ATOM 1383 N N . GLU A 1 183 ? 11.344 -24.359 -25.188 1 85.31 183 GLU A N 1
ATOM 1384 C CA . GLU A 1 183 ? 12.766 -24.078 -25.375 1 85.31 183 GLU A CA 1
ATOM 1385 C C . GLU A 1 183 ? 12.992 -23.266 -26.656 1 85.31 183 GLU A C 1
ATOM 1387 O O . GLU A 1 183 ? 12.352 -23.5 -27.672 1 85.31 183 GLU A O 1
ATOM 1392 N N . VAL A 1 184 ? 13.852 -22.266 -26.469 1 84.44 184 VAL A N 1
ATOM 1393 C CA . VAL A 1 184 ? 14.141 -21.406 -27.625 1 84.44 184 VAL A CA 1
ATOM 1394 C C . VAL A 1 184 ? 15.555 -21.688 -28.125 1 84.44 184 VAL A C 1
ATOM 1396 O O . VAL A 1 184 ? 16.5 -21.797 -27.328 1 84.44 184 VAL A O 1
ATOM 1399 N N . THR A 1 185 ? 15.695 -22.109 -29.375 1 77.69 185 THR A N 1
ATOM 1400 C CA . THR A 1 185 ? 16.984 -22.281 -30.031 1 77.69 185 THR A CA 1
ATOM 1401 C C . THR A 1 185 ? 17.359 -21.047 -30.844 1 77.69 185 THR A C 1
ATOM 1403 O O . THR A 1 185 ? 16.516 -20.484 -31.547 1 77.69 185 THR A O 1
ATOM 1406 N N . ILE A 1 186 ? 18.422 -20.438 -30.406 1 73.38 186 ILE A N 1
ATOM 1407 C CA . ILE A 1 186 ? 18.891 -19.25 -31.125 1 73.38 186 ILE A CA 1
ATOM 1408 C C . ILE A 1 186 ? 19.953 -19.641 -32.125 1 73.38 186 ILE A C 1
ATOM 1410 O O . ILE A 1 186 ? 20.922 -20.328 -31.797 1 73.38 186 ILE A O 1
ATOM 1414 N N . SER A 1 187 ? 19.656 -19.547 -33.375 1 66.12 187 SER A N 1
ATOM 1415 C CA . SER A 1 187 ? 20.719 -19.703 -34.375 1 66.12 187 SER A CA 1
ATOM 1416 C C . SER A 1 187 ? 21.391 -18.375 -34.688 1 66.12 187 SER A C 1
ATOM 1418 O O . SER A 1 187 ? 20.781 -17.312 -34.531 1 66.12 187 SER A O 1
ATOM 1420 N N . ASP A 1 188 ? 22.766 -18.219 -34.562 1 61.03 188 ASP A N 1
ATOM 1421 C CA . ASP A 1 188 ? 23.641 -17.062 -34.719 1 61.03 188 ASP A CA 1
ATOM 1422 C C . ASP A 1 188 ? 23.016 -16.016 -35.656 1 61.03 188 ASP A C 1
ATOM 1424 O O . ASP A 1 188 ? 23.172 -14.812 -35.438 1 61.03 188 ASP A O 1
ATOM 1428 N N . GLU A 1 189 ? 22.594 -16.312 -36.875 1 59.47 189 GLU A N 1
ATOM 1429 C CA . GLU A 1 189 ? 22.234 -15.367 -37.938 1 59.47 189 GLU A CA 1
ATOM 1430 C C . GLU A 1 189 ? 20.734 -15.133 -37.969 1 59.47 189 GLU A C 1
ATOM 1432 O O . GLU A 1 189 ? 20.25 -14.281 -38.719 1 59.47 189 GLU A O 1
ATOM 1437 N N . SER A 1 190 ? 20 -15.836 -37.062 1 61.78 190 SER A N 1
ATOM 1438 C CA . SER A 1 190 ? 18.562 -15.758 -37.312 1 61.78 190 SER A CA 1
ATOM 1439 C C . SER A 1 190 ? 17.797 -15.422 -36.031 1 61.78 190 SER A C 1
ATOM 1441 O O . SER A 1 190 ? 18.359 -15.453 -34.938 1 61.78 190 SER A O 1
ATOM 1443 N N . ALA A 1 191 ? 16.562 -15.031 -36.25 1 64.75 191 ALA A N 1
ATOM 1444 C CA . ALA A 1 191 ? 15.578 -14.758 -35.188 1 64.75 191 ALA A CA 1
ATOM 1445 C C . ALA A 1 191 ? 15.359 -15.984 -34.312 1 64.75 191 ALA A C 1
ATOM 1447 O O . ALA A 1 191 ? 15.391 -17.125 -34.812 1 64.75 191 ALA A O 1
ATOM 1448 N N . PRO A 1 192 ? 15.383 -15.773 -32.969 1 69.12 192 PRO A N 1
ATOM 1449 C CA . PRO A 1 192 ? 15.094 -16.891 -32.094 1 69.12 192 PRO A CA 1
ATOM 1450 C C . PRO A 1 192 ? 13.898 -17.719 -32.531 1 69.12 192 PRO A C 1
ATOM 1452 O O . PRO A 1 192 ? 12.898 -17.172 -33 1 69.12 192 PRO A O 1
ATOM 1455 N N . VAL A 1 193 ? 14.148 -19.078 -32.75 1 70.25 193 VAL A N 1
ATOM 1456 C CA . VAL A 1 193 ? 13.078 -19.969 -33.156 1 70.25 193 VAL A CA 1
ATOM 1457 C C . VAL A 1 193 ? 12.695 -20.891 -32 1 70.25 193 VAL A C 1
ATOM 1459 O O . VAL A 1 193 ? 13.562 -21.453 -31.344 1 70.25 193 VAL A O 1
ATOM 1462 N N . ILE A 1 194 ? 11.438 -20.875 -31.672 1 68.19 194 ILE A N 1
ATOM 1463 C CA . ILE A 1 194 ? 10.906 -21.812 -30.688 1 68.19 194 ILE A CA 1
ATOM 1464 C C . ILE A 1 194 ? 11.031 -23.234 -31.219 1 68.19 194 ILE A C 1
ATOM 1466 O O . ILE A 1 194 ? 10.633 -23.531 -32.344 1 68.19 194 ILE A O 1
ATOM 1470 N N . ASN A 1 195 ? 11.805 -23.938 -30.406 1 69.44 195 ASN A N 1
ATOM 1471 C CA . ASN A 1 195 ? 12.023 -25.297 -30.875 1 69.44 195 ASN A CA 1
ATOM 1472 C C . ASN A 1 195 ? 10.844 -26.203 -30.531 1 69.44 195 ASN A C 1
ATOM 1474 O O . ASN A 1 195 ? 9.906 -25.781 -29.844 1 69.44 195 ASN A O 1
ATOM 1478 N N . ASN A 1 196 ? 10.828 -27.312 -31.125 1 68.5 196 ASN A N 1
ATOM 1479 C CA . ASN A 1 196 ? 9.758 -28.297 -30.969 1 68.5 196 ASN A CA 1
ATOM 1480 C C . ASN A 1 196 ? 9.953 -29.141 -29.719 1 68.5 196 ASN A C 1
ATOM 1482 O O . ASN A 1 196 ? 9.352 -30.203 -29.578 1 68.5 196 ASN A O 1
ATOM 1486 N N . LEU A 1 197 ? 10.828 -28.656 -28.875 1 69.75 197 LEU A N 1
ATOM 1487 C CA . LEU A 1 197 ? 11.031 -29.406 -27.641 1 69.75 197 LEU A CA 1
ATOM 1488 C C . LEU A 1 197 ? 9.891 -29.156 -26.656 1 69.75 197 LEU A C 1
ATOM 1490 O O . LEU A 1 197 ? 9.211 -28.125 -26.734 1 69.75 197 LEU A O 1
ATOM 1494 N N . PRO A 1 198 ? 9.758 -30.172 -25.844 1 78.38 198 PRO A N 1
ATOM 1495 C CA . PRO A 1 198 ? 8.688 -30.016 -24.844 1 78.38 198 PRO A CA 1
ATOM 1496 C C . PRO A 1 198 ? 8.891 -28.781 -23.953 1 78.38 198 PRO A C 1
ATOM 1498 O O . PRO A 1 198 ? 10.016 -28.469 -23.578 1 78.38 198 PRO A O 1
ATOM 1501 N N . ALA A 1 199 ? 7.828 -28.141 -23.734 1 86.62 199 ALA A N 1
ATOM 1502 C CA . ALA A 1 199 ? 7.832 -26.969 -22.859 1 86.62 199 ALA A CA 1
ATOM 1503 C C . ALA A 1 199 ? 8.211 -27.359 -21.438 1 86.62 199 ALA A C 1
ATOM 1505 O O . ALA A 1 199 ? 7.875 -28.453 -20.969 1 86.62 199 ALA A O 1
ATOM 1506 N N . LYS A 1 200 ? 9.008 -26.578 -20.797 1 89.88 200 LYS A N 1
ATOM 1507 C CA . LYS A 1 200 ? 9.453 -26.797 -19.422 1 89.88 200 LYS A CA 1
ATOM 1508 C C . LYS A 1 200 ? 8.641 -25.953 -18.438 1 89.88 200 LYS A C 1
ATOM 1510 O O . LYS A 1 200 ? 8.352 -24.797 -18.703 1 89.88 200 LYS A O 1
ATOM 1515 N N . PRO A 1 201 ? 8.344 -26.625 -17.328 1 92.69 201 PRO A N 1
ATOM 1516 C CA . PRO A 1 201 ? 7.598 -25.875 -16.312 1 92.69 201 PRO A CA 1
ATOM 1517 C C . PRO A 1 201 ? 8.406 -24.734 -15.719 1 92.69 201 PRO A C 1
ATOM 1519 O O . PRO A 1 201 ? 9.617 -24.859 -15.523 1 92.69 201 PRO A O 1
ATOM 1522 N N . LEU A 1 202 ? 7.746 -23.688 -15.5 1 94 202 LEU A N 1
ATOM 1523 C CA . LEU A 1 202 ? 8.352 -22.547 -14.805 1 94 202 LEU A CA 1
ATOM 1524 C C . LEU A 1 202 ? 8.562 -22.859 -13.328 1 94 202 LEU A C 1
ATOM 1526 O O . LEU A 1 202 ? 7.66 -23.375 -12.664 1 94 202 LEU A O 1
ATOM 1530 N N . LYS A 1 203 ? 9.688 -22.594 -12.867 1 92.5 203 LYS A N 1
ATOM 1531 C CA . LYS A 1 203 ? 9.984 -22.828 -11.453 1 92.5 203 LYS A CA 1
ATOM 1532 C C . LYS A 1 203 ? 9.836 -21.547 -10.641 1 92.5 203 LYS A C 1
ATOM 1534 O O . LYS A 1 203 ? 10.43 -20.516 -10.977 1 92.5 203 LYS A O 1
ATOM 1539 N N . LEU A 1 204 ? 9.055 -21.641 -9.578 1 94.81 204 LEU A N 1
ATOM 1540 C CA . LEU A 1 204 ? 8.906 -20.5 -8.68 1 94.81 204 LEU A CA 1
ATOM 1541 C C . LEU A 1 204 ? 9.852 -20.625 -7.492 1 94.81 204 LEU A C 1
ATOM 1543 O O . LEU A 1 204 ? 10.047 -21.703 -6.953 1 94.81 204 LEU A O 1
ATOM 1547 N N . ASN A 1 205 ? 10.398 -19.484 -7.113 1 94.75 205 ASN A N 1
ATOM 1548 C CA . ASN A 1 205 ? 11.281 -19.438 -5.949 1 94.75 205 ASN A CA 1
ATOM 1549 C C . ASN A 1 205 ? 10.484 -19.422 -4.645 1 94.75 205 ASN A C 1
ATOM 1551 O O . ASN A 1 205 ? 10.969 -19.891 -3.611 1 94.75 205 ASN A O 1
ATOM 1555 N N . ARG A 1 206 ? 9.328 -18.828 -4.746 1 94.06 206 ARG A N 1
ATOM 1556 C CA . ARG A 1 206 ? 8.461 -18.688 -3.576 1 94.06 206 ARG A CA 1
ATOM 1557 C C . ARG A 1 206 ? 6.992 -18.688 -3.975 1 94.06 206 ARG A C 1
ATOM 1559 O O . ARG A 1 206 ? 6.648 -18.312 -5.098 1 94.06 206 ARG A O 1
ATOM 1566 N N . ILE A 1 207 ? 6.215 -19.156 -3.033 1 95.94 207 ILE A N 1
ATOM 1567 C CA . ILE A 1 207 ? 4.762 -19.125 -3.164 1 95.94 207 ILE A CA 1
ATOM 1568 C C . ILE A 1 207 ? 4.184 -18.078 -2.203 1 95.94 207 ILE A C 1
ATOM 1570 O O . ILE A 1 207 ? 4.438 -18.141 -0.997 1 95.94 207 ILE A O 1
ATOM 1574 N N . LEU A 1 208 ? 3.51 -17.109 -2.76 1 96.5 208 LEU A N 1
ATOM 1575 C CA . LEU A 1 208 ? 2.934 -16.062 -1.937 1 96.5 208 LEU A CA 1
ATOM 1576 C C . LEU A 1 208 ? 1.467 -16.344 -1.634 1 96.5 208 LEU A C 1
ATOM 1578 O O . LEU A 1 208 ? 0.727 -16.812 -2.506 1 96.5 208 LEU A O 1
ATOM 1582 N N . ILE A 1 209 ? 1.086 -16.125 -0.45 1 97 209 ILE A N 1
ATOM 1583 C CA . ILE A 1 209 ? -0.287 -16.297 0.011 1 97 209 ILE A CA 1
ATOM 1584 C C . ILE A 1 209 ? -0.779 -15 0.663 1 97 209 ILE A C 1
ATOM 1586 O O . ILE A 1 209 ? -0.121 -14.461 1.554 1 97 209 ILE A O 1
ATOM 1590 N N . SER A 1 210 ? -1.892 -14.516 0.174 1 97.38 210 SER A N 1
ATOM 1591 C CA . SER A 1 210 ? -2.449 -13.281 0.703 1 97.38 210 SER A CA 1
ATOM 1592 C C . SER A 1 210 ? -3.645 -13.555 1.61 1 97.38 210 SER A C 1
ATOM 1594 O O . SER A 1 210 ? -4.445 -14.445 1.335 1 97.38 210 SER A O 1
ATOM 1596 N N . SER A 1 211 ? -3.762 -12.844 2.656 1 98.31 211 SER A N 1
ATOM 1597 C CA . SER A 1 211 ? -4.883 -12.875 3.592 1 98.31 211 SER A CA 1
ATOM 1598 C C . SER A 1 211 ? -5.379 -11.469 3.904 1 98.31 211 SER A C 1
ATOM 1600 O O . SER A 1 211 ? -4.617 -10.633 4.402 1 98.31 211 SER A O 1
ATOM 1602 N N . THR A 1 212 ? -6.621 -11.234 3.639 1 98.38 212 THR A N 1
ATOM 1603 C CA . THR A 1 212 ? -7.203 -9.914 3.887 1 98.38 212 THR A CA 1
ATOM 1604 C C . THR A 1 212 ? -8.141 -9.961 5.09 1 98.38 212 THR A C 1
ATOM 1606 O O . THR A 1 212 ? -8.938 -10.891 5.227 1 98.38 212 THR A O 1
ATOM 1609 N N . PHE A 1 213 ? -8.016 -8.992 5.938 1 98.44 213 PHE A N 1
ATOM 1610 C CA . PHE A 1 213 ? -8.844 -8.797 7.125 1 98.44 213 PHE A CA 1
ATOM 1611 C C . PHE A 1 213 ? -9.555 -7.453 7.078 1 98.44 213 PHE A C 1
ATOM 1613 O O . PHE A 1 213 ? -9.117 -6.535 6.387 1 98.44 213 PHE A O 1
ATOM 1620 N N . ALA A 1 214 ? -10.664 -7.422 7.77 1 97.56 214 ALA A N 1
ATOM 1621 C CA . ALA A 1 214 ? -11.438 -6.184 7.848 1 97.56 214 ALA A CA 1
ATOM 1622 C C . ALA A 1 214 ? -11.82 -5.867 9.289 1 97.56 214 ALA A C 1
ATOM 1624 O O . ALA A 1 214 ? -12.008 -6.773 10.102 1 97.56 214 ALA A O 1
ATOM 1625 N N . ILE A 1 215 ? -11.844 -4.621 9.562 1 95.44 215 ILE A N 1
ATOM 1626 C CA . ILE A 1 215 ? -12.328 -4.141 10.852 1 95.44 215 ILE A CA 1
ATOM 1627 C C . ILE A 1 215 ? -13.773 -3.682 10.719 1 95.44 215 ILE A C 1
ATOM 1629 O O . ILE A 1 215 ? -14.062 -2.686 10.047 1 95.44 215 ILE A O 1
ATOM 1633 N N . PHE A 1 216 ? -14.648 -4.398 11.352 1 94.69 216 PHE A N 1
ATOM 1634 C CA . PHE A 1 216 ? -16.062 -4.078 11.312 1 94.69 216 PHE A CA 1
ATOM 1635 C C . PHE A 1 216 ? -16.453 -3.139 12.453 1 94.69 216 PHE A C 1
ATOM 1637 O O . PHE A 1 216 ? -16.125 -3.408 13.609 1 94.69 216 PHE A O 1
ATOM 1644 N N . ASP A 1 217 ? -17.109 -2.064 12.055 1 85.5 217 ASP A N 1
ATOM 1645 C CA . ASP A 1 217 ? -17.609 -1.071 13 1 85.5 217 ASP A CA 1
ATOM 1646 C C . ASP A 1 217 ? -16.516 -0.596 13.945 1 85.5 217 ASP A C 1
ATOM 1648 O O . ASP A 1 217 ? -16.734 -0.458 15.148 1 85.5 217 ASP A O 1
ATOM 1652 N N . GLY A 1 218 ? -15.336 -0.578 13.594 1 81.19 218 GLY A N 1
ATOM 1653 C CA . GLY A 1 218 ? -14.195 -0.022 14.312 1 81.19 218 GLY A CA 1
ATOM 1654 C C . GLY A 1 218 ? -13.656 -0.952 15.375 1 81.19 218 GLY A C 1
ATOM 1655 O O . GLY A 1 218 ? -12.672 -0.628 16.047 1 81.19 218 GLY A O 1
ATOM 1656 N N . GLN A 1 219 ? -14.156 -2.137 15.516 1 84.62 219 GLN A N 1
ATOM 1657 C CA . GLN A 1 219 ? -13.82 -2.902 16.703 1 84.62 219 GLN A CA 1
ATOM 1658 C C . GLN A 1 219 ? -13.531 -4.359 16.359 1 84.62 219 GLN A C 1
ATOM 1660 O O . GLN A 1 219 ? -12.539 -4.93 16.828 1 84.62 219 GLN A O 1
ATOM 1665 N N . THR A 1 220 ? -14.359 -4.926 15.508 1 94.69 220 THR A N 1
ATOM 1666 C CA . THR A 1 220 ? -14.328 -6.379 15.359 1 94.69 220 THR A CA 1
ATOM 1667 C C . THR A 1 220 ? -13.547 -6.785 14.117 1 94.69 220 THR A C 1
ATOM 1669 O O . THR A 1 220 ? -13.805 -6.273 13.023 1 94.69 220 THR A O 1
ATOM 1672 N N . LEU A 1 221 ? -12.586 -7.676 14.32 1 96.94 221 LEU A N 1
ATOM 1673 C CA . LEU A 1 221 ? -11.773 -8.195 13.227 1 96.94 221 LEU A CA 1
ATOM 1674 C C . LEU A 1 221 ? -12.492 -9.328 12.508 1 96.94 221 LEU A C 1
ATOM 1676 O O . LEU A 1 221 ? -13.016 -10.242 13.141 1 96.94 221 LEU A O 1
ATOM 1680 N N . LEU A 1 222 ? -12.602 -9.234 11.188 1 98.19 222 LEU A N 1
ATOM 1681 C CA . LEU A 1 222 ? -13.164 -10.258 10.32 1 98.19 222 LEU A CA 1
ATOM 1682 C C . LEU A 1 222 ? -12.133 -10.734 9.297 1 98.19 222 LEU A C 1
ATOM 1684 O O . LEU A 1 222 ? -11.367 -9.93 8.766 1 98.19 222 LEU A O 1
ATOM 1688 N N . ALA A 1 223 ? -12.078 -12.008 9.086 1 98.12 223 ALA A N 1
ATOM 1689 C CA . ALA A 1 223 ? -11.234 -12.531 8.008 1 98.12 223 ALA A CA 1
ATOM 1690 C C . ALA A 1 223 ? -12.039 -12.734 6.73 1 98.12 223 ALA A C 1
ATOM 1692 O O . ALA A 1 223 ? -13.195 -13.18 6.773 1 98.12 223 ALA A O 1
ATOM 1693 N N . ASP A 1 224 ? -11.414 -12.359 5.551 1 98.12 224 ASP A N 1
ATOM 1694 C CA . ASP A 1 224 ? -12.016 -12.664 4.262 1 98.12 224 ASP A CA 1
ATOM 1695 C C . ASP A 1 224 ? -13.422 -12.07 4.148 1 98.12 224 ASP A C 1
ATOM 1697 O O . ASP A 1 224 ? -14.406 -12.797 4.059 1 98.12 224 ASP A O 1
ATOM 1701 N N . PRO A 1 225 ? -13.469 -10.75 4.113 1 98.19 225 PRO A N 1
ATOM 1702 C CA . PRO A 1 225 ? -14.781 -10.102 4.062 1 98.19 225 PRO A CA 1
ATOM 1703 C C . PRO A 1 225 ? -15.555 -10.43 2.787 1 98.19 225 PRO A C 1
ATOM 1705 O O . PRO A 1 225 ? -14.961 -10.547 1.713 1 98.19 225 PRO A O 1
ATOM 1708 N N . THR A 1 226 ? -16.906 -10.57 2.885 1 97.5 226 THR A N 1
ATOM 1709 C CA . THR A 1 226 ? -17.781 -10.758 1.734 1 97.5 226 THR A CA 1
ATOM 1710 C C . THR A 1 226 ? -18.094 -9.422 1.062 1 97.5 226 THR A C 1
ATOM 1712 O O . THR A 1 226 ? -17.766 -8.367 1.603 1 97.5 226 THR A O 1
ATOM 1715 N N . HIS A 1 227 ? -18.703 -9.5 -0.088 1 96.62 227 HIS A N 1
ATOM 1716 C CA . HIS A 1 227 ? -19.078 -8.289 -0.818 1 96.62 227 HIS A CA 1
ATOM 1717 C C . HIS A 1 227 ? -20.094 -7.461 -0.043 1 96.62 227 HIS A C 1
ATOM 1719 O O . HIS A 1 227 ? -20.141 -6.238 -0.174 1 96.62 227 HIS A O 1
ATOM 1725 N N . GLU A 1 228 ? -20.891 -8.062 0.81 1 94.94 228 GLU A N 1
ATOM 1726 C CA . GLU A 1 228 ? -21.859 -7.352 1.634 1 94.94 228 GLU A CA 1
ATOM 1727 C C . GLU A 1 228 ? -21.188 -6.645 2.803 1 94.94 228 GLU A C 1
ATOM 1729 O O . GLU A 1 228 ? -21.641 -5.59 3.248 1 94.94 228 GLU A O 1
ATOM 1734 N N . GLU A 1 229 ? -20.125 -7.234 3.217 1 96.25 229 GLU A N 1
ATOM 1735 C CA . GLU A 1 229 ? -19.406 -6.703 4.371 1 96.25 229 GLU A CA 1
ATOM 1736 C C . GLU A 1 229 ? -18.469 -5.578 3.959 1 96.25 229 GLU A C 1
ATOM 1738 O O . GLU A 1 229 ? -18.234 -4.641 4.727 1 96.25 229 GLU A O 1
ATOM 1743 N N . GLU A 1 230 ? -17.859 -5.621 2.789 1 95.06 230 GLU A N 1
ATOM 1744 C CA . GLU A 1 230 ? -16.812 -4.723 2.328 1 95.06 230 GLU A CA 1
ATOM 1745 C C . GLU A 1 230 ? -17.234 -3.262 2.447 1 95.06 230 GLU A C 1
ATOM 1747 O O . GLU A 1 230 ? -16.484 -2.43 2.967 1 95.06 230 GLU A O 1
ATOM 1752 N N . PRO A 1 231 ? -18.516 -2.955 2.07 1 91.75 231 PRO A N 1
ATOM 1753 C CA . PRO A 1 231 ? -18.906 -1.55 2.178 1 91.75 231 PRO A CA 1
ATOM 1754 C C . PRO A 1 231 ? -19.141 -1.11 3.621 1 91.75 231 PRO A C 1
ATOM 1756 O O . PRO A 1 231 ? -19.25 0.087 3.895 1 91.75 231 PRO A O 1
ATOM 1759 N N . LEU A 1 232 ? -19.234 -2.061 4.551 1 92.69 232 LEU A N 1
ATOM 1760 C CA . LEU A 1 232 ? -19.609 -1.763 5.93 1 92.69 232 LEU A CA 1
ATOM 1761 C C . LEU A 1 232 ? -18.375 -1.692 6.82 1 92.69 232 LEU A C 1
ATOM 1763 O O . LEU A 1 232 ? -18.469 -1.337 7.996 1 92.69 232 LEU A O 1
ATOM 1767 N N . VAL A 1 233 ? -17.203 -2.025 6.242 1 93.38 233 VAL A N 1
ATOM 1768 C CA . VAL A 1 233 ? -16.031 -2.109 7.098 1 93.38 233 VAL A CA 1
ATOM 1769 C C . VAL A 1 233 ? -15.289 -0.771 7.098 1 93.38 233 VAL A C 1
ATOM 1771 O O . VAL A 1 233 ? -15.375 -0.008 6.133 1 93.38 233 VAL A O 1
ATOM 1774 N N . SER A 1 234 ? -14.555 -0.542 8.211 1 90.75 234 SER A N 1
ATOM 1775 C CA . SER A 1 234 ? -13.898 0.738 8.453 1 90.75 234 SER A CA 1
ATOM 1776 C C . SER A 1 234 ? -12.445 0.712 7.98 1 90.75 234 SER A C 1
ATOM 1778 O O . SER A 1 234 ? -11.836 1.763 7.781 1 90.75 234 SER A O 1
ATOM 1780 N N . SER A 1 235 ? -11.906 -0.446 7.867 1 93.25 235 SER A N 1
ATOM 1781 C CA . SER A 1 235 ? -10.523 -0.609 7.441 1 93.25 235 SER A CA 1
ATOM 1782 C C . SER A 1 235 ? -10.242 -2.039 6.988 1 93.25 235 SER A C 1
ATOM 1784 O O . SER A 1 235 ? -10.969 -2.963 7.359 1 93.25 235 SER A O 1
ATOM 1786 N N . THR A 1 236 ? -9.273 -2.158 6.133 1 95.75 236 THR A N 1
ATOM 1787 C CA . THR A 1 236 ? -8.812 -3.482 5.73 1 95.75 236 THR A CA 1
ATOM 1788 C C . THR A 1 236 ? -7.297 -3.6 5.887 1 95.75 236 THR A C 1
ATOM 1790 O O . THR A 1 236 ? -6.586 -2.594 5.863 1 95.75 236 THR A O 1
ATOM 1793 N N . VAL A 1 237 ? -6.875 -4.789 6.125 1 97.12 237 VAL A N 1
ATOM 1794 C CA . VAL A 1 237 ? -5.461 -5.145 6.191 1 97.12 237 VAL A CA 1
ATOM 1795 C C . VAL A 1 237 ? -5.207 -6.402 5.363 1 97.12 237 VAL A C 1
ATOM 1797 O O . VAL A 1 237 ? -5.848 -7.434 5.574 1 97.12 237 VAL A O 1
ATOM 1800 N N . THR A 1 238 ? -4.332 -6.293 4.465 1 97.81 238 THR A N 1
ATOM 1801 C CA . THR A 1 238 ? -3.914 -7.457 3.695 1 97.81 238 THR A CA 1
ATOM 1802 C C . THR A 1 238 ? -2.463 -7.816 4 1 97.81 238 THR A C 1
ATOM 1804 O O . THR A 1 238 ? -1.582 -6.957 3.959 1 97.81 238 THR A O 1
ATOM 1807 N N . ILE A 1 239 ? -2.246 -9.031 4.328 1 98.06 239 ILE A N 1
ATOM 1808 C CA . ILE A 1 239 ? -0.918 -9.562 4.613 1 98.06 239 ILE A CA 1
ATOM 1809 C C . ILE A 1 239 ? -0.56 -10.641 3.596 1 98.06 239 ILE A C 1
ATOM 1811 O O . ILE A 1 239 ? -1.363 -11.531 3.322 1 98.06 239 ILE A O 1
ATOM 1815 N N . VAL A 1 240 ? 0.6 -10.523 3.02 1 97.81 240 VAL A N 1
ATOM 1816 C CA . VAL A 1 240 ? 1.114 -11.531 2.104 1 97.81 240 VAL A CA 1
ATOM 1817 C C . VAL A 1 240 ? 2.322 -12.227 2.727 1 97.81 240 VAL A C 1
ATOM 1819 O O . VAL A 1 240 ? 3.301 -11.57 3.098 1 97.81 240 VAL A O 1
ATOM 1822 N N . VAL A 1 241 ? 2.236 -13.5 2.848 1 97.19 241 VAL A N 1
ATOM 1823 C CA . VAL A 1 241 ? 3.354 -14.289 3.355 1 97.19 241 VAL A CA 1
ATOM 1824 C C . VAL A 1 241 ? 3.816 -15.281 2.289 1 97.19 241 VAL A C 1
ATOM 1826 O O . VAL A 1 241 ? 3.084 -15.562 1.339 1 97.19 241 VAL A O 1
ATOM 1829 N N . ASP A 1 242 ? 5.059 -15.703 2.414 1 95.81 242 ASP A N 1
ATOM 1830 C CA . ASP A 1 242 ? 5.539 -16.734 1.503 1 95.81 242 ASP A CA 1
ATOM 1831 C C . ASP A 1 242 ? 5.379 -18.125 2.115 1 95.81 242 ASP A C 1
ATOM 1833 O O . ASP A 1 242 ? 4.762 -18.281 3.17 1 95.81 242 ASP A O 1
ATOM 1837 N N . ASP A 1 243 ? 5.852 -19.172 1.421 1 94.88 243 ASP A N 1
ATOM 1838 C CA . ASP A 1 243 ? 5.66 -20.562 1.819 1 94.88 243 ASP A CA 1
ATOM 1839 C C . ASP A 1 243 ? 6.508 -20.906 3.043 1 94.88 243 ASP A C 1
ATOM 1841 O O . ASP A 1 243 ? 6.367 -21.984 3.623 1 94.88 243 ASP A O 1
ATOM 1845 N N . LYS A 1 244 ? 7.387 -19.953 3.506 1 93 244 LYS A N 1
ATOM 1846 C CA . LYS A 1 244 ? 8.148 -20.109 4.742 1 93 244 LYS A CA 1
ATOM 1847 C C . LYS A 1 244 ? 7.59 -19.219 5.848 1 93 244 LYS A C 1
ATOM 1849 O O . LYS A 1 244 ? 8.227 -19.047 6.887 1 93 244 LYS A O 1
ATOM 1854 N N . ASP A 1 245 ? 6.477 -18.562 5.602 1 93.69 245 ASP A N 1
ATOM 1855 C CA . ASP A 1 245 ? 5.719 -17.734 6.531 1 93.69 245 ASP A CA 1
ATOM 1856 C C . ASP A 1 245 ? 6.457 -16.422 6.828 1 93.69 245 ASP A C 1
ATOM 1858 O O . ASP A 1 245 ? 6.293 -15.844 7.898 1 93.69 245 ASP A O 1
ATOM 1862 N N . CYS A 1 246 ? 7.324 -16.047 5.93 1 94.44 246 CYS A N 1
ATOM 1863 C CA . CYS A 1 246 ? 7.91 -14.711 6.016 1 94.44 246 CYS A CA 1
ATOM 1864 C C . CYS A 1 246 ? 7.008 -13.672 5.352 1 94.44 246 CYS A C 1
ATOM 1866 O O . CYS A 1 246 ? 6.34 -13.969 4.359 1 94.44 246 CYS A O 1
ATOM 1868 N N . ILE A 1 247 ? 6.973 -12.508 5.906 1 96.5 247 ILE A N 1
ATOM 1869 C CA . ILE A 1 247 ? 6.051 -11.461 5.469 1 96.5 247 ILE A CA 1
ATOM 1870 C C . ILE A 1 247 ? 6.613 -10.758 4.238 1 96.5 247 ILE A C 1
ATOM 1872 O O . ILE A 1 247 ? 7.652 -10.094 4.316 1 96.5 247 ILE A O 1
ATOM 1876 N N . CYS A 1 248 ? 5.918 -10.852 3.186 1 96.31 248 CYS A N 1
ATOM 1877 C CA . CYS A 1 248 ? 6.367 -10.273 1.926 1 96.31 248 CYS A CA 1
ATOM 1878 C C . CYS A 1 248 ? 5.777 -8.883 1.728 1 96.31 248 CYS A C 1
ATOM 1880 O O . CYS A 1 248 ? 6.441 -7.992 1.192 1 96.31 248 CYS A O 1
ATOM 1882 N N . ALA A 1 249 ? 4.547 -8.711 2.139 1 97.06 249 ALA A N 1
ATOM 1883 C CA . ALA A 1 249 ? 3.871 -7.434 1.947 1 97.06 249 ALA A CA 1
ATOM 1884 C C . ALA A 1 249 ? 2.791 -7.219 3.006 1 97.06 249 ALA A C 1
ATOM 1886 O O . ALA A 1 249 ? 2.221 -8.188 3.521 1 97.06 249 ALA A O 1
ATOM 1887 N N . ILE A 1 250 ? 2.574 -6.059 3.389 1 97.38 250 ILE A N 1
ATOM 1888 C CA . ILE A 1 250 ? 1.462 -5.609 4.219 1 97.38 250 ILE A CA 1
ATOM 1889 C C . ILE A 1 250 ? 0.817 -4.371 3.592 1 97.38 250 ILE A C 1
ATOM 1891 O O . ILE A 1 250 ? 1.513 -3.428 3.213 1 97.38 250 ILE A O 1
ATOM 1895 N N . HIS A 1 251 ? -0.468 -4.469 3.453 1 96.12 251 HIS A N 1
ATOM 1896 C CA . HIS A 1 251 ? -1.21 -3.357 2.865 1 96.12 251 HIS A CA 1
ATOM 1897 C C . HIS A 1 251 ? -2.371 -2.938 3.758 1 96.12 251 HIS A C 1
ATOM 1899 O O . HIS A 1 251 ? -3.406 -3.607 3.795 1 96.12 251 HIS A O 1
ATOM 1905 N N . LYS A 1 252 ? -2.178 -1.919 4.496 1 96.19 252 LYS A N 1
ATOM 1906 C CA . LYS A 1 252 ? -3.189 -1.183 5.246 1 96.19 252 LYS A CA 1
ATOM 1907 C C . LYS A 1 252 ? -3.248 0.277 4.809 1 96.19 252 LYS A C 1
ATOM 1909 O O . LYS A 1 252 ? -2.584 1.134 5.398 1 96.19 252 LYS A O 1
ATOM 1914 N N . PRO A 1 253 ? -4.035 0.588 3.854 1 90.75 253 PRO A N 1
ATOM 1915 C CA . PRO A 1 253 ? -3.945 1.873 3.154 1 90.75 253 PRO A CA 1
ATOM 1916 C C . PRO A 1 253 ? -4.547 3.023 3.957 1 90.75 253 PRO A C 1
ATOM 1918 O O . PRO A 1 253 ? -4.344 4.191 3.615 1 90.75 253 PRO A O 1
ATOM 1921 N N . GLY A 1 254 ? -5.297 2.791 4.996 1 91.56 254 GLY A N 1
ATOM 1922 C CA . GLY A 1 254 ? -5.973 3.811 5.785 1 91.56 254 GLY A CA 1
ATOM 1923 C C . GLY A 1 254 ? -7.141 3.268 6.586 1 91.56 254 GLY A C 1
ATOM 1924 O O . GLY A 1 254 ? -7.059 2.174 7.148 1 91.56 254 GLY A O 1
ATOM 1925 N N . GLY A 1 255 ? -8.18 4.094 6.734 1 88.56 255 GLY A N 1
ATOM 1926 C CA . GLY A 1 255 ? -9.32 3.678 7.539 1 88.56 255 GLY A CA 1
ATOM 1927 C C . GLY A 1 255 ? -9.094 3.869 9.031 1 88.56 255 GLY A C 1
ATOM 1928 O O . GLY A 1 255 ? -8.188 4.598 9.438 1 88.56 255 GLY A O 1
ATOM 1929 N N . VAL A 1 256 ? -9.93 3.244 9.727 1 90.5 256 VAL A N 1
ATOM 1930 C CA . VAL A 1 256 ? -9.797 3.338 11.18 1 90.5 256 VAL A CA 1
ATOM 1931 C C . VAL A 1 256 ? -8.461 2.732 11.609 1 90.5 256 VAL A C 1
ATOM 1933 O O . VAL A 1 256 ? -7.957 1.808 10.977 1 90.5 256 VAL A O 1
ATOM 1936 N N . SER A 1 257 ? -7.895 3.334 12.625 1 93.56 257 SER A N 1
ATOM 1937 C CA . SER A 1 257 ? -6.625 2.836 13.141 1 93.56 257 SER A CA 1
ATOM 1938 C C . SER A 1 257 ? -6.812 1.524 13.898 1 93.56 257 SER A C 1
ATOM 1940 O O . SER A 1 257 ? -7.914 1.229 14.375 1 93.56 257 SER A O 1
ATOM 1942 N N . ILE A 1 258 ? -5.766 0.807 13.906 1 94.94 258 ILE A N 1
ATOM 1943 C CA . ILE A 1 258 ? -5.789 -0.462 14.625 1 94.94 258 ILE A CA 1
ATOM 1944 C C . ILE A 1 258 ? -4.637 -0.506 15.625 1 94.94 258 ILE A C 1
ATOM 1946 O O . ILE A 1 258 ? -3.717 0.315 15.562 1 94.94 258 ILE A O 1
ATOM 1950 N N . THR A 1 259 ? -4.773 -1.399 16.516 1 94.06 259 THR A N 1
ATOM 1951 C CA . THR A 1 259 ? -3.74 -1.549 17.531 1 94.06 259 THR A CA 1
ATOM 1952 C C . THR A 1 259 ? -2.697 -2.574 17.109 1 94.06 259 THR A C 1
ATOM 1954 O O . THR A 1 259 ? -2.918 -3.33 16.156 1 94.06 259 THR A O 1
ATOM 1957 N N . LYS A 1 260 ? -1.577 -2.547 17.812 1 94 260 LYS A N 1
ATOM 1958 C CA . LYS A 1 260 ? -0.536 -3.543 17.578 1 94 260 LYS A CA 1
ATOM 1959 C C . LYS A 1 260 ? -1.072 -4.957 17.781 1 94 260 LYS A C 1
ATOM 1961 O O . LYS A 1 260 ? -0.69 -5.883 17.062 1 94 260 LYS A O 1
ATOM 1966 N N . ALA A 1 261 ? -1.935 -5.109 18.75 1 94.44 261 ALA A N 1
ATOM 1967 C CA . ALA A 1 261 ? -2.512 -6.422 19.031 1 94.44 261 ALA A CA 1
ATOM 1968 C C . ALA A 1 261 ? -3.281 -6.953 17.828 1 94.44 261 ALA A C 1
ATOM 1970 O O . ALA A 1 261 ? -3.219 -8.148 17.516 1 94.44 261 ALA A O 1
ATOM 1971 N N . VAL A 1 262 ? -3.99 -6.09 17.156 1 95.62 262 VAL A N 1
ATOM 1972 C CA . VAL A 1 262 ? -4.777 -6.48 15.992 1 95.62 262 VAL A CA 1
ATOM 1973 C C . VAL A 1 262 ? -3.85 -6.906 14.859 1 95.62 262 VAL A C 1
ATOM 1975 O O . VAL A 1 262 ? -4.09 -7.922 14.203 1 95.62 262 VAL A O 1
ATOM 1978 N N . ILE A 1 263 ? -2.768 -6.199 14.648 1 96 263 ILE A N 1
ATOM 1979 C CA . ILE A 1 263 ? -1.795 -6.551 13.617 1 96 263 ILE A CA 1
ATOM 1980 C C . ILE A 1 263 ? -1.171 -7.906 13.938 1 96 263 ILE A C 1
ATOM 1982 O O . ILE A 1 263 ? -1.006 -8.742 13.047 1 96 263 ILE A O 1
ATOM 1986 N N . ASP A 1 264 ? -0.851 -8.086 15.164 1 95.31 264 ASP A N 1
ATOM 1987 C CA . ASP A 1 264 ? -0.273 -9.359 15.586 1 95.31 264 ASP A CA 1
ATOM 1988 C C . ASP A 1 264 ? -1.228 -10.516 15.305 1 95.31 264 ASP A C 1
ATOM 1990 O O . ASP A 1 264 ? -0.804 -11.578 14.852 1 95.31 264 ASP A O 1
ATOM 1994 N N . GLU A 1 265 ? -2.453 -10.281 15.586 1 96.38 265 GLU A N 1
ATOM 1995 C CA . GLU A 1 265 ? -3.467 -11.297 15.312 1 96.38 265 GLU A CA 1
ATOM 1996 C C . GLU A 1 265 ? -3.574 -11.586 13.82 1 96.38 265 GLU A C 1
ATOM 1998 O O . GLU A 1 265 ? -3.65 -12.742 13.406 1 96.38 265 GLU A O 1
ATOM 2003 N N . CYS A 1 266 ? -3.545 -10.555 12.992 1 97.38 266 CYS A N 1
ATOM 2004 C CA . CYS A 1 266 ? -3.592 -10.703 11.539 1 97.38 266 CYS A CA 1
ATOM 2005 C C . CYS A 1 266 ? -2.4 -11.516 11.039 1 97.38 266 CYS A C 1
ATOM 2007 O O . CYS A 1 266 ? -2.557 -12.406 10.211 1 97.38 266 CYS A O 1
ATOM 2009 N N . LEU A 1 267 ? -1.232 -11.195 11.594 1 96.31 267 LEU A N 1
ATOM 2010 C CA . LEU A 1 267 ? -0.01 -11.875 11.18 1 96.31 267 LEU A CA 1
ATOM 2011 C C . LEU A 1 267 ? -0.073 -13.359 11.531 1 96.31 267 LEU A C 1
ATOM 2013 O O . LEU A 1 267 ? 0.335 -14.211 10.734 1 96.31 267 LEU A O 1
ATOM 2017 N N . THR A 1 268 ? -0.585 -13.641 12.664 1 95.62 268 THR A N 1
ATOM 2018 C CA . THR A 1 268 ? -0.718 -15.023 13.109 1 95.62 268 THR A CA 1
ATOM 2019 C C . THR A 1 268 ? -1.709 -15.781 12.234 1 95.62 268 THR A C 1
ATOM 2021 O O . THR A 1 268 ? -1.422 -16.891 11.773 1 95.62 268 THR A O 1
ATOM 2024 N N . LEU A 1 269 ? -2.826 -15.18 11.93 1 96.31 269 LEU A N 1
ATOM 2025 C CA . LEU A 1 269 ? -3.881 -15.812 11.148 1 96.31 269 LEU A CA 1
ATOM 2026 C C . LEU A 1 269 ? -3.443 -16 9.695 1 96.31 269 LEU A C 1
ATOM 2028 O O . LEU A 1 269 ? -3.816 -16.984 9.055 1 96.31 269 LEU A O 1
ATOM 2032 N N . ALA A 1 270 ? -2.701 -15.055 9.172 1 96.56 270 ALA A N 1
ATOM 2033 C CA . ALA A 1 270 ? -2.221 -15.133 7.793 1 96.56 270 ALA A CA 1
ATOM 2034 C C . ALA A 1 270 ? -1.383 -16.391 7.582 1 96.56 270 ALA A C 1
ATOM 2036 O O . ALA A 1 270 ? -1.467 -17.031 6.531 1 96.56 270 ALA A O 1
ATOM 2037 N N . LYS A 1 271 ? -0.627 -16.781 8.578 1 94 271 LYS A N 1
ATOM 2038 C CA . LYS A 1 271 ? 0.235 -17.953 8.5 1 94 271 LYS A CA 1
ATOM 2039 C C . LYS A 1 271 ? -0.586 -19.234 8.508 1 94 271 LYS A C 1
ATOM 2041 O O . LYS A 1 271 ? -0.146 -20.266 7.988 1 94 271 LYS A O 1
ATOM 2046 N N . SER A 1 272 ? -1.735 -19.141 9.039 1 92.31 272 SER A N 1
ATOM 2047 C CA . SER A 1 272 ? -2.557 -20.328 9.188 1 92.31 272 SER A CA 1
ATOM 2048 C C . SER A 1 272 ? -3.107 -20.797 7.84 1 92.31 272 SER A C 1
ATOM 2050 O O . SER A 1 272 ? -3.506 -21.953 7.688 1 92.31 272 SER A O 1
ATOM 2052 N N . ARG A 1 273 ? -3.148 -19.938 6.832 1 91.44 273 ARG A N 1
ATOM 2053 C CA . ARG A 1 273 ? -3.705 -20.266 5.52 1 91.44 273 ARG A CA 1
ATOM 2054 C C . ARG A 1 273 ? -2.674 -20.969 4.648 1 91.44 273 ARG A C 1
ATOM 2056 O O . ARG A 1 273 ? -3.027 -21.609 3.652 1 91.44 273 ARG A O 1
ATOM 2063 N N . THR A 1 274 ? -1.4 -20.875 4.977 1 92.69 274 THR A N 1
ATOM 2064 C CA . THR A 1 274 ? -0.296 -21.281 4.121 1 92.69 274 THR A CA 1
ATOM 2065 C C . THR A 1 274 ? -0.366 -22.781 3.84 1 92.69 274 THR A C 1
ATOM 2067 O O . THR A 1 274 ? -0.354 -23.203 2.682 1 92.69 274 THR A O 1
ATOM 2070 N N . PRO A 1 275 ? -0.631 -23.625 4.844 1 93.06 275 PRO A N 1
ATOM 2071 C CA . PRO A 1 275 ? -0.658 -25.062 4.566 1 93.06 275 PRO A CA 1
ATOM 2072 C C . PRO A 1 275 ? -1.795 -25.469 3.629 1 93.06 275 PRO A C 1
ATOM 2074 O O . PRO A 1 275 ? -1.604 -26.297 2.742 1 93.06 275 PRO A O 1
ATOM 2077 N N . SER A 1 276 ? -2.926 -24.906 3.842 1 92.19 276 SER A N 1
ATOM 2078 C CA . SER A 1 276 ? -4.082 -25.25 3.02 1 92.19 276 SER A CA 1
ATOM 2079 C C . SER A 1 276 ? -3.848 -24.875 1.559 1 92.19 276 SER A C 1
ATOM 2081 O O . SER A 1 276 ? -4.188 -25.641 0.656 1 92.19 276 SER A O 1
ATOM 2083 N N . PHE A 1 277 ? -3.262 -23.75 1.328 1 94.5 277 PHE A N 1
ATOM 2084 C CA . PHE A 1 277 ? -3.004 -23.312 -0.041 1 94.5 277 PHE A CA 1
ATOM 2085 C C . PHE A 1 277 ? -1.91 -24.156 -0.679 1 94.5 277 PHE A C 1
ATOM 2087 O O . PHE A 1 277 ? -2.012 -24.531 -1.849 1 94.5 277 PHE A O 1
ATOM 2094 N N . MET A 1 278 ? -0.889 -24.469 0.073 1 94.81 278 MET A N 1
ATOM 2095 C CA . MET A 1 278 ? 0.212 -25.281 -0.428 1 94.81 278 MET A CA 1
ATOM 2096 C C . MET A 1 278 ? -0.283 -26.672 -0.854 1 94.81 278 MET A C 1
ATOM 2098 O O . MET A 1 278 ? 0.196 -27.219 -1.843 1 94.81 278 MET A O 1
ATOM 2102 N N . LYS A 1 279 ? -1.281 -27.156 -0.138 1 94.69 279 LYS A N 1
ATOM 2103 C CA . LYS A 1 279 ? -1.871 -28.438 -0.497 1 94.69 279 LYS A CA 1
ATOM 2104 C C . LYS A 1 279 ? -2.572 -28.359 -1.85 1 94.69 279 LYS A C 1
ATOM 2106 O O . LYS A 1 279 ? -2.506 -29.312 -2.643 1 94.69 279 LYS A O 1
ATOM 2111 N N . LEU A 1 280 ? -3.135 -27.281 -2.133 1 94.75 280 LEU A N 1
ATOM 2112 C CA . LEU A 1 280 ? -3.889 -27.094 -3.371 1 94.75 280 LEU A CA 1
ATOM 2113 C C . LEU A 1 280 ? -2.951 -27.047 -4.574 1 94.75 280 LEU A C 1
ATOM 2115 O O . LEU A 1 280 ? -3.324 -27.453 -5.676 1 94.75 280 LEU A O 1
ATOM 2119 N N . ILE A 1 281 ? -1.771 -26.5 -4.355 1 93.44 281 ILE A N 1
ATOM 2120 C CA . ILE A 1 281 ? -0.905 -26.297 -5.508 1 93.44 281 ILE A CA 1
ATOM 2121 C C . ILE A 1 281 ? 0.123 -27.422 -5.59 1 93.44 281 ILE A C 1
ATOM 2123 O O . ILE A 1 281 ? 0.958 -27.453 -6.5 1 93.44 281 ILE A O 1
ATOM 2127 N N . SER A 1 282 ? 0.128 -28.312 -4.641 1 85.44 282 SER A N 1
ATOM 2128 C CA . SER A 1 282 ? 1.146 -29.359 -4.52 1 85.44 282 SER A CA 1
ATOM 2129 C C . SER A 1 282 ? 1.211 -30.219 -5.777 1 85.44 282 SER A C 1
ATOM 2131 O O . SER A 1 282 ? 2.291 -30.656 -6.18 1 85.44 282 SER A O 1
ATOM 2133 N N . ASN A 1 283 ? 0.058 -30.469 -6.344 1 75.94 283 ASN A N 1
ATOM 2134 C CA . ASN A 1 283 ? 0.088 -31.344 -7.512 1 75.94 283 ASN A CA 1
ATOM 2135 C C . ASN A 1 283 ? 0.552 -30.594 -8.758 1 75.94 283 ASN A C 1
ATOM 2137 O O . ASN A 1 283 ? 0.745 -31.188 -9.812 1 75.94 283 ASN A O 1
ATOM 2141 N N . THR A 1 284 ? 0.628 -29.312 -8.641 1 70.44 284 THR A N 1
ATOM 2142 C CA . THR A 1 284 ? 1.027 -28.531 -9.805 1 70.44 284 THR A CA 1
ATOM 2143 C C . THR A 1 284 ? 2.463 -28.031 -9.656 1 70.44 284 THR A C 1
ATOM 2145 O O . THR A 1 284 ? 3.084 -27.609 -10.633 1 70.44 284 THR A O 1
ATOM 2148 N N . VAL A 1 285 ? 2.906 -28 -8.414 1 65.56 285 VAL A N 1
ATOM 2149 C CA . VAL A 1 285 ? 4.281 -27.578 -8.156 1 65.56 285 VAL A CA 1
ATOM 2150 C C . VAL A 1 285 ? 5.203 -28.797 -8.156 1 65.56 285 VAL A C 1
ATOM 2152 O O . VAL A 1 285 ? 4.781 -29.906 -7.809 1 65.56 285 VAL A O 1
ATOM 2155 N N . MET B 1 1 ? 78.062 -9.211 8.898 1 29.83 1 MET B N 1
ATOM 2156 C CA . MET B 1 1 ? 77.125 -8.125 8.633 1 29.83 1 MET B CA 1
ATOM 2157 C C . MET B 1 1 ? 75.938 -8.617 7.82 1 29.83 1 MET B C 1
ATOM 2159 O O . MET B 1 1 ? 76.125 -8.906 6.629 1 29.83 1 MET B O 1
ATOM 2163 N N . VAL B 1 2 ? 75.062 -9.484 8.344 1 34.19 2 VAL B N 1
ATOM 2164 C CA . VAL B 1 2 ? 73.875 -10.164 7.766 1 34.19 2 VAL B CA 1
ATOM 2165 C C . VAL B 1 2 ? 72.875 -9.133 7.336 1 34.19 2 VAL B C 1
ATOM 2167 O O . VAL B 1 2 ? 72.5 -8.258 8.125 1 34.19 2 VAL B O 1
ATOM 2170 N N . PRO B 1 3 ? 72.688 -8.875 6.008 1 35.12 3 PRO B N 1
ATOM 2171 C CA . PRO B 1 3 ? 71.688 -7.914 5.527 1 35.12 3 PRO B CA 1
ATOM 2172 C C . PRO B 1 3 ? 70.312 -8.258 5.984 1 35.12 3 PRO B C 1
ATOM 2174 O O . PRO B 1 3 ? 69.875 -9.422 5.902 1 35.12 3 PRO B O 1
ATOM 2177 N N . GLN B 1 4 ? 69.75 -7.691 7.051 1 34.44 4 GLN B N 1
ATOM 2178 C CA . GLN B 1 4 ? 68.375 -7.781 7.449 1 34.44 4 GLN B CA 1
ATOM 2179 C C . GLN B 1 4 ? 67.438 -7.273 6.344 1 34.44 4 GLN B C 1
ATOM 2181 O O . GLN B 1 4 ? 67.5 -6.098 5.98 1 34.44 4 GLN B O 1
ATOM 2186 N N . GLU B 1 5 ? 67.125 -8.062 5.301 1 34.88 5 GLU B N 1
ATOM 2187 C CA . GLU B 1 5 ? 66.062 -7.75 4.316 1 34.88 5 GLU B CA 1
ATOM 2188 C C . GLU B 1 5 ? 64.75 -7.371 4.992 1 34.88 5 GLU B C 1
ATOM 2190 O O . GLU B 1 5 ? 64.25 -8.141 5.797 1 34.88 5 GLU B O 1
ATOM 2195 N N . SER B 1 6 ? 64.562 -6.059 5.316 1 35.75 6 SER B N 1
ATOM 2196 C CA . SER B 1 6 ? 63.281 -5.523 5.711 1 35.75 6 SER B CA 1
ATOM 2197 C C . SER B 1 6 ? 62.188 -5.902 4.703 1 35.75 6 SER B C 1
ATOM 2199 O O . SER B 1 6 ? 62.312 -5.609 3.512 1 35.75 6 SER B O 1
ATOM 2201 N N . ASP B 1 7 ? 61.531 -7.027 4.777 1 33.62 7 ASP B N 1
ATOM 2202 C CA . ASP B 1 7 ? 60.312 -7.473 4.066 1 33.62 7 ASP B CA 1
ATOM 2203 C C . ASP B 1 7 ? 59.219 -6.434 4.164 1 33.62 7 ASP B C 1
ATOM 2205 O O . ASP B 1 7 ? 58.531 -6.352 5.18 1 33.62 7 ASP B O 1
ATOM 2209 N N . HIS B 1 8 ? 59.438 -5.117 3.76 1 34.72 8 HIS B N 1
ATOM 2210 C CA . HIS B 1 8 ? 58.312 -4.188 3.584 1 34.72 8 HIS B CA 1
ATOM 2211 C C . HIS B 1 8 ? 57.312 -4.719 2.568 1 34.72 8 HIS B C 1
ATOM 2213 O O . HIS B 1 8 ? 57.438 -4.461 1.37 1 34.72 8 HIS B O 1
ATOM 2219 N N . SER B 1 9 ? 56.875 -5.922 2.547 1 30.39 9 SER B N 1
ATOM 2220 C CA . SER B 1 9 ? 55.688 -6.152 1.733 1 30.39 9 SER B CA 1
ATOM 2221 C C . SER B 1 9 ? 54.562 -5.191 2.109 1 30.39 9 SER B C 1
ATOM 2223 O O . SER B 1 9 ? 53.906 -5.355 3.148 1 30.39 9 SER B O 1
ATOM 2225 N N . LYS B 1 10 ? 54.719 -3.832 1.903 1 34.16 10 LYS B N 1
ATOM 2226 C CA . LYS B 1 10 ? 53.594 -2.928 1.784 1 34.16 10 LYS B CA 1
ATOM 2227 C C . LYS B 1 10 ? 52.469 -3.568 0.977 1 34.16 10 LYS B C 1
ATOM 2229 O O . LYS B 1 10 ? 52.625 -3.828 -0.218 1 34.16 10 LYS B O 1
ATOM 2234 N N . ASP B 1 11 ? 51.688 -4.422 1.461 1 34.88 11 ASP B N 1
ATOM 2235 C CA . ASP B 1 11 ? 50.375 -4.754 0.905 1 34.88 11 ASP B CA 1
ATOM 2236 C C . ASP B 1 11 ? 49.688 -3.504 0.386 1 34.88 11 ASP B C 1
ATOM 2238 O O . ASP B 1 11 ? 49.281 -2.643 1.17 1 34.88 11 ASP B O 1
ATOM 2242 N N . SER B 1 12 ? 50.156 -2.752 -0.535 1 40.06 12 SER B N 1
ATOM 2243 C CA . SER B 1 12 ? 49.531 -1.7 -1.333 1 40.06 12 SER B CA 1
ATOM 2244 C C . SER B 1 12 ? 48.062 -2.041 -1.664 1 40.06 12 SER B C 1
ATOM 2246 O O . SER B 1 12 ? 47.781 -2.576 -2.736 1 40.06 12 SER B O 1
ATOM 2248 N N . GLY B 1 13 ? 47.344 -2.699 -0.905 1 41.91 13 GLY B N 1
ATOM 2249 C CA . GLY B 1 13 ? 45.938 -2.764 -1.255 1 41.91 13 GLY B CA 1
ATOM 2250 C C . GLY B 1 13 ? 45.344 -1.424 -1.685 1 41.91 13 GLY B C 1
ATOM 2251 O O . GLY B 1 13 ? 45.625 -0.4 -1.048 1 41.91 13 GLY B O 1
ATOM 2252 N N . PHE B 1 14 ? 45.188 -1.107 -2.871 1 49.34 14 PHE B N 1
ATOM 2253 C CA . PHE B 1 14 ? 44.531 0.034 -3.482 1 49.34 14 PHE B CA 1
ATOM 2254 C C . PHE B 1 14 ? 43.375 0.513 -2.613 1 49.34 14 PHE B C 1
ATOM 2256 O O . PHE B 1 14 ? 42.344 -0.158 -2.516 1 49.34 14 PHE B O 1
ATOM 2263 N N . VAL B 1 15 ? 43.688 1.146 -1.594 1 62.19 15 VAL B N 1
ATOM 2264 C CA . VAL B 1 15 ? 42.625 1.735 -0.761 1 62.19 15 VAL B CA 1
ATOM 2265 C C . VAL B 1 15 ? 41.969 2.896 -1.502 1 62.19 15 VAL B C 1
ATOM 2267 O O . VAL B 1 15 ? 42.625 3.902 -1.796 1 62.19 15 VAL B O 1
ATOM 2270 N N . LEU B 1 16 ? 41.031 2.703 -2.359 1 73.06 16 LEU B N 1
ATOM 2271 C CA . LEU B 1 16 ? 40.219 3.756 -2.982 1 73.06 16 LEU B CA 1
ATOM 2272 C C . LEU B 1 16 ? 39.812 4.812 -1.959 1 73.06 16 LEU B C 1
ATOM 2274 O O . LEU B 1 16 ? 39.594 4.496 -0.79 1 73.06 16 LEU B O 1
ATOM 2278 N N . ASP B 1 17 ? 40.062 6.102 -2.4 1 84.75 17 ASP B N 1
ATOM 2279 C CA . ASP B 1 17 ? 39.531 7.137 -1.531 1 84.75 17 ASP B CA 1
ATOM 2280 C C . ASP B 1 17 ? 38.031 6.902 -1.282 1 84.75 17 ASP B C 1
ATOM 2282 O O . ASP B 1 17 ? 37.344 6.309 -2.113 1 84.75 17 ASP B O 1
ATOM 2286 N N . PRO B 1 18 ? 37.625 7.258 -0.23 1 82 18 PRO B N 1
ATOM 2287 C CA . PRO B 1 18 ? 36.25 6.953 0.187 1 82 18 PRO B CA 1
ATOM 2288 C C . PRO B 1 18 ? 35.219 7.375 -0.849 1 82 18 PRO B C 1
ATOM 2290 O O . PRO B 1 18 ? 34.25 6.648 -1.09 1 82 18 PRO B O 1
ATOM 2293 N N . ASP B 1 19 ? 35.375 8.438 -1.442 1 85.88 19 ASP B N 1
ATOM 2294 C CA . ASP B 1 19 ? 34.406 8.938 -2.414 1 85.88 19 ASP B CA 1
ATOM 2295 C C . ASP B 1 19 ? 34.406 8.062 -3.666 1 85.88 19 ASP B C 1
ATOM 2297 O O . ASP B 1 19 ? 33.312 7.785 -4.219 1 85.88 19 ASP B O 1
ATOM 2301 N N . THR B 1 20 ? 35.5 7.73 -4.094 1 85.31 20 THR B N 1
ATOM 2302 C CA . THR B 1 20 ? 35.625 6.848 -5.25 1 85.31 20 THR B CA 1
ATOM 2303 C C . THR B 1 20 ? 35.062 5.465 -4.934 1 85.31 20 THR B C 1
ATOM 2305 O O . THR B 1 20 ? 34.344 4.871 -5.75 1 85.31 20 THR B O 1
ATOM 2308 N N . PHE B 1 21 ? 35.469 5.059 -3.758 1 86.62 21 PHE B N 1
ATOM 2309 C CA . PHE B 1 21 ? 34.969 3.756 -3.318 1 86.62 21 PHE B CA 1
ATOM 2310 C C . PHE B 1 21 ? 33.469 3.732 -3.281 1 86.62 21 PHE B C 1
ATOM 2312 O O . PHE B 1 21 ? 32.844 2.781 -3.76 1 86.62 21 PHE B O 1
ATOM 2319 N N . LYS B 1 22 ? 32.906 4.766 -2.738 1 87.5 22 LYS B N 1
ATOM 2320 C CA . LYS B 1 22 ? 31.453 4.906 -2.662 1 87.5 22 LYS B CA 1
ATOM 2321 C C . LYS B 1 22 ? 30.828 4.855 -4.051 1 87.5 22 LYS B C 1
ATOM 2323 O O . LYS B 1 22 ? 29.781 4.23 -4.242 1 87.5 22 LYS B O 1
ATOM 2328 N N . LYS B 1 23 ? 31.422 5.402 -5.055 1 87.5 23 LYS B N 1
ATOM 2329 C CA . LYS B 1 23 ? 30.891 5.492 -6.41 1 87.5 23 LYS B CA 1
ATOM 2330 C C . LYS B 1 23 ? 30.984 4.152 -7.133 1 87.5 23 LYS B C 1
ATOM 2332 O O . LYS B 1 23 ? 30.078 3.764 -7.859 1 87.5 23 LYS B O 1
ATOM 2337 N N . ILE B 1 24 ? 32.062 3.436 -6.809 1 88 24 ILE B N 1
ATOM 2338 C CA . ILE B 1 24 ? 32.375 2.221 -7.562 1 88 24 ILE B CA 1
ATOM 2339 C C . ILE B 1 24 ? 31.656 1.032 -6.918 1 88 24 ILE B C 1
ATOM 2341 O O . ILE B 1 24 ? 31.156 0.145 -7.613 1 88 24 ILE B O 1
ATOM 2345 N N . GLN B 1 25 ? 31.641 1.05 -5.59 1 91.94 25 GLN B N 1
ATOM 2346 C CA . GLN B 1 25 ? 31.031 -0.059 -4.859 1 91.94 25 GLN B CA 1
ATOM 2347 C C . GLN B 1 25 ? 30.125 0.449 -3.742 1 91.94 25 GLN B C 1
ATOM 2349 O O . GLN B 1 25 ? 30.406 0.23 -2.561 1 91.94 25 GLN B O 1
ATOM 2354 N N . PRO B 1 26 ? 29.078 1.031 -4.164 1 91.75 26 PRO B N 1
ATOM 2355 C CA . PRO B 1 26 ? 28.203 1.653 -3.16 1 91.75 26 PRO B CA 1
ATOM 2356 C C . PRO B 1 26 ? 27.703 0.66 -2.115 1 91.75 26 PRO B C 1
ATOM 2358 O O . PRO B 1 26 ? 27.625 0.991 -0.929 1 91.75 26 PRO B O 1
ATOM 2361 N N . LEU B 1 27 ? 27.453 -0.556 -2.531 1 93.31 27 LEU B N 1
ATOM 2362 C CA . LEU B 1 27 ? 26.953 -1.56 -1.598 1 93.31 27 LEU B CA 1
ATOM 2363 C C . LEU B 1 27 ? 28 -1.9 -0.55 1 93.31 27 LEU B C 1
ATOM 2365 O O . LEU B 1 27 ? 27.719 -1.905 0.649 1 93.31 27 LEU B O 1
ATOM 2369 N N . GLU B 1 28 ? 29.203 -2.164 -1.018 1 92.75 28 GLU B N 1
ATOM 2370 C CA . GLU B 1 28 ? 30.281 -2.52 -0.101 1 92.75 28 GLU B CA 1
ATOM 2371 C C . GLU B 1 28 ? 30.641 -1.349 0.809 1 92.75 28 GLU B C 1
ATOM 2373 O O . GLU B 1 28 ? 30.969 -1.544 1.982 1 92.75 28 GLU B O 1
ATOM 2378 N N . TYR B 1 29 ? 30.578 -0.177 0.225 1 94.06 29 TYR B N 1
ATOM 2379 C CA . TYR B 1 29 ? 30.859 1.035 0.99 1 94.06 29 TYR B CA 1
ATOM 2380 C C . TYR B 1 29 ? 29.906 1.144 2.186 1 94.06 29 TYR B C 1
ATOM 2382 O O . TYR B 1 29 ? 30.359 1.299 3.324 1 94.06 29 TYR B O 1
ATOM 2390 N N . HIS B 1 30 ? 28.672 1.036 2.006 1 95.38 30 HIS B N 1
ATOM 2391 C CA . HIS B 1 30 ? 27.688 1.165 3.076 1 95.38 30 HIS B CA 1
ATOM 2392 C C . HIS B 1 30 ? 27.734 -0.039 4.012 1 95.38 30 HIS B C 1
ATOM 2394 O O . HIS B 1 30 ? 27.531 0.102 5.219 1 95.38 30 HIS B O 1
ATOM 2400 N N . ARG B 1 31 ? 28 -1.217 3.467 1 95.06 31 ARG B N 1
ATOM 2401 C CA . ARG B 1 31 ? 28.094 -2.434 4.266 1 95.06 31 ARG B CA 1
ATOM 2402 C C . ARG B 1 31 ? 29.156 -2.291 5.355 1 95.06 31 ARG B C 1
ATOM 2404 O O . ARG B 1 31 ? 28.953 -2.729 6.488 1 95.06 31 ARG B O 1
ATOM 2411 N N . ARG B 1 32 ? 30.219 -1.662 5.031 1 94.12 32 ARG B N 1
ATOM 2412 C CA . ARG B 1 32 ? 31.312 -1.48 5.977 1 94.12 32 ARG B CA 1
ATOM 2413 C C . ARG B 1 32 ? 30.875 -0.646 7.176 1 94.12 32 ARG B C 1
ATOM 2415 O O . ARG B 1 32 ? 31.219 -0.957 8.312 1 94.12 32 ARG B O 1
ATOM 2422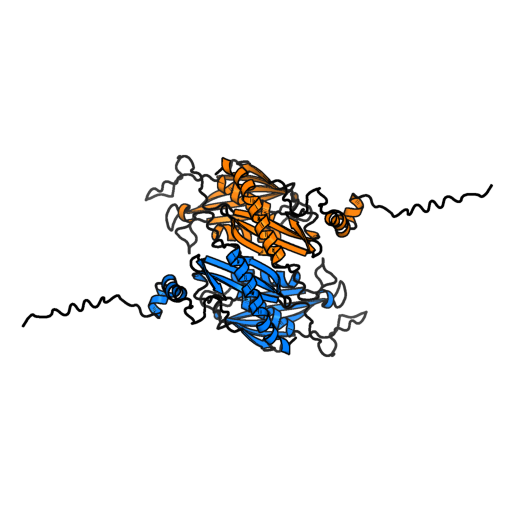 N N . PHE B 1 33 ? 30.141 0.433 6.965 1 95.19 33 PHE B N 1
ATOM 2423 C CA . PHE B 1 33 ? 29.641 1.264 8.047 1 95.19 33 PHE B CA 1
ATOM 2424 C C . PHE B 1 33 ? 28.609 0.498 8.883 1 95.19 33 PHE B C 1
ATOM 2426 O O . PHE B 1 33 ? 28.703 0.479 10.117 1 95.19 33 PHE B O 1
ATOM 2433 N N . ILE B 1 34 ? 27.75 -0.193 8.227 1 95.25 34 ILE B N 1
ATOM 2434 C CA . ILE B 1 34 ? 26.609 -0.861 8.875 1 95.25 34 ILE B CA 1
ATOM 2435 C C . ILE B 1 34 ? 27.125 -2.004 9.75 1 95.25 34 ILE B C 1
ATOM 2437 O O . ILE B 1 34 ? 26.578 -2.262 10.82 1 95.25 34 ILE B O 1
ATOM 2441 N N . GLN B 1 35 ? 28.141 -2.662 9.305 1 94.5 35 GLN B N 1
ATOM 2442 C CA . GLN B 1 35 ? 28.75 -3.742 10.078 1 94.5 35 GLN B CA 1
ATOM 2443 C C . GLN B 1 35 ? 29.281 -3.23 11.414 1 94.5 35 GLN B C 1
ATOM 2445 O O . GLN B 1 35 ? 29.344 -3.982 12.391 1 94.5 35 GLN B O 1
ATOM 2450 N N . GLU B 1 36 ? 29.578 -1.974 11.477 1 95.38 36 GLU B N 1
ATOM 2451 C CA . GLU B 1 36 ? 30.062 -1.359 12.711 1 95.38 36 GLU B CA 1
ATOM 2452 C C . GLU B 1 36 ? 28.922 -0.739 13.508 1 95.38 36 GLU B C 1
ATOM 2454 O O . GLU B 1 36 ? 29.156 -0.073 14.516 1 95.38 36 GLU B O 1
ATOM 2459 N N . GLY B 1 37 ? 27.75 -0.847 13.016 1 95.56 37 GLY B N 1
ATOM 2460 C CA . GLY B 1 37 ? 26.578 -0.378 13.734 1 95.56 37 GLY B CA 1
ATOM 2461 C C . GLY B 1 37 ? 26.297 1.098 13.523 1 95.56 37 GLY B C 1
ATOM 2462 O O . GLY B 1 37 ? 25.578 1.721 14.312 1 95.56 37 GLY B O 1
ATOM 2463 N N . VAL B 1 38 ? 26.969 1.64 12.5 1 96.94 38 VAL B N 1
ATOM 2464 C CA . VAL B 1 38 ? 26.781 3.055 12.195 1 96.94 38 VAL B CA 1
ATOM 2465 C C . VAL B 1 38 ? 26.531 3.236 10.703 1 96.94 38 VAL B C 1
ATOM 2467 O O . VAL B 1 38 ? 26.938 2.398 9.891 1 96.94 38 VAL B O 1
ATOM 2470 N N . ARG B 1 39 ? 25.828 4.285 10.344 1 96.5 39 ARG B N 1
ATOM 2471 C CA . ARG B 1 39 ? 25.562 4.609 8.945 1 96.5 39 ARG B CA 1
ATOM 2472 C C . ARG B 1 39 ? 26.641 5.523 8.383 1 96.5 39 ARG B C 1
ATOM 2474 O O . ARG B 1 39 ? 27.438 6.086 9.133 1 96.5 39 ARG B O 1
ATOM 2481 N N . ALA B 1 40 ? 26.688 5.664 7.102 1 95.06 40 ALA B N 1
ATOM 2482 C CA . ALA B 1 40 ? 27.688 6.5 6.445 1 95.06 40 ALA B CA 1
ATOM 2483 C C . ALA B 1 40 ? 27.531 7.965 6.852 1 95.06 40 ALA B C 1
ATOM 2485 O O . ALA B 1 40 ? 28.516 8.719 6.844 1 95.06 40 ALA B O 1
ATOM 2486 N N . ASP B 1 41 ? 26.312 8.375 7.238 1 95.31 41 ASP B N 1
ATOM 2487 C CA . ASP B 1 41 ? 26.094 9.758 7.633 1 95.31 41 ASP B CA 1
ATOM 2488 C C . ASP B 1 41 ? 26.281 9.938 9.141 1 95.31 41 ASP B C 1
ATOM 2490 O O . ASP B 1 41 ? 25.938 10.992 9.688 1 95.31 41 ASP B O 1
ATOM 2494 N N . GLY B 1 42 ? 26.719 8.898 9.844 1 95.81 42 GLY B N 1
ATOM 2495 C CA . GLY B 1 42 ? 27.094 9.008 11.242 1 95.81 42 GLY B CA 1
ATOM 2496 C C . GLY B 1 42 ? 26 8.578 12.195 1 95.81 42 GLY B C 1
ATOM 2497 O O . GLY B 1 42 ? 26.219 8.438 13.398 1 95.81 42 GLY B O 1
ATOM 2498 N N . ARG B 1 43 ? 24.812 8.234 11.672 1 97 43 ARG B N 1
ATOM 2499 C CA . ARG B 1 43 ? 23.688 7.84 12.531 1 97 43 ARG B CA 1
ATOM 2500 C C . ARG B 1 43 ? 23.828 6.383 12.961 1 97 43 ARG B C 1
ATOM 2502 O O . ARG B 1 43 ? 24.312 5.547 12.203 1 97 43 ARG B O 1
ATOM 2509 N N . PRO B 1 44 ? 23.328 6.141 14.25 1 97.56 44 PRO B N 1
ATOM 2510 C CA . PRO B 1 44 ? 23.031 4.73 14.516 1 97.56 44 PRO B CA 1
ATOM 2511 C C . PRO B 1 44 ? 22 4.148 13.547 1 97.56 44 PRO B C 1
ATOM 2513 O O . PRO B 1 44 ? 21.266 4.898 12.898 1 97.56 44 PRO B O 1
ATOM 2516 N N . LEU B 1 45 ? 21.891 2.854 13.453 1 98 45 LEU B N 1
ATOM 2517 C CA . LEU B 1 45 ? 21.141 2.15 12.422 1 98 45 LEU B CA 1
ATOM 2518 C C . LEU B 1 45 ? 19.656 2.535 12.477 1 98 45 LEU B C 1
ATOM 2520 O O . LEU B 1 45 ? 19.016 2.676 11.438 1 98 45 LEU B O 1
ATOM 2524 N N . LEU B 1 46 ? 19.109 2.818 13.711 1 97.94 46 LEU B N 1
ATOM 2525 C CA . LEU B 1 46 ? 17.672 2.945 13.844 1 97.94 46 LEU B CA 1
ATOM 2526 C C . LEU B 1 46 ? 17.281 4.371 14.227 1 97.94 46 LEU B C 1
ATOM 2528 O O . LEU B 1 46 ? 16.203 4.598 14.797 1 97.94 46 LEU B O 1
ATOM 2532 N N . HIS B 1 47 ? 18.141 5.367 13.891 1 96.75 47 HIS B N 1
ATOM 2533 C CA . HIS B 1 47 ? 17.859 6.758 14.227 1 96.75 47 HIS B CA 1
ATOM 2534 C C . HIS B 1 47 ? 17.281 7.508 13.031 1 96.75 47 HIS B C 1
ATOM 2536 O O . HIS B 1 47 ? 17.734 7.32 11.898 1 96.75 47 HIS B O 1
ATOM 2542 N N . PHE B 1 48 ? 16.297 8.305 13.336 1 97.31 48 PHE B N 1
ATOM 2543 C CA . PHE B 1 48 ? 15.688 9.188 12.344 1 97.31 48 PHE B CA 1
ATOM 2544 C C . PHE B 1 48 ? 16.453 10.508 12.25 1 97.31 48 PHE B C 1
ATOM 2546 O O . PHE B 1 48 ? 17 10.984 13.25 1 97.31 48 PHE B O 1
ATOM 2553 N N . ARG B 1 49 ? 16.562 11.062 11.047 1 97.12 49 ARG B N 1
ATOM 2554 C CA . ARG B 1 49 ? 17.109 12.414 10.906 1 97.12 49 ARG B CA 1
ATOM 2555 C C . ARG B 1 49 ? 16.188 13.445 11.555 1 97.12 49 ARG B C 1
ATOM 2557 O O . ARG B 1 49 ? 15.008 13.18 11.773 1 97.12 49 ARG B O 1
ATOM 2564 N N . ASN B 1 50 ? 16.766 14.523 11.742 1 95.44 50 ASN B N 1
ATOM 2565 C CA . ASN B 1 50 ? 16.016 15.609 12.367 1 95.44 50 ASN B CA 1
ATOM 2566 C C . ASN B 1 50 ? 14.953 16.172 11.422 1 95.44 50 ASN B C 1
ATOM 2568 O O . ASN B 1 50 ? 15.211 16.344 10.227 1 95.44 50 ASN B O 1
ATOM 2572 N N . THR B 1 51 ? 13.812 16.469 12.016 1 96.81 51 THR B N 1
ATOM 2573 C CA . THR B 1 51 ? 12.727 17.094 11.266 1 96.81 51 THR B CA 1
ATOM 2574 C C . THR B 1 51 ? 12.547 18.547 11.688 1 96.81 51 THR B C 1
ATOM 2576 O O . THR B 1 51 ? 12.555 18.859 12.875 1 96.81 51 THR B O 1
ATOM 2579 N N . GLU B 1 52 ? 12.445 19.438 10.734 1 97.12 52 GLU B N 1
ATOM 2580 C CA . GLU B 1 52 ? 12.188 20.844 10.969 1 97.12 52 GLU B CA 1
ATOM 2581 C C . GLU B 1 52 ? 10.961 21.328 10.195 1 97.12 52 GLU B C 1
ATOM 2583 O O . GLU B 1 52 ? 10.766 20.938 9.039 1 97.12 52 GLU B O 1
ATOM 2588 N N . LEU B 1 53 ? 10.227 22.109 10.836 1 97.38 53 LEU B N 1
ATOM 2589 C CA . LEU B 1 53 ? 9.039 22.688 10.211 1 97.38 53 LEU B CA 1
ATOM 2590 C C . LEU B 1 53 ? 9.078 24.219 10.258 1 97.38 53 LEU B C 1
ATOM 2592 O O . LEU B 1 53 ? 9.445 24.797 11.281 1 97.38 53 LEU B O 1
ATOM 2596 N N . ASP B 1 54 ? 8.82 24.844 9.156 1 96.75 54 ASP B N 1
ATOM 2597 C CA . ASP B 1 54 ? 8.617 26.281 9.055 1 96.75 54 ASP B CA 1
ATOM 2598 C C . ASP B 1 54 ? 7.238 26.594 8.477 1 96.75 54 ASP B C 1
ATOM 2600 O O . ASP B 1 54 ? 6.973 26.328 7.305 1 96.75 54 ASP B O 1
ATOM 2604 N N . PHE B 1 55 ? 6.371 27.234 9.266 1 96.56 55 PHE B N 1
ATOM 2605 C CA . PHE B 1 55 ? 4.973 27.391 8.891 1 96.56 55 PHE B CA 1
ATOM 2606 C C . PHE B 1 55 ? 4.766 28.719 8.148 1 96.56 55 PHE B C 1
ATOM 2608 O O . PHE B 1 55 ? 5.363 29.734 8.508 1 96.56 55 PHE B O 1
ATOM 2615 N N . GLY B 1 56 ? 4 28.719 7.086 1 95.38 56 GLY B N 1
ATOM 2616 C CA . GLY B 1 56 ? 3.463 29.891 6.422 1 95.38 56 GLY B CA 1
ATOM 2617 C C . GLY B 1 56 ? 4.438 30.516 5.441 1 95.38 56 GLY B C 1
ATOM 2618 O O . GLY B 1 56 ? 4.496 31.75 5.316 1 95.38 56 GLY B O 1
ATOM 2619 N N . PRO B 1 57 ? 5.293 29.703 4.781 1 95.25 57 PRO B N 1
ATOM 2620 C CA . PRO B 1 57 ? 6.219 30.312 3.824 1 95.25 57 PRO B CA 1
ATOM 2621 C C . PRO B 1 57 ? 5.508 30.875 2.598 1 95.25 57 PRO B C 1
ATOM 2623 O O . PRO B 1 57 ? 6.059 31.734 1.897 1 95.25 57 PRO B O 1
ATOM 2626 N N . ILE B 1 58 ? 4.355 30.406 2.277 1 95.62 58 ILE B N 1
ATOM 2627 C CA . ILE B 1 58 ? 3.588 30.859 1.124 1 95.62 58 ILE B CA 1
ATOM 2628 C C . ILE B 1 58 ? 2.375 31.672 1.594 1 95.62 58 ILE B C 1
ATOM 2630 O O . ILE B 1 58 ? 1.369 31.094 2.016 1 95.62 58 ILE B O 1
ATOM 2634 N N . THR B 1 59 ? 2.363 32.906 1.366 1 92.62 59 THR B N 1
ATOM 2635 C CA . THR B 1 59 ? 1.357 33.812 1.931 1 92.62 59 THR B CA 1
ATOM 2636 C C . THR B 1 59 ? 0.061 33.719 1.129 1 92.62 59 THR B C 1
ATOM 2638 O O . THR B 1 59 ? -1.012 34.062 1.646 1 92.62 59 THR B O 1
ATOM 2641 N N . SER B 1 60 ? 0.174 33.344 -0.109 1 93.75 60 SER B N 1
ATOM 2642 C CA . SER B 1 60 ? -1.005 33.25 -0.966 1 93.75 60 SER B CA 1
ATOM 2643 C C . SER B 1 60 ? -1.806 31.984 -0.708 1 93.75 60 SER B C 1
ATOM 2645 O O . SER B 1 60 ? -2.914 31.828 -1.224 1 93.75 60 SER B O 1
ATOM 2647 N N . ALA B 1 61 ? -1.238 31.125 0.067 1 95.44 61 ALA B N 1
ATOM 2648 C CA . ALA B 1 61 ? -1.922 29.875 0.382 1 95.44 61 ALA B CA 1
ATOM 2649 C C . ALA B 1 61 ? -2.787 30.016 1.63 1 95.44 61 ALA B C 1
ATOM 2651 O O . ALA B 1 61 ? -2.562 30.906 2.449 1 95.44 61 ALA B O 1
ATOM 2652 N N . SER B 1 62 ? -3.838 29.203 1.776 1 95.75 62 SER B N 1
ATOM 2653 C CA . SER B 1 62 ? -4.645 29.141 2.992 1 95.75 62 SER B CA 1
ATOM 2654 C C . SER B 1 62 ? -3.848 28.547 4.148 1 95.75 62 SER B C 1
ATOM 2656 O O . SER B 1 62 ? -4.16 28.797 5.316 1 95.75 62 SER B O 1
ATOM 2658 N N . GLY B 1 63 ? -2.861 27.75 3.854 1 96.62 63 GLY B N 1
ATOM 2659 C CA . GLY B 1 63 ? -1.875 27.156 4.746 1 96.62 63 GLY B CA 1
ATOM 2660 C C . GLY B 1 63 ? -0.667 26.594 4.016 1 96.62 63 GLY B C 1
ATOM 2661 O O . GLY B 1 63 ? -0.778 26.156 2.869 1 96.62 63 GLY B O 1
ATOM 2662 N N . SER B 1 64 ? 0.439 26.719 4.633 1 97.94 64 SER B N 1
ATOM 2663 C CA . SER B 1 64 ? 1.647 26.203 3.998 1 97.94 64 SER B CA 1
ATOM 2664 C C . SER B 1 64 ? 2.727 25.891 5.027 1 97.94 64 SER B C 1
ATOM 2666 O O . SER B 1 64 ? 2.678 26.391 6.156 1 97.94 64 SER B O 1
ATOM 2668 N N . VAL B 1 65 ? 3.656 25.031 4.617 1 98.44 65 VAL B N 1
ATOM 2669 C CA . VAL B 1 65 ? 4.762 24.656 5.492 1 98.44 65 VAL B CA 1
ATOM 2670 C C . VAL B 1 65 ? 5.973 24.25 4.656 1 98.44 65 VAL B C 1
ATOM 2672 O O . VAL B 1 65 ? 5.824 23.734 3.545 1 98.44 65 VAL B O 1
ATOM 2675 N N . SER B 1 66 ? 7.117 24.578 5.148 1 98.5 66 SER B N 1
ATOM 2676 C CA . SER B 1 66 ? 8.375 24 4.684 1 98.5 66 SER B CA 1
ATOM 2677 C C . SER B 1 66 ? 8.891 22.953 5.664 1 98.5 66 SER B C 1
ATOM 2679 O O . SER B 1 66 ? 8.969 23.219 6.867 1 98.5 66 SER B O 1
ATOM 2681 N N . VAL B 1 67 ? 9.188 21.766 5.164 1 98.31 67 VAL B N 1
ATOM 2682 C CA . VAL B 1 67 ? 9.625 20.656 5.996 1 98.31 67 VAL B CA 1
ATOM 2683 C C . VAL B 1 67 ? 11.023 20.203 5.562 1 98.31 67 VAL B C 1
ATOM 2685 O O . VAL B 1 67 ? 11.305 20.094 4.367 1 98.31 67 VAL B O 1
ATOM 2688 N N . LYS B 1 68 ? 11.828 20.016 6.516 1 98.06 68 LYS B N 1
ATOM 2689 C CA . LYS B 1 68 ? 13.125 19.391 6.293 1 98.06 68 LYS B CA 1
ATOM 2690 C C . LYS B 1 68 ? 13.266 18.109 7.125 1 98.06 68 LYS B C 1
ATOM 2692 O O . LYS B 1 68 ? 13 18.125 8.328 1 98.06 68 LYS B O 1
ATOM 2697 N N . VAL B 1 69 ? 13.586 17.047 6.516 1 97.56 69 VAL B N 1
ATOM 2698 C CA . VAL B 1 69 ? 14.023 15.805 7.141 1 97.56 69 VAL B CA 1
ATOM 2699 C C . VAL B 1 69 ? 15.453 15.492 6.715 1 97.56 69 VAL B C 1
ATOM 2701 O O . VAL B 1 69 ? 15.68 14.945 5.633 1 97.56 69 VAL B O 1
ATOM 2704 N N . GLY B 1 70 ? 16.406 15.766 7.645 1 97.12 70 GLY B N 1
ATOM 2705 C CA . GLY B 1 70 ? 17.766 15.836 7.152 1 97.12 70 GLY B CA 1
ATOM 2706 C C . GLY B 1 70 ? 17.953 16.812 6.012 1 97.12 70 GLY B C 1
ATOM 2707 O O . GLY B 1 70 ? 17.578 17.984 6.125 1 97.12 70 GLY B O 1
ATOM 2708 N N . ASP B 1 71 ? 18.453 16.344 4.871 1 97.69 71 ASP B N 1
ATOM 2709 C CA . ASP B 1 71 ? 18.672 17.219 3.725 1 97.69 71 ASP B CA 1
ATOM 2710 C C . ASP B 1 71 ? 17.5 17.156 2.746 1 97.69 71 ASP B C 1
ATOM 2712 O O . ASP B 1 71 ? 17.484 17.875 1.744 1 97.69 71 ASP B O 1
ATOM 2716 N N . THR B 1 72 ? 16.547 16.297 3.047 1 98.56 72 THR B N 1
ATOM 2717 C CA . THR B 1 72 ? 15.336 16.312 2.232 1 98.56 72 THR B CA 1
ATOM 2718 C C . THR B 1 72 ? 14.469 17.516 2.564 1 98.56 72 THR B C 1
ATOM 2720 O O . THR B 1 72 ? 14.195 17.797 3.734 1 98.56 72 THR B O 1
ATOM 2723 N N . SER B 1 73 ? 14.102 18.297 1.563 1 98.69 73 SER B N 1
ATOM 2724 C CA . SER B 1 73 ? 13.305 19.5 1.755 1 98.69 73 SER B CA 1
ATOM 2725 C C . SER B 1 73 ? 12.062 19.484 0.873 1 98.69 73 SER B C 1
ATOM 2727 O O . SER B 1 73 ? 12.156 19.25 -0.333 1 98.69 73 SER B O 1
ATOM 2729 N N . VAL B 1 74 ? 10.93 19.75 1.526 1 98.62 74 VAL B N 1
ATOM 2730 C CA . VAL B 1 74 ? 9.641 19.766 0.845 1 98.62 74 VAL B CA 1
ATOM 2731 C C . VAL B 1 74 ? 8.828 20.984 1.28 1 98.62 74 VAL B C 1
ATOM 2733 O O . VAL B 1 74 ? 8.938 21.422 2.426 1 98.62 74 VAL B O 1
ATOM 2736 N N . ILE B 1 75 ? 8.125 21.547 0.315 1 98.75 75 ILE B N 1
ATOM 2737 C CA . ILE B 1 75 ? 7.164 22.594 0.628 1 98.75 75 ILE B CA 1
ATOM 2738 C C . ILE B 1 75 ? 5.75 22.109 0.314 1 98.75 75 ILE B C 1
ATOM 2740 O O . ILE B 1 75 ? 5.531 21.422 -0.692 1 98.75 75 ILE B O 1
ATOM 2744 N N . CYS B 1 76 ? 4.855 22.328 1.188 1 98.81 76 CYS B N 1
ATOM 2745 C CA . CYS B 1 76 ? 3.443 22.031 0.966 1 98.81 76 CYS B CA 1
ATOM 2746 C C . CYS B 1 76 ? 2.598 23.297 1.067 1 98.81 76 CYS B C 1
ATOM 2748 O O . CYS B 1 76 ? 2.689 24.031 2.051 1 98.81 76 CYS B O 1
ATOM 2750 N N . ALA B 1 77 ? 1.847 23.609 0.078 1 98.75 77 ALA B N 1
ATOM 2751 C CA . ALA B 1 77 ? 0.898 24.719 0.051 1 98.75 77 ALA B CA 1
ATOM 2752 C C . ALA B 1 77 ? -0.527 24.219 -0.164 1 98.75 77 ALA B C 1
ATOM 2754 O O . ALA B 1 77 ? -0.781 23.422 -1.067 1 98.75 77 ALA B O 1
ATOM 2755 N N . ILE B 1 78 ? -1.408 24.625 0.684 1 98.62 78 ILE B N 1
ATOM 2756 C CA . ILE B 1 78 ? -2.809 24.234 0.587 1 98.62 78 ILE B CA 1
ATOM 2757 C C . ILE B 1 78 ? -3.664 25.438 0.2 1 98.62 78 ILE B C 1
ATOM 2759 O O . ILE B 1 78 ? -3.619 26.469 0.861 1 98.62 78 ILE B O 1
ATOM 2763 N N . LYS B 1 79 ? -4.328 25.297 -0.856 1 97.81 79 LYS B N 1
ATOM 2764 C CA . LYS B 1 79 ? -5.289 26.297 -1.306 1 97.81 79 LYS B CA 1
ATOM 2765 C C . LYS B 1 79 ? -6.723 25.812 -1.106 1 97.81 79 LYS B C 1
ATOM 2767 O O . LYS B 1 79 ? -7.086 24.719 -1.568 1 97.81 79 LYS B O 1
ATOM 2772 N N . ALA B 1 80 ? -7.488 26.609 -0.423 1 96.44 80 ALA B N 1
ATOM 2773 C CA . ALA B 1 80 ? -8.898 26.297 -0.208 1 96.44 80 ALA B CA 1
ATOM 2774 C C . ALA B 1 80 ? -9.781 27.047 -1.21 1 96.44 80 ALA B C 1
ATOM 2776 O O . ALA B 1 80 ? -9.602 28.25 -1.43 1 96.44 80 ALA B O 1
ATOM 2777 N N . GLU B 1 81 ? -10.648 26.281 -1.796 1 95.5 81 GLU B N 1
ATOM 2778 C CA . GLU B 1 81 ? -11.594 26.859 -2.752 1 95.5 81 GLU B CA 1
ATOM 2779 C C . GLU B 1 81 ? -13 26.312 -2.525 1 95.5 81 GLU B C 1
ATOM 2781 O O . GLU B 1 81 ? -13.18 25.25 -1.938 1 95.5 81 GLU B O 1
ATOM 2786 N N . LEU B 1 82 ? -13.992 27.141 -2.959 1 94.06 82 LEU B N 1
ATOM 2787 C CA . LEU B 1 82 ? -15.375 26.656 -2.943 1 94.06 82 LEU B CA 1
ATOM 2788 C C . LEU B 1 82 ? -15.688 25.859 -4.211 1 94.06 82 LEU B C 1
ATOM 2790 O O . LEU B 1 82 ? -15.258 26.25 -5.301 1 94.06 82 LEU B O 1
ATOM 2794 N N . ALA B 1 83 ? -16.312 24.719 -3.973 1 95.25 83 ALA B N 1
ATOM 2795 C CA . ALA B 1 83 ? -16.656 23.859 -5.102 1 95.25 83 ALA B CA 1
ATOM 2796 C C . ALA B 1 83 ? -17.938 23.078 -4.84 1 95.25 83 ALA B C 1
ATOM 2798 O O . ALA B 1 83 ? -18.531 23.188 -3.756 1 95.25 83 ALA B O 1
ATOM 2799 N N . GLU B 1 84 ? -18.406 22.438 -5.875 1 95.56 84 GLU B N 1
ATOM 2800 C CA . GLU B 1 84 ? -19.5 21.5 -5.695 1 95.56 84 GLU B CA 1
ATOM 2801 C C . GLU B 1 84 ? -19.031 20.219 -5.027 1 95.56 84 GLU B C 1
ATOM 2803 O O . GLU B 1 84 ? -17.922 19.734 -5.309 1 95.56 84 GLU B O 1
ATOM 2808 N N . PRO B 1 85 ? -19.828 19.688 -4.18 1 95.69 85 PRO B N 1
ATOM 2809 C CA . PRO B 1 85 ? -19.453 18.406 -3.57 1 95.69 85 PRO B CA 1
ATOM 2810 C C . PRO B 1 85 ? -19.422 17.25 -4.574 1 95.69 85 PRO B C 1
ATOM 2812 O O . PRO B 1 85 ? -19.953 17.391 -5.684 1 95.69 85 PRO B O 1
ATOM 2815 N N . ALA B 1 86 ? -18.656 16.203 -4.223 1 90.94 86 ALA B N 1
ATOM 2816 C CA . ALA B 1 86 ? -18.766 14.977 -5.016 1 90.94 86 ALA B CA 1
ATOM 2817 C C . ALA B 1 86 ? -20.203 14.477 -5.047 1 90.94 86 ALA B C 1
ATOM 2819 O O . ALA B 1 86 ? -20.906 14.523 -4.035 1 90.94 86 ALA B O 1
ATOM 2820 N N . PRO B 1 87 ? -20.641 13.953 -6.199 1 89.81 87 PRO B N 1
ATOM 2821 C CA . PRO B 1 87 ? -22.047 13.539 -6.352 1 89.81 87 PRO B CA 1
ATOM 2822 C C . PRO B 1 87 ? -22.469 12.516 -5.305 1 89.81 87 PRO B C 1
ATOM 2824 O O . PRO B 1 87 ? -23.625 12.539 -4.852 1 89.81 87 PRO B O 1
ATOM 2827 N N . THR B 1 88 ? -21.594 11.703 -4.934 1 87.94 88 THR B N 1
ATOM 2828 C CA . THR B 1 88 ? -21.969 10.625 -4.02 1 87.94 88 THR B CA 1
ATOM 2829 C C . THR B 1 88 ? -21.75 11.047 -2.568 1 87.94 88 THR B C 1
ATOM 2831 O O . THR B 1 88 ? -22.125 10.328 -1.643 1 87.94 88 THR B O 1
ATOM 2834 N N . LEU B 1 89 ? -21.203 12.273 -2.311 1 91.5 89 LEU B N 1
ATOM 2835 C CA . LEU B 1 89 ? -20.922 12.766 -0.969 1 91.5 89 LEU B CA 1
ATOM 2836 C C . LEU B 1 89 ? -21.297 14.234 -0.838 1 91.5 89 LEU B C 1
ATOM 2838 O O . LEU B 1 89 ? -20.438 15.094 -0.635 1 91.5 89 LEU B O 1
ATOM 2842 N N . PRO B 1 90 ? -22.562 14.523 -0.898 1 93.56 90 PRO B N 1
ATOM 2843 C CA . PRO B 1 90 ? -23.047 15.906 -0.967 1 93.56 90 PRO B CA 1
ATOM 2844 C C . PRO B 1 90 ? -22.797 16.688 0.324 1 93.56 90 PRO B C 1
ATOM 2846 O O . PRO B 1 90 ? -22.922 17.906 0.344 1 93.56 90 PRO B O 1
ATOM 2849 N N . TYR B 1 91 ? -22.438 16.047 1.434 1 94.75 91 TYR B N 1
ATOM 2850 C CA . TYR B 1 91 ? -22.344 16.719 2.729 1 94.75 91 TYR B CA 1
ATOM 2851 C C . TYR B 1 91 ? -20.891 16.875 3.148 1 94.75 91 TYR B C 1
ATOM 2853 O O . TYR B 1 91 ? -20.609 17.234 4.297 1 94.75 91 TYR B O 1
ATOM 2861 N N . GLN B 1 92 ? -20 16.578 2.262 1 95.75 92 GLN B N 1
ATOM 2862 C CA . GLN B 1 92 ? -18.594 16.578 2.674 1 95.75 92 GLN B CA 1
ATOM 2863 C C . GLN B 1 92 ? -17.719 17.312 1.662 1 95.75 92 GLN B C 1
ATOM 2865 O O . GLN B 1 92 ? -17.938 17.203 0.453 1 95.75 92 GLN B O 1
ATOM 2870 N N . GLY B 1 93 ? -16.844 18.203 2.162 1 96.25 93 GLY B N 1
ATOM 2871 C CA . GLY B 1 93 ? -15.742 18.656 1.321 1 96.25 93 GLY B CA 1
ATOM 2872 C C . GLY B 1 93 ? -14.664 17.609 1.126 1 96.25 93 GLY B C 1
ATOM 2873 O O . GLY B 1 93 ? -14.852 16.438 1.474 1 96.25 93 GLY B O 1
ATOM 2874 N N . TYR B 1 94 ? -13.586 17.953 0.486 1 95.94 94 TYR B N 1
ATOM 2875 C CA . TYR B 1 94 ? -12.562 16.953 0.223 1 95.94 94 TYR B CA 1
ATOM 2876 C C . TYR B 1 94 ? -11.195 17.609 0.036 1 95.94 94 TYR B C 1
ATOM 2878 O O . TYR B 1 94 ? -11.094 18.828 -0.021 1 95.94 94 TYR B O 1
ATOM 2886 N N . LEU B 1 95 ? -10.18 16.797 0.137 1 96.75 95 LEU B N 1
ATOM 2887 C CA . LEU B 1 95 ? -8.789 17.188 -0.037 1 96.75 95 LEU B CA 1
ATOM 2888 C C . LEU B 1 95 ? -8.164 16.484 -1.238 1 96.75 95 LEU B C 1
ATOM 2890 O O . LEU B 1 95 ? -8.391 15.289 -1.445 1 96.75 95 LEU B O 1
ATOM 2894 N N . VAL B 1 96 ? -7.457 17.203 -2.062 1 97 96 VAL B N 1
ATOM 2895 C CA . VAL B 1 96 ? -6.762 16.672 -3.227 1 97 96 VAL B CA 1
ATOM 2896 C C . VAL B 1 96 ? -5.258 16.875 -3.072 1 97 96 VAL B C 1
ATOM 2898 O O . VAL B 1 96 ? -4.738 17.938 -3.396 1 97 96 VAL B O 1
ATOM 2901 N N . PRO B 1 97 ? -4.559 15.852 -2.656 1 97.94 97 PRO B N 1
ATOM 2902 C CA . PRO B 1 97 ? -3.102 15.977 -2.553 1 97.94 97 PRO B CA 1
ATOM 2903 C C . PRO B 1 97 ? -2.389 15.719 -3.877 1 97.94 97 PRO B C 1
ATOM 2905 O O . PRO B 1 97 ? -2.82 14.859 -4.656 1 97.94 97 PRO B O 1
ATOM 2908 N N . ASN B 1 98 ? -1.368 16.453 -4.121 1 97.81 98 ASN B N 1
ATOM 2909 C CA . ASN B 1 98 ? -0.513 16.297 -5.293 1 97.81 98 ASN B CA 1
ATOM 2910 C C . ASN B 1 98 ? 0.964 16.422 -4.93 1 97.81 98 ASN B C 1
ATOM 2912 O O . ASN B 1 98 ? 1.395 17.438 -4.383 1 97.81 98 ASN B O 1
ATOM 2916 N N . VAL B 1 99 ? 1.739 15.375 -5.254 1 98.06 99 VAL B N 1
ATOM 2917 C CA . VAL B 1 99 ? 3.174 15.375 -4.988 1 98.06 99 VAL B CA 1
ATOM 2918 C C . VAL B 1 99 ? 3.939 15.586 -6.293 1 98.06 99 VAL B C 1
ATOM 2920 O O . VAL B 1 99 ? 3.664 14.922 -7.293 1 98.06 99 VAL B O 1
ATOM 2923 N N . ASP B 1 100 ? 4.805 16.516 -6.25 1 97.12 100 ASP B N 1
ATOM 2924 C CA . ASP B 1 100 ? 5.633 16.828 -7.41 1 97.12 100 ASP B CA 1
ATOM 2925 C C . ASP B 1 100 ? 7.113 16.641 -7.09 1 97.12 100 ASP B C 1
ATOM 2927 O O . ASP B 1 100 ? 7.625 17.234 -6.137 1 97.12 100 ASP B O 1
ATOM 2931 N N . LEU B 1 101 ? 7.781 15.836 -7.898 1 97.38 101 LEU B N 1
ATOM 2932 C CA . LEU B 1 101 ? 9.227 15.641 -7.824 1 97.38 101 LEU B CA 1
ATOM 2933 C C . LEU B 1 101 ? 9.914 16.219 -9.055 1 97.38 101 LEU B C 1
ATOM 2935 O O . LEU B 1 101 ? 10.234 15.492 -9.992 1 97.38 101 LEU B O 1
ATOM 2939 N N . PRO B 1 102 ? 10.195 17.531 -9 1 95.38 102 PRO B N 1
ATOM 2940 C CA . PRO B 1 102 ? 10.797 18.172 -10.172 1 95.38 102 PRO B CA 1
ATOM 2941 C C . PRO B 1 102 ? 12.227 17.719 -10.43 1 95.38 102 PRO B C 1
ATOM 2943 O O . PRO B 1 102 ? 12.906 17.25 -9.508 1 95.38 102 PRO B O 1
ATOM 2946 N N . ALA B 1 103 ? 12.703 17.922 -11.656 1 92.81 103 ALA B N 1
ATOM 2947 C CA . ALA B 1 103 ? 14.07 17.578 -12.047 1 92.81 103 ALA B CA 1
ATOM 2948 C C . ALA B 1 103 ? 15.094 18.344 -11.211 1 92.81 103 ALA B C 1
ATOM 2950 O O . ALA B 1 103 ? 16.219 17.891 -11.039 1 92.81 103 ALA B O 1
ATOM 2951 N N . LEU B 1 104 ? 14.703 19.453 -10.695 1 91.75 104 LEU B N 1
ATOM 2952 C CA . LEU B 1 104 ? 15.586 20.328 -9.93 1 91.75 104 LEU B CA 1
ATOM 2953 C C . LEU B 1 104 ? 15.938 19.703 -8.586 1 91.75 104 LEU B C 1
ATOM 2955 O O . LEU B 1 104 ? 17 20 -8.023 1 91.75 104 LEU B O 1
ATOM 2959 N N . CYS B 1 105 ? 15.102 18.812 -8.055 1 94.12 105 CYS B N 1
ATOM 2960 C CA . CYS B 1 105 ? 15.312 18.328 -6.688 1 94.12 105 CYS B CA 1
ATOM 2961 C C . CYS B 1 105 ? 16.281 17.172 -6.656 1 94.12 105 CYS B C 1
ATOM 2963 O O . CYS B 1 105 ? 16.828 16.828 -5.602 1 94.12 105 CYS B O 1
ATOM 2965 N N . ALA B 1 106 ? 16.406 16.5 -7.801 1 91.44 106 ALA B N 1
ATOM 2966 C CA . ALA B 1 106 ? 17.391 15.422 -7.973 1 91.44 106 ALA B CA 1
ATOM 2967 C C . ALA B 1 106 ? 17.594 15.102 -9.453 1 91.44 106 ALA B C 1
ATOM 2969 O O . ALA B 1 106 ? 16.672 15.242 -10.258 1 91.44 106 ALA B O 1
ATOM 2970 N N . SER B 1 107 ? 18.75 14.586 -9.812 1 87.06 107 SER B N 1
ATOM 2971 C CA . SER B 1 107 ? 19.172 14.398 -11.195 1 87.06 107 SER B CA 1
ATOM 2972 C C . SER B 1 107 ? 18.406 13.258 -11.852 1 87.06 107 SER B C 1
ATOM 2974 O O . SER B 1 107 ? 18.281 13.211 -13.078 1 87.06 107 SER B O 1
ATOM 2976 N N . HIS B 1 108 ? 17.938 12.375 -11.102 1 87.31 108 HIS B N 1
ATOM 2977 C CA . HIS B 1 108 ? 17.328 11.195 -11.695 1 87.31 108 HIS B CA 1
ATOM 2978 C C . HIS B 1 108 ? 15.844 11.438 -11.984 1 87.31 108 HIS B C 1
ATOM 2980 O O . HIS B 1 108 ? 15.172 10.586 -12.57 1 87.31 108 HIS B O 1
ATOM 2986 N N . PHE B 1 109 ? 15.32 12.57 -11.609 1 88.62 109 PHE B N 1
ATOM 2987 C CA . PHE B 1 109 ? 13.953 12.93 -11.969 1 88.62 109 PHE B CA 1
ATOM 2988 C C . PHE B 1 109 ? 13.938 13.719 -13.273 1 88.62 109 PHE B C 1
ATOM 2990 O O . PHE B 1 109 ? 14.82 14.547 -13.523 1 88.62 109 PHE B O 1
ATOM 2997 N N . ARG B 1 110 ? 12.93 13.422 -14.086 1 86.94 110 ARG B N 1
ATOM 2998 C CA . ARG B 1 110 ? 12.805 14.062 -15.391 1 86.94 110 ARG B CA 1
ATOM 2999 C C . ARG B 1 110 ? 11.562 14.938 -15.461 1 86.94 110 ARG B C 1
ATOM 3001 O O . ARG B 1 110 ? 10.562 14.672 -14.781 1 86.94 110 ARG B O 1
ATOM 3008 N N . PRO B 1 111 ? 11.766 15.945 -16.328 1 84.88 111 PRO B N 1
ATOM 3009 C CA . PRO B 1 111 ? 10.555 16.75 -16.531 1 84.88 111 PRO B CA 1
ATOM 3010 C C . PRO B 1 111 ? 9.438 15.969 -17.219 1 84.88 111 PRO B C 1
ATOM 3012 O O . PRO B 1 111 ? 9.711 15.016 -17.969 1 84.88 111 PRO B O 1
ATOM 3015 N N . GLY B 1 112 ? 8.172 16.422 -17.031 1 84.62 112 GLY B N 1
ATOM 3016 C CA . GLY B 1 112 ? 7.043 15.75 -17.656 1 84.62 112 GLY B CA 1
ATOM 3017 C C . GLY B 1 112 ? 6 15.281 -16.656 1 84.62 112 GLY B C 1
ATOM 3018 O O . GLY B 1 112 ? 5.855 15.867 -15.578 1 84.62 112 GLY B O 1
ATOM 3019 N N . PRO B 1 113 ? 5.254 14.297 -17.047 1 84.38 113 PRO B N 1
ATOM 3020 C CA . PRO B 1 113 ? 4.238 13.766 -16.141 1 84.38 113 PRO B CA 1
ATOM 3021 C C . PRO B 1 113 ? 4.84 13.203 -14.859 1 84.38 113 PRO B C 1
ATOM 3023 O O . PRO B 1 113 ? 6.012 12.828 -14.828 1 84.38 113 PRO B O 1
ATOM 3026 N N . PRO B 1 114 ? 4.027 13.219 -13.852 1 86.25 114 PRO B N 1
ATOM 3027 C CA . PRO B 1 114 ? 4.516 12.695 -12.57 1 86.25 114 PRO B CA 1
ATOM 3028 C C . PRO B 1 114 ? 5.062 11.273 -12.688 1 86.25 114 PRO B C 1
ATOM 3030 O O . PRO B 1 114 ? 4.492 10.445 -13.398 1 86.25 114 PRO B O 1
ATOM 3033 N N . CYS B 1 115 ? 6.168 11.07 -12.117 1 88.62 115 CYS B N 1
ATOM 3034 C CA . CYS B 1 115 ? 6.762 9.734 -12.109 1 88.62 115 CYS B CA 1
ATOM 3035 C C . CYS B 1 115 ? 5.988 8.797 -11.195 1 88.62 115 CYS B C 1
ATOM 3037 O O . CYS B 1 115 ? 5.117 9.234 -10.445 1 88.62 115 CYS B O 1
ATOM 3039 N N . GLU B 1 116 ? 6.316 7.57 -11.164 1 84.81 116 GLU B N 1
ATOM 3040 C CA . GLU B 1 116 ? 5.609 6.527 -10.422 1 84.81 116 GLU B CA 1
ATOM 3041 C C . GLU B 1 116 ? 5.66 6.789 -8.914 1 84.81 116 GLU B C 1
ATOM 3043 O O . GLU B 1 116 ? 4.656 6.637 -8.219 1 84.81 116 GLU B O 1
ATOM 3048 N N . LEU B 1 117 ? 6.805 7.227 -8.477 1 90.62 117 LEU B N 1
ATOM 3049 C CA . LEU B 1 117 ? 6.98 7.488 -7.055 1 90.62 117 LEU B CA 1
ATOM 3050 C C . LEU B 1 117 ? 6.062 8.617 -6.59 1 90.62 117 LEU B C 1
ATOM 3052 O O . LEU B 1 117 ? 5.367 8.477 -5.582 1 90.62 117 LEU B O 1
ATOM 3056 N N . ALA B 1 118 ? 6.016 9.688 -7.34 1 95.12 118 ALA B N 1
ATOM 3057 C CA . ALA B 1 118 ? 5.16 10.828 -7.012 1 95.12 118 ALA B CA 1
ATOM 3058 C C . ALA B 1 118 ? 3.689 10.422 -6.992 1 95.12 118 ALA B C 1
ATOM 3060 O O . ALA B 1 118 ? 2.945 10.812 -6.09 1 95.12 118 ALA B O 1
ATOM 3061 N N . GLN B 1 119 ? 3.316 9.672 -7.926 1 91.25 119 GLN B N 1
ATOM 3062 C CA . GLN B 1 119 ? 1.933 9.219 -8.023 1 91.25 119 GLN B CA 1
ATOM 3063 C C . GLN B 1 119 ? 1.573 8.305 -6.852 1 91.25 119 GLN B C 1
ATOM 3065 O O . GLN B 1 119 ? 0.49 8.422 -6.273 1 91.25 119 GLN B O 1
ATOM 3070 N N . SER B 1 120 ? 2.49 7.449 -6.531 1 89.62 120 SER B N 1
ATOM 3071 C CA . SER B 1 120 ? 2.275 6.523 -5.422 1 89.62 120 SER B CA 1
ATOM 3072 C C . SER B 1 120 ? 2.104 7.27 -4.105 1 89.62 120 SER B C 1
ATOM 3074 O O . SER B 1 120 ? 1.208 6.953 -3.318 1 89.62 120 SER B O 1
ATOM 3076 N N . ILE B 1 121 ? 2.9 8.25 -3.889 1 95.44 121 ILE B N 1
ATOM 3077 C CA . ILE B 1 121 ? 2.826 9.016 -2.648 1 95.44 121 ILE B CA 1
ATOM 3078 C C . ILE B 1 121 ? 1.531 9.828 -2.619 1 95.44 121 ILE B C 1
ATOM 3080 O O . ILE B 1 121 ? 0.849 9.875 -1.593 1 95.44 121 ILE B O 1
ATOM 3084 N N . SER B 1 122 ? 1.155 10.406 -3.758 1 96.12 122 SER B N 1
ATOM 3085 C CA . SER B 1 122 ? -0.09 11.164 -3.838 1 96.12 122 SER B CA 1
ATOM 3086 C C . SER B 1 122 ? -1.292 10.281 -3.504 1 96.12 122 SER B C 1
ATOM 3088 O O . SER B 1 122 ? -2.176 10.695 -2.748 1 96.12 122 SER B O 1
ATOM 3090 N N . THR B 1 123 ? -1.291 9.148 -4.07 1 90.25 123 THR B N 1
ATOM 3091 C CA . THR B 1 123 ? -2.373 8.203 -3.818 1 90.25 123 THR B CA 1
ATOM 3092 C C . THR B 1 123 ? -2.395 7.785 -2.35 1 90.25 123 THR B C 1
ATOM 3094 O O . THR B 1 123 ? -3.463 7.691 -1.742 1 90.25 123 THR B O 1
ATOM 3097 N N . PHE B 1 124 ? -1.262 7.527 -1.835 1 92.94 124 PHE B N 1
ATOM 3098 C CA . PHE B 1 124 ? -1.149 7.145 -0.432 1 92.94 124 PHE B CA 1
ATOM 3099 C C . PHE B 1 124 ? -1.691 8.242 0.473 1 92.94 124 PHE B C 1
ATOM 3101 O O . PHE B 1 124 ? -2.463 7.973 1.395 1 92.94 124 PHE B O 1
ATOM 3108 N N . LEU B 1 125 ? -1.29 9.5 0.197 1 96.69 125 LEU B N 1
ATOM 3109 C CA . LEU B 1 125 ? -1.753 10.648 0.967 1 96.69 125 LEU B CA 1
ATOM 3110 C C . LEU B 1 125 ? -3.266 10.797 0.861 1 96.69 125 LEU B C 1
ATOM 3112 O O . LEU B 1 125 ? -3.939 11.062 1.86 1 96.69 125 LEU B O 1
ATOM 3116 N N . ASN B 1 126 ? -3.756 10.656 -0.293 1 93.75 126 ASN B N 1
ATOM 3117 C CA . ASN B 1 126 ? -5.199 10.719 -0.49 1 93.75 126 ASN B CA 1
ATOM 3118 C C . ASN B 1 126 ? -5.926 9.68 0.356 1 93.75 126 ASN B C 1
ATOM 3120 O O . ASN B 1 126 ? -6.941 9.984 0.986 1 93.75 126 ASN B O 1
ATOM 3124 N N . ASN B 1 127 ? -5.375 8.508 0.426 1 89.69 127 ASN B N 1
ATOM 3125 C CA . ASN B 1 127 ? -6 7.418 1.168 1 89.69 127 ASN B CA 1
ATOM 3126 C C . ASN B 1 127 ? -6.016 7.699 2.668 1 89.69 127 ASN B C 1
ATOM 3128 O O . ASN B 1 127 ? -7.051 7.551 3.322 1 89.69 127 ASN B O 1
ATOM 3132 N N . ILE B 1 128 ? -4.898 8.102 3.186 1 91.75 128 ILE B N 1
ATOM 3133 C CA . ILE B 1 128 ? -4.824 8.242 4.637 1 91.75 128 ILE B CA 1
ATOM 3134 C C . ILE B 1 128 ? -5.652 9.445 5.082 1 91.75 128 ILE B C 1
ATOM 3136 O O . ILE B 1 128 ? -6.164 9.477 6.203 1 91.75 128 ILE B O 1
ATOM 3140 N N . ILE B 1 129 ? -5.887 10.445 4.203 1 91.81 129 ILE B N 1
ATOM 3141 C CA . ILE B 1 129 ? -6.68 11.617 4.574 1 91.81 129 ILE B CA 1
ATOM 3142 C C . ILE B 1 129 ? -8.164 11.297 4.418 1 91.81 129 ILE B C 1
ATOM 3144 O O . ILE B 1 129 ? -8.977 11.648 5.281 1 91.81 129 ILE B O 1
ATOM 3148 N N . SER B 1 130 ? -8.508 10.656 3.346 1 88.69 130 SER B N 1
ATOM 3149 C CA . SER B 1 130 ? -9.914 10.398 3.039 1 88.69 130 SER B CA 1
ATOM 3150 C C . SER B 1 130 ? -10.5 9.352 3.984 1 88.69 130 SER B C 1
ATOM 3152 O O . SER B 1 130 ? -11.695 9.391 4.293 1 88.69 130 SER B O 1
ATOM 3154 N N . SER B 1 131 ? -9.633 8.484 4.469 1 86.25 131 SER B N 1
ATOM 3155 C CA . SER B 1 131 ? -10.195 7.383 5.238 1 86.25 131 SER B CA 1
ATOM 3156 C C . SER B 1 131 ? -9.695 7.395 6.676 1 86.25 131 SER B C 1
ATOM 3158 O O . SER B 1 131 ? -10.227 6.684 7.531 1 86.25 131 SER B O 1
ATOM 3160 N N . GLY B 1 132 ? -8.758 8.227 6.965 1 85.88 132 GLY B N 1
ATOM 3161 C CA . GLY B 1 132 ? -8.094 8.188 8.258 1 85.88 132 GLY B CA 1
ATOM 3162 C C . GLY B 1 132 ? -8.734 9.102 9.289 1 85.88 132 GLY B C 1
ATOM 3163 O O . GLY B 1 132 ? -8.234 9.227 10.406 1 85.88 132 GLY B O 1
ATOM 3164 N N . ASN B 1 133 ? -9.797 9.758 8.961 1 89.75 133 ASN B N 1
ATOM 3165 C CA . ASN B 1 133 ? -10.492 10.672 9.859 1 89.75 133 ASN B CA 1
ATOM 3166 C C . ASN B 1 133 ? -9.547 11.75 10.398 1 89.75 133 ASN B C 1
ATOM 3168 O O . ASN B 1 133 ? -9.617 12.094 11.586 1 89.75 133 ASN B O 1
ATOM 3172 N N . VAL B 1 134 ? -8.625 12.148 9.594 1 94.12 134 VAL B N 1
ATOM 3173 C CA . VAL B 1 134 ? -7.723 13.234 9.961 1 94.12 134 VAL B CA 1
ATOM 3174 C C . VAL B 1 134 ? -8.5 14.547 10.062 1 94.12 134 VAL B C 1
ATOM 3176 O O . VAL B 1 134 ? -8.289 15.328 10.992 1 94.12 134 VAL B O 1
ATOM 3179 N N . LEU B 1 135 ? -9.391 14.758 9.102 1 93.31 135 LEU B N 1
ATOM 3180 C CA . LEU B 1 135 ? -10.242 15.938 9.008 1 93.31 135 LEU B CA 1
ATOM 3181 C C . LEU B 1 135 ? -11.719 15.539 9.016 1 93.31 135 LEU B C 1
ATOM 3183 O O . LEU B 1 135 ? -12.094 14.531 8.422 1 93.31 135 LEU B O 1
ATOM 3187 N N . ASP B 1 136 ? -12.453 16.328 9.758 1 93.5 136 ASP B N 1
ATOM 3188 C CA . ASP B 1 136 ? -13.898 16.172 9.586 1 93.5 136 ASP B CA 1
ATOM 3189 C C . ASP B 1 136 ? -14.359 16.781 8.258 1 93.5 136 ASP B C 1
ATOM 3191 O O . ASP B 1 136 ? -14.641 17.969 8.18 1 93.5 136 ASP B O 1
ATOM 3195 N N . LEU B 1 137 ? -14.547 15.969 7.34 1 94.31 137 LEU B N 1
ATOM 3196 C CA . LEU B 1 137 ? -14.867 16.438 5.996 1 94.31 137 LEU B CA 1
ATOM 3197 C C . LEU B 1 137 ? -16.234 17.109 5.965 1 94.31 137 LEU B C 1
ATOM 3199 O O . LEU B 1 137 ? -16.516 17.906 5.074 1 94.31 137 LEU B O 1
ATOM 3203 N N . GLU B 1 138 ? -17.078 16.781 6.895 1 94.56 138 GLU B N 1
ATOM 3204 C CA . GLU B 1 138 ? -18.391 17.422 6.984 1 94.56 138 GLU B CA 1
ATOM 3205 C C . GLU B 1 138 ? -18.25 18.875 7.414 1 94.56 138 GLU B C 1
ATOM 3207 O O . GLU B 1 138 ? -19.125 19.703 7.105 1 94.56 138 GLU B O 1
ATOM 3212 N N . SER B 1 139 ? -17.172 19.141 8.141 1 93.44 139 SER B N 1
ATOM 3213 C CA . SER B 1 139 ? -16.938 20.516 8.562 1 93.44 139 SER B CA 1
ATOM 3214 C C . SER B 1 139 ? -16.578 21.422 7.383 1 93.44 139 SER B C 1
ATOM 3216 O O . SER B 1 139 ? -16.609 22.641 7.492 1 93.44 139 SER B O 1
ATOM 3218 N N . LEU B 1 140 ? -16.297 20.828 6.227 1 95 140 LEU B N 1
ATOM 3219 C CA . LEU B 1 140 ? -15.953 21.562 5.016 1 95 140 LEU B CA 1
ATOM 3220 C C . LEU B 1 140 ? -17.203 21.844 4.176 1 95 140 LEU B C 1
ATOM 3222 O O . LEU B 1 140 ? -17.109 22.469 3.117 1 95 140 LEU B O 1
ATOM 3226 N N . CYS B 1 141 ? -18.328 21.375 4.668 1 94.88 141 CYS B N 1
ATOM 3227 C CA . CYS B 1 141 ? -19.578 21.625 3.957 1 94.88 141 CYS B CA 1
ATOM 3228 C C . CYS B 1 141 ? -20.109 23.016 4.277 1 94.88 141 CYS B C 1
ATOM 3230 O O . CYS B 1 141 ? -20.281 23.375 5.449 1 94.88 141 CYS B O 1
ATOM 3232 N N . VAL B 1 142 ? -20.344 23.797 3.303 1 92.81 142 VAL B N 1
ATOM 3233 C CA . VAL B 1 142 ? -20.891 25.141 3.471 1 92.81 142 VAL B CA 1
ATOM 3234 C C . VAL B 1 142 ? -22.406 25.109 3.256 1 92.81 142 VAL B C 1
ATOM 3236 O O . VAL B 1 142 ? -23.172 25.531 4.129 1 92.81 142 VAL B O 1
ATOM 3239 N N . VAL B 1 143 ? -22.844 24.641 2.096 1 92.12 143 VAL B N 1
ATOM 3240 C CA . VAL B 1 143 ? -24.234 24.391 1.769 1 92.12 143 VAL B CA 1
ATOM 3241 C C . VAL B 1 143 ? -24.406 22.969 1.258 1 92.12 143 VAL B C 1
ATOM 3243 O O . VAL B 1 143 ? -23.938 22.625 0.17 1 92.12 143 VAL B O 1
ATOM 3246 N N . PRO B 1 144 ? -25.094 22.156 2.039 1 92.06 144 PRO B N 1
ATOM 3247 C CA . PRO B 1 144 ? -25.25 20.75 1.639 1 92.06 144 PRO B CA 1
ATOM 3248 C C . PRO B 1 144 ? -25.75 20.609 0.203 1 92.06 144 PRO B C 1
ATOM 3250 O O . PRO B 1 144 ? -26.703 21.281 -0.196 1 92.06 144 PRO B O 1
ATOM 3253 N N . GLY B 1 145 ? -25.031 19.781 -0.494 1 93.75 145 GLY B N 1
ATOM 3254 C CA . GLY B 1 145 ? -25.406 19.438 -1.855 1 93.75 145 GLY B CA 1
ATOM 3255 C C . GLY B 1 145 ? -25.031 20.516 -2.865 1 93.75 145 GLY B C 1
ATOM 3256 O O . GLY B 1 145 ? -25.172 20.312 -4.074 1 93.75 145 GLY B O 1
ATOM 3257 N N . LYS B 1 146 ? -24.547 21.625 -2.412 1 93.12 146 LYS B N 1
ATOM 3258 C CA . LYS B 1 146 ? -24.344 22.734 -3.346 1 93.12 146 LYS B CA 1
ATOM 3259 C C . LYS B 1 146 ? -22.906 23.234 -3.297 1 93.12 146 LYS B C 1
ATOM 3261 O O . LYS B 1 146 ? -22.234 23.328 -4.332 1 93.12 146 LYS B O 1
ATOM 3266 N N . VAL B 1 147 ? -22.453 23.672 -2.062 1 94.56 147 VAL B N 1
ATOM 3267 C CA . VAL B 1 147 ? -21.156 24.312 -1.955 1 94.56 147 VAL B CA 1
ATOM 3268 C C . VAL B 1 147 ? -20.359 23.703 -0.8 1 94.56 147 VAL B C 1
ATOM 3270 O O . VAL B 1 147 ? -20.875 23.594 0.318 1 94.56 147 VAL B O 1
ATOM 3273 N N . VAL B 1 148 ? -19.141 23.281 -1.085 1 95.94 148 VAL B N 1
ATOM 3274 C CA . VAL B 1 148 ? -18.234 22.766 -0.06 1 95.94 148 VAL B CA 1
ATOM 3275 C C . VAL B 1 148 ? -16.844 23.359 -0.26 1 95.94 148 VAL B C 1
ATOM 3277 O O . VAL B 1 148 ? -16.531 23.906 -1.321 1 95.94 148 VAL B O 1
ATOM 3280 N N . TRP B 1 149 ? -16.016 23.266 0.771 1 95.88 149 TRP B N 1
ATOM 3281 C CA . TRP B 1 149 ? -14.594 23.578 0.632 1 95.88 149 TRP B CA 1
ATOM 3282 C C . TRP B 1 149 ? -13.836 22.391 0.022 1 95.88 149 TRP B C 1
ATOM 3284 O O . TRP B 1 149 ? -14.055 21.25 0.399 1 95.88 149 TRP B O 1
ATOM 3294 N N . VAL B 1 150 ? -13.039 22.656 -0.947 1 97.25 150 VAL B N 1
ATOM 3295 C CA . 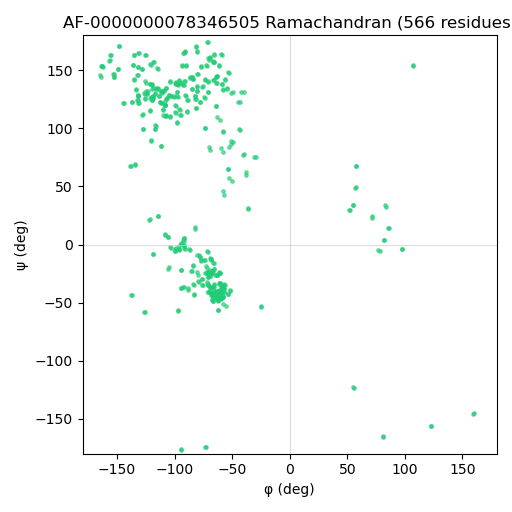VAL B 1 150 ? -12.023 21.734 -1.429 1 97.25 150 VAL B CA 1
ATOM 3296 C C . VAL B 1 150 ? -10.633 22.266 -1.1 1 97.25 150 VAL B C 1
ATOM 3298 O O . VAL B 1 150 ? -10.344 23.438 -1.322 1 97.25 150 VAL B O 1
ATOM 3301 N N . LEU B 1 151 ? -9.797 21.453 -0.531 1 98 151 LEU B N 1
ATOM 3302 C CA . LEU B 1 151 ? -8.422 21.812 -0.198 1 98 151 LEU B CA 1
ATOM 3303 C C . LEU B 1 151 ? -7.445 21.172 -1.191 1 98 151 LEU B C 1
ATOM 3305 O O . LEU B 1 151 ? -7.289 19.953 -1.224 1 98 151 LEU B O 1
ATOM 3309 N N . TYR B 1 152 ? -6.848 21.953 -1.996 1 98.5 152 TYR B N 1
ATOM 3310 C CA . TYR B 1 152 ? -5.797 21.5 -2.896 1 98.5 152 TYR B CA 1
ATOM 3311 C C . TYR B 1 152 ? -4.43 21.594 -2.23 1 98.5 152 TYR B C 1
ATOM 3313 O O . TYR B 1 152 ? -3.953 22.688 -1.92 1 98.5 152 TYR B O 1
ATOM 3321 N N . ALA B 1 153 ? -3.812 20.469 -2.002 1 98.69 153 ALA B N 1
ATOM 3322 C CA . ALA B 1 153 ? -2.506 20.438 -1.352 1 98.69 153 ALA B CA 1
ATOM 3323 C C . ALA B 1 153 ? -1.406 20.078 -2.348 1 98.69 153 ALA B C 1
ATOM 3325 O O . ALA B 1 153 ? -1.349 18.953 -2.842 1 98.69 153 ALA B O 1
ATOM 3326 N N . ASP B 1 154 ? -0.574 21.016 -2.643 1 98.62 154 ASP B N 1
ATOM 3327 C CA . ASP B 1 154 ? 0.584 20.781 -3.498 1 98.62 154 ASP B CA 1
ATOM 3328 C C . ASP B 1 154 ? 1.851 20.578 -2.668 1 98.62 154 ASP B C 1
ATOM 3330 O O . ASP B 1 154 ? 2.24 21.469 -1.901 1 98.62 154 ASP B O 1
ATOM 3334 N N . ILE B 1 155 ? 2.441 19.422 -2.807 1 98.69 155 ILE B N 1
ATOM 3335 C CA . ILE B 1 155 ? 3.68 19.078 -2.119 1 98.69 155 ILE B CA 1
ATOM 3336 C C . ILE B 1 155 ? 4.824 19 -3.129 1 98.69 155 ILE B C 1
ATOM 3338 O O . ILE B 1 155 ? 4.797 18.156 -4.035 1 98.69 155 ILE B O 1
ATOM 3342 N N . VAL B 1 156 ? 5.773 19.859 -2.977 1 98.38 156 VAL B N 1
ATOM 3343 C CA . VAL B 1 156 ? 6.859 19.953 -3.943 1 98.38 156 VAL B CA 1
ATOM 3344 C C . VAL B 1 156 ? 8.195 19.656 -3.254 1 98.38 156 VAL B C 1
ATOM 3346 O O . VAL B 1 156 ? 8.523 20.281 -2.246 1 98.38 156 VAL B O 1
ATOM 3349 N N . CYS B 1 157 ? 8.922 18.688 -3.824 1 98.5 157 CYS B N 1
ATOM 3350 C CA . CYS B 1 157 ? 10.258 18.391 -3.316 1 98.5 157 CYS B CA 1
ATOM 3351 C C . CYS B 1 157 ? 11.273 19.422 -3.793 1 98.5 157 CYS B C 1
ATOM 3353 O O . CYS B 1 157 ? 11.383 19.672 -4.996 1 98.5 157 CYS B O 1
ATOM 3355 N N . LEU B 1 158 ? 11.945 20.078 -2.879 1 98.19 158 LEU B N 1
ATOM 3356 C CA . LEU B 1 158 ? 12.969 21.062 -3.199 1 98.19 158 LEU B CA 1
ATOM 3357 C C . LEU B 1 158 ? 14.352 20.422 -3.256 1 98.19 158 LEU B C 1
ATOM 3359 O O . LEU B 1 158 ? 15.195 20.828 -4.059 1 98.19 158 LEU B O 1
ATOM 3363 N N . ASN B 1 159 ? 14.586 19.516 -2.434 1 98.38 159 ASN B N 1
ATOM 3364 C CA . ASN B 1 159 ? 15.82 18.734 -2.357 1 98.38 159 ASN B CA 1
ATOM 3365 C C . ASN B 1 159 ? 15.555 17.281 -1.962 1 98.38 159 ASN B C 1
ATOM 3367 O O . ASN B 1 159 ? 14.969 17.031 -0.909 1 98.38 159 ASN B O 1
ATOM 3371 N N . TYR B 1 160 ? 15.969 16.344 -2.801 1 98.19 160 TYR B N 1
ATOM 3372 C CA . TYR B 1 160 ? 15.734 14.93 -2.557 1 98.19 160 TYR B CA 1
ATOM 3373 C C . TYR B 1 160 ? 16.953 14.273 -1.935 1 98.19 160 TYR B C 1
ATOM 3375 O O . TYR B 1 160 ? 17.938 13.992 -2.629 1 98.19 160 TYR B O 1
ATOM 3383 N N . ALA B 1 161 ? 16.859 14.031 -0.706 1 98.12 161 ALA B N 1
ATOM 3384 C CA . ALA B 1 161 ? 17.953 13.352 0.001 1 98.12 161 ALA B CA 1
ATOM 3385 C C . ALA B 1 161 ? 17.453 12.062 0.65 1 98.12 161 ALA B C 1
ATOM 3387 O O . ALA B 1 161 ? 17.969 11.641 1.686 1 98.12 161 ALA B O 1
ATOM 3388 N N . GLY B 1 162 ? 16.344 11.523 0.153 1 97.88 162 GLY B N 1
ATOM 3389 C CA . GLY B 1 162 ? 15.812 10.258 0.646 1 97.88 162 GLY B CA 1
ATOM 3390 C C . GLY B 1 162 ? 14.562 10.422 1.493 1 97.88 162 GLY B C 1
ATOM 3391 O O . GLY B 1 162 ? 14.289 11.516 1.989 1 97.88 162 GLY B O 1
ATOM 3392 N N . ASN B 1 163 ? 13.773 9.383 1.526 1 97.94 163 ASN B N 1
ATOM 3393 C CA . ASN B 1 163 ? 12.586 9.258 2.373 1 97.94 163 ASN B CA 1
ATOM 3394 C C . ASN B 1 163 ? 11.602 10.391 2.121 1 97.94 163 ASN B C 1
ATOM 3396 O O . ASN B 1 163 ? 11.125 11.023 3.064 1 97.94 163 ASN B O 1
ATOM 3400 N N . ILE B 1 164 ? 11.328 10.609 0.893 1 98 164 ILE B N 1
ATOM 3401 C CA . ILE B 1 164 ? 10.383 11.641 0.479 1 98 164 ILE B CA 1
ATOM 3402 C C . ILE B 1 164 ? 8.977 11.273 0.961 1 98 164 ILE B C 1
ATOM 3404 O O . ILE B 1 164 ? 8.133 12.148 1.139 1 98 164 ILE B O 1
ATOM 3408 N N . PHE B 1 165 ? 8.781 10.008 1.241 1 97.5 165 PHE B N 1
ATOM 3409 C CA . PHE B 1 165 ? 7.492 9.523 1.722 1 97.5 165 PHE B CA 1
ATOM 3410 C C . PHE B 1 165 ? 7.137 10.156 3.059 1 97.5 165 PHE B C 1
ATOM 3412 O O . PHE B 1 165 ? 6.113 10.836 3.176 1 97.5 165 PHE B O 1
ATOM 3419 N N . ASP B 1 166 ? 7.992 10.008 4.016 1 98.06 166 ASP B N 1
ATOM 3420 C CA . ASP B 1 166 ? 7.75 10.562 5.344 1 98.06 166 ASP B CA 1
ATOM 3421 C C . ASP B 1 166 ? 7.699 12.086 5.305 1 98.06 166 ASP B C 1
ATOM 3423 O O . ASP B 1 166 ? 6.867 12.711 5.969 1 98.06 166 ASP B O 1
ATOM 3427 N N . ALA B 1 167 ? 8.578 12.672 4.543 1 98.44 167 ALA B N 1
ATOM 3428 C CA . ALA B 1 167 ? 8.602 14.125 4.43 1 98.44 167 ALA B CA 1
ATOM 3429 C C . ALA B 1 167 ? 7.277 14.656 3.893 1 98.44 167 ALA B C 1
ATOM 3431 O O . ALA B 1 167 ? 6.785 15.695 4.348 1 98.44 167 ALA B O 1
ATOM 3432 N N . SER B 1 168 ? 6.711 13.953 2.943 1 98.69 168 SER B N 1
ATOM 3433 C CA . SER B 1 168 ? 5.453 14.375 2.334 1 98.69 168 SER B CA 1
ATOM 3434 C C . SER B 1 168 ? 4.297 14.266 3.318 1 98.69 168 SER B C 1
ATOM 3436 O O . SER B 1 168 ? 3.436 15.148 3.375 1 98.69 168 SER B O 1
ATOM 3438 N N . VAL B 1 169 ? 4.266 13.195 4.074 1 98 169 VAL B N 1
ATOM 3439 C CA . VAL B 1 169 ? 3.221 13.023 5.078 1 98 169 VAL B CA 1
ATOM 3440 C C . VAL B 1 169 ? 3.328 14.117 6.133 1 98 169 VAL B C 1
ATOM 3442 O O . VAL B 1 169 ? 2.334 14.766 6.469 1 98 169 VAL B O 1
ATOM 3445 N N . ASP B 1 170 ? 4.559 14.352 6.609 1 97.44 170 ASP B N 1
ATOM 3446 C CA . ASP B 1 170 ? 4.797 15.406 7.59 1 97.44 170 ASP B CA 1
ATOM 3447 C C . ASP B 1 170 ? 4.336 16.766 7.059 1 97.44 170 ASP B C 1
ATOM 3449 O O . ASP B 1 170 ? 3.697 17.531 7.777 1 97.44 170 ASP B O 1
ATOM 3453 N N . ALA B 1 171 ? 4.691 17 5.824 1 98.44 171 ALA B N 1
ATOM 3454 C CA . ALA B 1 171 ? 4.371 18.281 5.207 1 98.44 171 ALA B CA 1
ATOM 3455 C C . ALA B 1 171 ? 2.863 18.484 5.105 1 98.44 171 ALA B C 1
ATOM 3457 O O . ALA B 1 171 ? 2.348 19.547 5.457 1 98.44 171 ALA B O 1
ATOM 3458 N N . LEU B 1 172 ? 2.172 17.484 4.637 1 98.5 172 LEU B N 1
ATOM 3459 C CA . LEU B 1 172 ? 0.728 17.609 4.469 1 98.5 172 LEU B CA 1
ATOM 3460 C C . LEU B 1 172 ? 0.042 17.844 5.812 1 98.5 172 LEU B C 1
ATOM 3462 O O . LEU B 1 172 ? -0.771 18.75 5.945 1 98.5 172 LEU B O 1
ATOM 3466 N N . ILE B 1 173 ? 0.395 17.031 6.824 1 97.69 173 ILE B N 1
ATOM 3467 C CA . ILE B 1 173 ? -0.23 17.125 8.141 1 97.69 173 ILE B CA 1
ATOM 3468 C C . ILE B 1 173 ? 0.075 18.484 8.766 1 97.69 173 ILE B C 1
ATOM 3470 O O . ILE B 1 173 ? -0.823 19.156 9.289 1 97.69 173 ILE B O 1
ATOM 3474 N N . ALA B 1 174 ? 1.336 18.906 8.672 1 97.62 174 ALA B N 1
ATOM 3475 C CA . ALA B 1 174 ? 1.729 20.188 9.242 1 97.62 174 ALA B CA 1
ATOM 3476 C C . ALA B 1 174 ? 1.033 21.344 8.523 1 97.62 174 ALA B C 1
ATOM 3478 O O . ALA B 1 174 ? 0.582 22.297 9.164 1 97.62 174 ALA B O 1
ATOM 3479 N N . ALA B 1 175 ? 0.968 21.281 7.207 1 98 175 ALA B N 1
ATOM 3480 C CA . ALA B 1 175 ? 0.3 22.344 6.453 1 98 175 ALA B CA 1
ATOM 3481 C C . ALA B 1 175 ? -1.175 22.438 6.836 1 98 175 ALA B C 1
ATOM 3483 O O . ALA B 1 175 ? -1.72 23.531 6.957 1 98 175 ALA B O 1
ATOM 3484 N N . LEU B 1 176 ? -1.798 21.312 7.008 1 97.31 176 LEU B N 1
ATOM 3485 C CA . LEU B 1 176 ? -3.201 21.281 7.41 1 97.31 176 LEU B CA 1
ATOM 3486 C C . LEU B 1 176 ? -3.393 21.984 8.75 1 97.31 176 LEU B C 1
ATOM 3488 O O . LEU B 1 176 ? -4.391 22.672 8.961 1 97.31 176 LEU B O 1
ATOM 3492 N N . CYS B 1 177 ? -2.406 21.812 9.602 1 95.75 177 CYS B N 1
ATOM 3493 C CA . CYS B 1 177 ? -2.459 22.469 10.898 1 95.75 177 CYS B CA 1
ATOM 3494 C C . CYS B 1 177 ? -2.379 23.984 10.75 1 95.75 177 CYS B C 1
ATOM 3496 O O . CYS B 1 177 ? -2.736 24.719 11.672 1 95.75 177 CYS B O 1
ATOM 3498 N N . ASN B 1 178 ? -1.978 24.438 9.648 1 95.12 178 ASN B N 1
ATOM 3499 C CA . ASN B 1 178 ? -1.767 25.859 9.398 1 95.12 178 ASN B CA 1
ATOM 3500 C C . ASN B 1 178 ? -2.904 26.469 8.578 1 95.12 178 ASN B C 1
ATOM 3502 O O . ASN B 1 178 ? -2.938 27.672 8.344 1 95.12 178 ASN B O 1
ATOM 3506 N N . VAL B 1 179 ? -3.846 25.703 8.164 1 96.19 179 VAL B N 1
ATOM 3507 C CA . VAL B 1 179 ? -4.91 26.156 7.281 1 96.19 179 VAL B CA 1
ATOM 3508 C C . VAL B 1 179 ? -5.922 26.984 8.07 1 96.19 179 VAL B C 1
ATOM 3510 O O . VAL B 1 179 ? -6.316 26.609 9.18 1 96.19 179 VAL B O 1
ATOM 3513 N N . LYS B 1 180 ? -6.328 28.078 7.516 1 93.69 180 LYS B N 1
ATOM 3514 C CA . LYS B 1 180 ? -7.422 28.906 7.996 1 93.69 180 LYS B CA 1
ATOM 3515 C C . LYS B 1 180 ? -8.477 29.109 6.914 1 93.69 180 LYS B C 1
ATOM 3517 O O . LYS B 1 180 ? -8.141 29.438 5.77 1 93.69 180 LYS B O 1
ATOM 3522 N N . LEU B 1 181 ? -9.672 28.875 7.301 1 93.25 181 LEU B N 1
ATOM 3523 C CA . LEU B 1 181 ? -10.766 29.031 6.348 1 93.25 181 LEU B CA 1
ATOM 3524 C C . LEU B 1 181 ? -11.648 30.219 6.719 1 93.25 181 LEU B C 1
ATOM 3526 O O . LEU B 1 181 ? -12.047 30.359 7.879 1 93.25 181 LEU B O 1
ATOM 3530 N N . PRO B 1 182 ? -11.906 31 5.727 1 89.12 182 PRO B N 1
ATOM 3531 C CA . PRO B 1 182 ? -12.828 32.125 5.996 1 89.12 182 PRO B CA 1
ATOM 3532 C C . PRO B 1 182 ? -14.266 31.641 6.223 1 89.12 182 PRO B C 1
ATOM 3534 O O . PRO B 1 182 ? -14.617 30.516 5.855 1 89.12 182 PRO B O 1
ATOM 3537 N N . GLU B 1 183 ? -14.961 32.5 6.855 1 85.06 183 GLU B N 1
ATOM 3538 C CA . GLU B 1 183 ? -16.391 32.219 7.012 1 85.06 183 GLU B CA 1
ATOM 3539 C C . GLU B 1 183 ? -17.156 32.594 5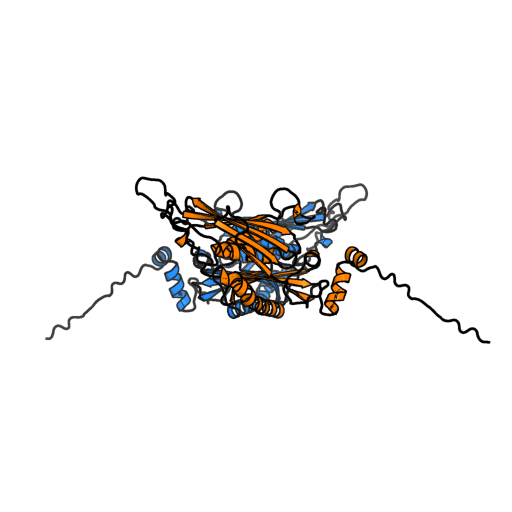.75 1 85.06 183 GLU B C 1
ATOM 3541 O O . GLU B 1 183 ? -16.875 33.594 5.113 1 85.06 183 GLU B O 1
ATOM 3546 N N . VAL B 1 184 ? -18.062 31.656 5.406 1 84.12 184 VAL B N 1
ATOM 3547 C CA . VAL B 1 184 ? -18.859 31.891 4.207 1 84.12 184 VAL B CA 1
ATOM 3548 C C . VAL B 1 184 ? -20.297 32.219 4.598 1 84.12 184 VAL B C 1
ATOM 3550 O O . VAL B 1 184 ? -20.875 31.562 5.457 1 84.12 184 VAL B O 1
ATOM 3553 N N . THR B 1 185 ? -20.766 33.406 4.223 1 77.44 185 THR B N 1
ATOM 3554 C CA . THR B 1 185 ? -22.172 33.781 4.414 1 77.44 185 THR B CA 1
ATOM 3555 C C . THR B 1 185 ? -22.984 33.531 3.154 1 77.44 185 THR B C 1
ATOM 3557 O O . THR B 1 185 ? -22.531 33.812 2.043 1 77.44 185 THR B O 1
ATOM 3560 N N . ILE B 1 186 ? -23.938 32.625 3.326 1 73.12 186 ILE B N 1
ATOM 3561 C CA . ILE B 1 186 ? -24.781 32.281 2.193 1 73.12 186 ILE B CA 1
ATOM 3562 C C . ILE B 1 186 ? -26.062 33.125 2.244 1 73.12 186 ILE B C 1
ATOM 3564 O O . ILE B 1 186 ? -26.734 33.188 3.279 1 73.12 186 ILE B O 1
ATOM 3568 N N . SER B 1 187 ? -26.234 34.031 1.338 1 65.81 187 SER B N 1
ATOM 3569 C CA . SER B 1 187 ? -27.531 34.688 1.229 1 65.81 187 SER B CA 1
ATOM 3570 C C . SER B 1 187 ? -28.453 33.938 0.281 1 65.81 187 SER B C 1
ATOM 3572 O O . SER B 1 187 ? -27.984 33.219 -0.625 1 65.81 187 SER B O 1
ATOM 3574 N N . ASP B 1 188 ? -29.719 33.5 0.696 1 60.75 188 ASP B N 1
ATOM 3575 C CA . ASP B 1 188 ? -30.766 32.719 0.032 1 60.75 188 ASP B CA 1
ATOM 3576 C C . ASP B 1 188 ? -30.656 32.844 -1.486 1 60.75 188 ASP B C 1
ATOM 3578 O O . ASP B 1 188 ? -30.938 31.906 -2.215 1 60.75 188 ASP B O 1
ATOM 3582 N N . GLU B 1 189 ? -30.609 34.031 -2.096 1 59 189 GLU B N 1
ATOM 3583 C CA . GLU B 1 189 ? -30.781 34.281 -3.523 1 59 189 GLU B CA 1
ATOM 3584 C C . GLU B 1 189 ? -29.438 34.375 -4.23 1 59 189 GLU B C 1
ATOM 3586 O O . GLU B 1 189 ? -29.375 34.469 -5.461 1 59 189 GLU B O 1
ATOM 3591 N N . SER B 1 190 ? -28.328 34.312 -3.441 1 61.12 190 SER B N 1
ATOM 3592 C CA . SER B 1 190 ? -27.094 34.656 -4.133 1 61.12 190 SER B CA 1
ATOM 3593 C C . SER B 1 190 ? -26.016 33.625 -3.891 1 61.12 190 SER B C 1
ATOM 3595 O O . SER B 1 190 ? -26.156 32.75 -3.037 1 61.12 190 SER B O 1
ATOM 3597 N N . ALA B 1 191 ? -25 33.688 -4.707 1 64.5 191 ALA B N 1
ATOM 3598 C CA . ALA B 1 191 ? -23.781 32.875 -4.629 1 64.5 191 ALA B CA 1
ATOM 3599 C C . ALA B 1 191 ? -23.094 33.062 -3.275 1 64.5 191 ALA B C 1
ATOM 3601 O O . ALA B 1 191 ? -23.125 34.156 -2.699 1 64.5 191 ALA B O 1
ATOM 3602 N N . PRO B 1 192 ? -22.688 31.953 -2.648 1 68.62 192 PRO B N 1
ATOM 3603 C CA . PRO B 1 192 ? -21.938 32.062 -1.392 1 68.62 192 PRO B CA 1
ATOM 3604 C C . PRO B 1 192 ? -20.859 33.156 -1.444 1 68.62 192 PRO B C 1
ATOM 3606 O O . PRO B 1 192 ? -20.172 33.281 -2.459 1 68.62 192 PRO B O 1
ATOM 3609 N N . VAL B 1 193 ? -20.953 34.125 -0.492 1 70.25 193 VAL B N 1
ATOM 3610 C CA . VAL B 1 193 ? -19.969 35.219 -0.439 1 70.25 193 VAL B CA 1
ATOM 3611 C C . VAL B 1 193 ? -19.062 35.031 0.783 1 70.25 193 VAL B C 1
ATOM 3613 O O . VAL B 1 193 ? -19.562 34.75 1.882 1 70.25 193 VAL B O 1
ATOM 3616 N N . ILE B 1 194 ? -17.797 34.969 0.538 1 68.19 194 ILE B N 1
ATOM 3617 C CA . ILE B 1 194 ? -16.812 34.938 1.617 1 68.19 194 ILE B CA 1
ATOM 3618 C C . ILE B 1 194 ? -16.875 36.25 2.412 1 68.19 194 ILE B C 1
ATOM 3620 O O . ILE B 1 194 ? -16.859 37.344 1.835 1 68.19 194 ILE B O 1
ATOM 3624 N N . ASN B 1 195 ? -17.188 36 3.664 1 69.25 195 ASN B N 1
ATOM 3625 C CA . ASN B 1 195 ? -17.344 37.188 4.48 1 69.25 195 ASN B CA 1
ATOM 3626 C C . ASN B 1 195 ? -15.984 37.719 4.945 1 69.25 195 ASN B C 1
ATOM 3628 O O . ASN B 1 195 ? -14.953 37.094 4.715 1 69.25 195 ASN B O 1
ATOM 3632 N N . ASN B 1 196 ? -16.016 38.875 5.406 1 68.62 196 ASN B N 1
ATOM 3633 C CA . ASN B 1 196 ? -14.812 39.594 5.859 1 68.62 196 ASN B CA 1
ATOM 3634 C C . ASN B 1 196 ? -14.438 39.188 7.281 1 68.62 196 ASN B C 1
ATOM 3636 O O . ASN B 1 196 ? -13.656 39.875 7.941 1 68.62 196 ASN B O 1
ATOM 3640 N N . LEU B 1 197 ? -15.039 38.125 7.711 1 69.75 197 LEU B N 1
ATOM 3641 C CA . LEU B 1 197 ? -14.688 37.656 9.055 1 69.75 197 LEU B CA 1
ATOM 3642 C C . LEU B 1 197 ? -13.344 36.938 9.055 1 69.75 197 LEU B C 1
ATOM 3644 O O . LEU B 1 197 ? -12.898 36.438 8.023 1 69.75 197 LEU B O 1
ATOM 3648 N N . PRO B 1 198 ? -12.781 37.031 10.234 1 78.5 198 PRO B N 1
ATOM 3649 C CA . PRO B 1 198 ? -11.484 36.375 10.336 1 78.5 198 PRO B CA 1
ATOM 3650 C C . PRO B 1 198 ? -11.562 34.875 10.016 1 78.5 198 PRO B C 1
ATOM 3652 O O . PRO B 1 198 ? -12.531 34.188 10.383 1 78.5 198 PRO B O 1
ATOM 3655 N N . ALA B 1 199 ? -10.594 34.469 9.305 1 86.56 199 ALA B N 1
ATOM 3656 C CA . ALA B 1 199 ? -10.492 33.031 8.953 1 86.56 199 ALA B CA 1
ATOM 3657 C C . ALA B 1 199 ? -10.297 32.188 10.195 1 86.56 199 ALA B C 1
ATOM 3659 O O . ALA B 1 199 ? -9.664 32.594 11.164 1 86.56 199 ALA B O 1
ATOM 3660 N N . LYS B 1 200 ? -10.945 31.062 10.266 1 89.75 200 LYS B N 1
ATOM 3661 C CA . LYS B 1 200 ? -10.867 30.125 11.375 1 89.75 200 LYS B CA 1
ATOM 3662 C C . LYS B 1 200 ? -9.914 28.969 11.062 1 89.75 200 LYS B C 1
ATOM 3664 O O . LYS B 1 200 ? -9.922 28.438 9.945 1 89.75 200 LYS B O 1
ATOM 3669 N N . PRO B 1 201 ? -9.172 28.656 12.109 1 92.56 201 PRO B N 1
ATOM 3670 C CA . PRO B 1 201 ? -8.258 27.531 11.891 1 92.56 201 PRO B CA 1
ATOM 3671 C C . PRO B 1 201 ? -8.984 26.203 11.672 1 92.56 201 PRO B C 1
ATOM 3673 O O . PRO B 1 201 ? -10.023 25.953 12.281 1 92.56 201 PRO B O 1
ATOM 3676 N N . LEU B 1 202 ? -8.461 25.453 10.805 1 93.88 202 LEU B N 1
ATOM 3677 C CA . LEU B 1 202 ? -8.961 24.109 10.57 1 93.88 202 LEU B CA 1
ATOM 3678 C C . LEU B 1 202 ? -8.609 23.188 11.742 1 93.88 202 LEU B C 1
ATOM 3680 O O . LEU B 1 202 ? -7.465 23.172 12.195 1 93.88 202 LEU B O 1
ATOM 3684 N N . LYS B 1 203 ? -9.539 22.5 12.203 1 92.44 203 LYS B N 1
ATOM 3685 C CA . LYS B 1 203 ? -9.305 21.578 13.297 1 92.44 203 LYS B CA 1
ATOM 3686 C C . LYS B 1 203 ? -9.086 20.156 12.781 1 92.44 203 LYS B C 1
ATOM 3688 O O . LYS B 1 203 ? -9.914 19.625 12.023 1 92.44 203 LYS B O 1
ATOM 3693 N N . LEU B 1 204 ? -7.988 19.562 13.203 1 94.75 204 LEU B N 1
ATOM 3694 C CA . LEU B 1 204 ? -7.723 18.172 12.836 1 94.75 204 LEU B CA 1
ATOM 3695 C C . LEU B 1 204 ? -8.18 17.219 13.938 1 94.75 204 LEU B C 1
ATOM 3697 O O . LEU B 1 204 ? -8.008 17.516 15.125 1 94.75 204 LEU B O 1
ATOM 3701 N N . ASN B 1 205 ? -8.734 16.125 13.516 1 94.69 205 ASN B N 1
ATOM 3702 C CA . ASN B 1 205 ? -9.156 15.094 14.453 1 94.69 205 ASN B CA 1
ATOM 3703 C C . ASN B 1 205 ? -7.98 14.25 14.945 1 94.69 205 ASN B C 1
ATOM 3705 O O . ASN B 1 205 ? -8.016 13.703 16.047 1 94.69 205 ASN B O 1
ATOM 3709 N N . ARG B 1 206 ? -7.043 14.109 14.047 1 94 206 ARG B N 1
ATOM 3710 C CA . ARG B 1 206 ? -5.871 13.289 14.336 1 94 206 ARG B CA 1
ATOM 3711 C C . ARG B 1 206 ? -4.641 13.812 13.602 1 94 206 ARG B C 1
ATOM 3713 O O . ARG B 1 206 ? -4.762 14.438 12.547 1 94 206 ARG B O 1
ATOM 3720 N N . ILE B 1 207 ? -3.525 13.555 14.234 1 95.94 207 ILE B N 1
ATOM 3721 C CA . ILE B 1 207 ? -2.229 13.859 13.641 1 95.94 207 ILE B CA 1
ATOM 3722 C C . ILE B 1 207 ? -1.529 12.555 13.242 1 95.94 207 ILE B C 1
ATOM 3724 O O . ILE B 1 207 ? -1.35 11.664 14.078 1 95.94 207 ILE B O 1
ATOM 3728 N N . LEU B 1 208 ? -1.245 12.438 11.977 1 96.5 208 LEU B N 1
ATOM 3729 C CA . LEU B 1 208 ? -0.597 11.227 11.484 1 96.5 208 LEU B CA 1
ATOM 3730 C C . LEU B 1 208 ? 0.911 11.43 11.367 1 96.5 208 LEU B C 1
ATOM 3732 O O . LEU B 1 208 ? 1.372 12.492 10.945 1 96.5 208 LEU B O 1
ATOM 3736 N N . ILE B 1 209 ? 1.635 10.461 11.766 1 96.94 209 ILE B N 1
ATOM 3737 C CA . ILE B 1 209 ? 3.092 10.453 11.695 1 96.94 209 ILE B CA 1
ATOM 3738 C C . ILE B 1 209 ? 3.568 9.203 10.961 1 96.94 209 ILE B C 1
ATOM 3740 O O . ILE B 1 209 ? 3.174 8.086 11.305 1 96.94 209 ILE B O 1
ATOM 3744 N N . SER B 1 210 ? 4.359 9.422 9.945 1 97.38 210 SER B N 1
ATOM 3745 C CA . SER B 1 210 ? 4.859 8.305 9.148 1 97.38 210 SER B CA 1
ATOM 3746 C C . SER B 1 210 ? 6.32 8 9.477 1 97.38 210 SER B C 1
ATOM 3748 O O . SER B 1 210 ? 7.113 8.922 9.703 1 97.38 210 SER B O 1
ATOM 3750 N N . SER B 1 211 ? 6.676 6.797 9.539 1 98.31 211 SER B N 1
ATOM 3751 C CA . SER B 1 211 ? 8.039 6.301 9.734 1 98.31 211 SER B CA 1
ATOM 3752 C C . SER B 1 211 ? 8.383 5.223 8.711 1 98.31 211 SER B C 1
ATOM 3754 O O . SER B 1 211 ? 7.711 4.188 8.648 1 98.31 211 SER B O 1
ATOM 3756 N N . THR B 1 212 ? 9.398 5.453 7.969 1 98.38 212 THR B N 1
ATOM 3757 C CA . THR B 1 212 ? 9.82 4.496 6.949 1 98.38 212 THR B CA 1
ATOM 3758 C C . THR B 1 212 ? 11.109 3.787 7.371 1 98.38 212 THR B C 1
ATOM 3760 O O . THR B 1 212 ? 12.039 4.422 7.871 1 98.38 212 THR B O 1
ATOM 3763 N N . PHE B 1 213 ? 11.133 2.514 7.195 1 98.44 213 PHE B N 1
ATOM 3764 C CA . PHE B 1 213 ? 12.273 1.646 7.473 1 98.44 213 PHE B CA 1
ATOM 3765 C C . PHE B 1 213 ? 12.703 0.907 6.211 1 98.44 213 PHE B C 1
ATOM 3767 O O . PHE B 1 213 ? 11.914 0.748 5.277 1 98.44 213 PHE B O 1
ATOM 3774 N N . ALA B 1 214 ? 13.953 0.539 6.227 1 97.62 214 ALA B N 1
ATOM 3775 C CA . ALA B 1 214 ? 14.5 -0.207 5.098 1 97.62 214 ALA B CA 1
ATOM 3776 C C . ALA B 1 214 ? 15.297 -1.417 5.578 1 97.62 214 ALA B C 1
ATOM 3778 O O . ALA B 1 214 ? 15.898 -1.387 6.656 1 97.62 214 ALA B O 1
ATOM 3779 N N . ILE B 1 215 ? 15.227 -2.424 4.805 1 95.5 215 ILE B N 1
ATOM 3780 C CA . ILE B 1 215 ? 16.047 -3.609 5.043 1 95.5 215 ILE B CA 1
ATOM 3781 C C . ILE B 1 215 ? 17.266 -3.582 4.137 1 95.5 215 ILE B C 1
ATOM 3783 O O . ILE B 1 215 ? 17.156 -3.695 2.914 1 95.5 215 ILE B O 1
ATOM 3787 N N . PHE B 1 216 ? 18.391 -3.451 4.746 1 94.75 216 PHE B N 1
ATOM 3788 C CA . PHE B 1 216 ? 19.656 -3.404 4.008 1 94.75 216 PHE B CA 1
ATOM 3789 C C . PHE B 1 216 ? 20.25 -4.801 3.859 1 94.75 216 PHE B C 1
ATOM 3791 O O . PHE B 1 216 ? 20.391 -5.527 4.844 1 94.75 216 PHE B O 1
ATOM 3798 N N . ASP B 1 217 ? 20.578 -5.117 2.615 1 85.5 217 ASP B N 1
ATOM 3799 C CA . ASP B 1 217 ? 21.203 -6.387 2.266 1 85.5 217 ASP B CA 1
ATOM 3800 C C . ASP B 1 217 ? 20.422 -7.566 2.84 1 85.5 217 ASP B C 1
ATOM 3802 O O . ASP B 1 217 ? 21.016 -8.508 3.369 1 85.5 217 ASP B O 1
ATOM 3806 N N . GLY B 1 218 ? 19.203 -7.496 3.02 1 81.06 218 GLY B N 1
ATOM 3807 C CA . GLY B 1 218 ? 18.312 -8.57 3.414 1 81.06 218 GLY B CA 1
ATOM 3808 C C . GLY B 1 218 ? 18.312 -8.836 4.906 1 81.06 218 GLY B C 1
ATOM 3809 O O . GLY B 1 218 ? 17.578 -9.703 5.391 1 81.06 218 GLY B O 1
ATOM 3810 N N . GLN B 1 219 ? 19.016 -8.078 5.684 1 84.56 219 GLN B N 1
ATOM 3811 C CA . GLN B 1 219 ? 19.219 -8.508 7.062 1 84.56 219 GLN B CA 1
ATOM 3812 C C . GLN B 1 219 ? 19.062 -7.34 8.031 1 84.56 219 GLN B C 1
ATOM 3814 O O . GLN B 1 219 ? 18.391 -7.465 9.055 1 84.56 219 GLN B O 1
ATOM 3819 N N . THR B 1 220 ? 19.625 -6.215 7.668 1 94.75 220 THR B N 1
ATOM 3820 C CA . THR B 1 220 ? 19.781 -5.156 8.656 1 94.75 220 THR B CA 1
ATOM 3821 C C . THR B 1 220 ? 18.688 -4.098 8.492 1 94.75 220 THR B C 1
ATOM 3823 O O . THR B 1 220 ? 18.469 -3.592 7.387 1 94.75 220 THR B O 1
ATOM 3826 N N . LEU B 1 221 ? 18 -3.811 9.594 1 97 221 LEU B N 1
ATOM 3827 C CA . LEU B 1 221 ? 16.953 -2.795 9.609 1 97 221 LEU B CA 1
ATOM 3828 C C . LEU B 1 221 ? 17.562 -1.401 9.773 1 97 221 LEU B C 1
ATOM 3830 O O . LEU B 1 221 ? 18.391 -1.184 10.648 1 97 221 LEU B O 1
ATOM 3834 N N . LEU B 1 222 ? 17.203 -0.476 8.898 1 98.19 222 LEU B N 1
ATOM 3835 C CA . LEU B 1 222 ? 17.578 0.93 8.961 1 98.19 222 LEU B CA 1
ATOM 3836 C C . LEU B 1 222 ? 16.359 1.827 9.062 1 98.19 222 LEU B C 1
ATOM 3838 O O . LEU B 1 222 ? 15.336 1.564 8.414 1 98.19 222 LEU B O 1
ATOM 3842 N N . ALA B 1 223 ? 16.438 2.814 9.875 1 98.12 223 ALA B N 1
ATOM 3843 C CA . ALA B 1 223 ? 15.375 3.816 9.922 1 98.12 223 ALA B CA 1
ATOM 3844 C C . ALA B 1 223 ? 15.719 5.02 9.047 1 98.12 223 ALA B C 1
ATOM 3846 O O . ALA B 1 223 ? 16.859 5.457 9.008 1 98.12 223 ALA B O 1
ATOM 3847 N N . ASP B 1 224 ? 14.68 5.543 8.297 1 98.12 224 ASP B N 1
ATOM 3848 C CA . ASP B 1 224 ? 14.852 6.793 7.559 1 98.12 224 ASP B CA 1
ATOM 3849 C C . ASP B 1 224 ? 16.016 6.695 6.578 1 98.12 224 ASP B C 1
ATOM 3851 O O . ASP B 1 224 ? 17.016 7.402 6.723 1 98.12 224 ASP B O 1
ATOM 3855 N N . PRO B 1 225 ? 15.852 5.871 5.566 1 98.19 225 PRO B N 1
ATOM 3856 C CA . PRO B 1 225 ? 16.953 5.688 4.613 1 98.19 225 PRO B CA 1
ATOM 3857 C C . PRO B 1 225 ? 17.281 6.965 3.846 1 98.19 225 PRO B C 1
ATOM 3859 O O . PRO B 1 225 ? 16.375 7.738 3.504 1 98.19 225 PRO B O 1
ATOM 3862 N N . THR B 1 226 ? 18.594 7.195 3.551 1 97.44 226 THR B N 1
ATOM 3863 C CA . THR B 1 226 ? 19.047 8.305 2.723 1 97.44 226 THR B CA 1
ATOM 3864 C C . THR B 1 226 ? 18.891 7.973 1.241 1 97.44 226 THR B C 1
ATOM 3866 O O . THR B 1 226 ? 18.609 6.824 0.884 1 97.44 226 THR B O 1
ATOM 3869 N N . HIS B 1 227 ? 19.094 8.969 0.414 1 96.56 227 HIS B N 1
ATOM 3870 C CA . HIS B 1 227 ? 19 8.766 -1.027 1 96.56 227 HIS B CA 1
ATOM 3871 C C . HIS B 1 227 ? 20.078 7.812 -1.525 1 96.56 227 HIS B C 1
ATOM 3873 O O . HIS B 1 227 ? 19.875 7.109 -2.518 1 96.56 227 HIS B O 1
ATOM 3879 N N . GLU B 1 228 ? 21.203 7.707 -0.857 1 94.88 228 GLU B N 1
ATOM 3880 C CA . GLU B 1 228 ? 22.266 6.785 -1.229 1 94.88 228 GLU B CA 1
ATOM 3881 C C . GLU B 1 228 ? 21.922 5.352 -0.833 1 94.88 228 GLU B C 1
ATOM 3883 O O . GLU B 1 228 ? 22.328 4.402 -1.503 1 94.88 228 GLU B O 1
ATOM 3888 N N . GLU B 1 229 ? 21.156 5.273 0.203 1 96.25 229 GLU B N 1
ATOM 3889 C CA . GLU B 1 229 ? 20.797 3.959 0.729 1 96.25 229 GLU B CA 1
ATOM 3890 C C . GLU B 1 229 ? 19.609 3.371 -0.019 1 96.25 229 GLU B C 1
ATOM 3892 O O . GLU B 1 229 ? 19.516 2.152 -0.178 1 96.25 229 GLU B O 1
ATOM 3897 N N . GLU B 1 230 ? 18.672 4.156 -0.464 1 95.06 230 GLU B N 1
ATOM 3898 C CA . GLU B 1 230 ? 17.391 3.734 -1.039 1 95.06 230 GLU B CA 1
ATOM 3899 C C . GLU B 1 230 ? 17.609 2.75 -2.186 1 95.06 230 GLU B C 1
ATOM 3901 O O . GLU B 1 230 ? 16.953 1.701 -2.236 1 95.06 230 GLU B O 1
ATOM 3906 N N . PRO B 1 231 ? 18.625 3.035 -3.068 1 91.69 231 PRO B N 1
ATOM 3907 C CA . PRO B 1 231 ? 18.812 2.092 -4.172 1 91.69 231 PRO B CA 1
ATOM 3908 C C . PRO B 1 231 ? 19.438 0.773 -3.725 1 91.69 231 PRO B C 1
ATOM 3910 O O . PRO B 1 231 ? 19.453 -0.198 -4.484 1 91.69 231 PRO B O 1
ATOM 3913 N N . LEU B 1 232 ? 19.984 0.73 -2.512 1 92.75 232 LEU B N 1
ATOM 3914 C CA . LEU B 1 232 ? 20.75 -0.423 -2.043 1 92.75 232 LEU B CA 1
ATOM 3915 C C . LEU B 1 232 ? 19.891 -1.316 -1.155 1 92.75 232 LEU B C 1
ATOM 3917 O O . LEU B 1 232 ? 20.312 -2.398 -0.753 1 92.75 232 LEU B O 1
ATOM 3921 N N . VAL B 1 233 ? 18.656 -0.859 -0.865 1 93.44 233 VAL B N 1
ATOM 3922 C CA . VAL B 1 233 ? 17.859 -1.616 0.098 1 93.44 233 VAL B CA 1
ATOM 3923 C C . VAL B 1 233 ? 16.969 -2.613 -0.638 1 93.44 233 VAL B C 1
ATOM 3925 O O . VAL B 1 233 ? 16.609 -2.391 -1.794 1 93.44 233 VAL B O 1
ATOM 3928 N N . SER B 1 234 ? 16.641 -3.699 0.09 1 90.88 234 SER B N 1
ATOM 3929 C CA . SER B 1 234 ? 15.914 -4.824 -0.49 1 90.88 234 SER B CA 1
ATOM 3930 C C . SER B 1 234 ? 14.414 -4.691 -0.252 1 90.88 234 SER B C 1
ATOM 3932 O O . SER B 1 234 ? 13.609 -5.328 -0.938 1 90.88 234 SER B O 1
ATOM 3934 N N . SER B 1 235 ? 14.055 -3.93 0.727 1 93.38 235 SER B N 1
ATOM 3935 C CA . SER B 1 235 ? 12.648 -3.732 1.072 1 93.38 235 SER B CA 1
ATOM 3936 C C . SER B 1 235 ? 12.461 -2.498 1.947 1 93.38 235 SER B C 1
ATOM 3938 O O . SER B 1 235 ? 13.406 -2.043 2.598 1 93.38 235 SER B O 1
ATOM 3940 N N . TH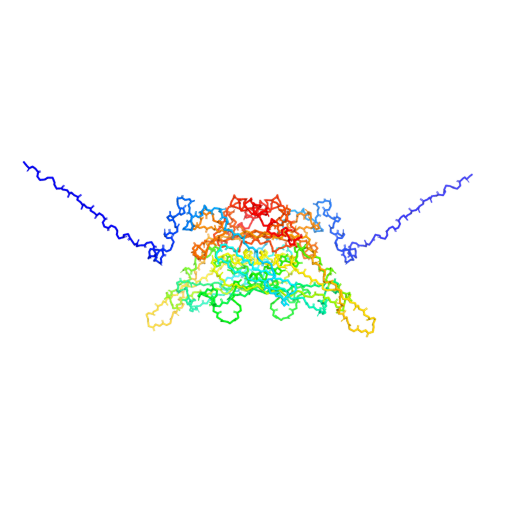R B 1 236 ? 11.289 -1.935 1.851 1 95.75 236 THR B N 1
ATOM 3941 C CA . THR B 1 236 ? 10.938 -0.836 2.742 1 95.75 236 THR B CA 1
ATOM 3942 C C . THR B 1 236 ? 9.602 -1.111 3.432 1 95.75 236 THR B C 1
ATOM 3944 O O . THR B 1 236 ? 8.773 -1.869 2.916 1 95.75 236 THR B O 1
ATOM 3947 N N . VAL B 1 237 ? 9.477 -0.578 4.594 1 97.12 237 VAL B N 1
ATOM 3948 C CA . VAL B 1 237 ? 8.242 -0.613 5.371 1 97.12 237 VAL B CA 1
ATOM 3949 C C . VAL B 1 237 ? 7.922 0.785 5.895 1 97.12 237 VAL B C 1
ATOM 3951 O O . VAL B 1 237 ? 8.75 1.408 6.562 1 97.12 237 VAL B O 1
ATOM 3954 N N . THR B 1 238 ? 6.785 1.235 5.582 1 97.81 238 THR B N 1
ATOM 3955 C CA . THR B 1 238 ? 6.32 2.504 6.129 1 97.81 238 THR B CA 1
ATOM 3956 C C . THR B 1 238 ? 5.133 2.287 7.066 1 97.81 238 THR B C 1
ATOM 3958 O O . THR B 1 238 ? 4.168 1.608 6.703 1 97.81 238 THR B O 1
ATOM 3961 N N . ILE B 1 239 ? 5.23 2.812 8.227 1 98.06 239 ILE B N 1
ATOM 3962 C CA . ILE B 1 239 ? 4.18 2.738 9.234 1 98.06 239 ILE B CA 1
ATOM 3963 C C . ILE B 1 239 ? 3.67 4.141 9.555 1 98.06 239 ILE B C 1
ATOM 3965 O O . ILE B 1 239 ? 4.461 5.059 9.781 1 98.06 239 ILE B O 1
ATOM 3969 N N . VAL B 1 240 ? 2.377 4.305 9.523 1 97.81 240 VAL B N 1
ATOM 3970 C CA . VAL B 1 240 ? 1.748 5.562 9.906 1 97.81 240 VAL B CA 1
ATOM 3971 C C . VAL B 1 240 ? 0.946 5.371 11.188 1 97.81 240 VAL B C 1
ATOM 3973 O O . VAL B 1 240 ? 0.062 4.516 11.25 1 97.81 240 VAL B O 1
ATOM 3976 N N . VAL B 1 241 ? 1.276 6.137 12.172 1 97.25 241 VAL B N 1
ATOM 3977 C CA . VAL B 1 241 ? 0.538 6.102 13.43 1 97.25 241 VAL B CA 1
ATOM 3978 C C . VAL B 1 241 ? -0.099 7.465 13.688 1 97.25 241 VAL B C 1
ATOM 3980 O O . VAL B 1 241 ? 0.302 8.469 13.094 1 97.25 241 VAL B O 1
ATOM 3983 N N . ASP B 1 242 ? -1.142 7.449 14.492 1 95.75 242 ASP B N 1
ATOM 3984 C CA . ASP B 1 242 ? -1.738 8.727 14.883 1 95.75 242 ASP B CA 1
ATOM 3985 C C . ASP B 1 242 ? -1.167 9.211 16.219 1 95.75 242 ASP B C 1
ATOM 3987 O O . ASP B 1 242 ? -0.212 8.633 16.734 1 95.75 242 ASP B O 1
ATOM 3991 N N . ASP B 1 243 ? -1.677 10.336 16.734 1 94.81 243 ASP B N 1
ATOM 3992 C CA . ASP B 1 243 ? -1.149 10.984 17.922 1 94.81 243 ASP B CA 1
ATOM 3993 C C . ASP B 1 243 ? -1.465 10.172 19.188 1 94.81 243 ASP B C 1
ATOM 3995 O O . ASP B 1 243 ? -0.963 10.477 20.266 1 94.81 243 ASP B O 1
ATOM 3999 N N . LYS B 1 244 ? -2.27 9.078 19.062 1 93 244 LYS B N 1
ATOM 4000 C CA . LYS B 1 244 ? -2.531 8.148 20.156 1 93 244 LYS B CA 1
ATOM 4001 C C . LYS B 1 244 ? -1.778 6.836 19.953 1 93 244 LYS B C 1
ATOM 4003 O O . LYS B 1 244 ? -2.045 5.848 20.641 1 93 244 LYS B O 1
ATOM 4008 N N . ASP B 1 245 ? -0.941 6.758 18.953 1 93.62 245 ASP B N 1
ATOM 4009 C CA . ASP B 1 245 ? -0.057 5.645 18.625 1 93.62 245 ASP B CA 1
ATOM 4010 C C . ASP B 1 245 ? -0.848 4.453 18.094 1 93.62 245 ASP B C 1
ATOM 4012 O O . ASP B 1 245 ? -0.433 3.305 18.25 1 93.62 245 ASP B O 1
ATOM 4016 N N . CYS B 1 246 ? -2 4.73 17.562 1 94.44 246 CYS B N 1
ATOM 4017 C CA . CYS B 1 246 ? -2.725 3.701 16.828 1 94.44 246 CYS B CA 1
ATOM 4018 C C . CYS B 1 246 ? -2.279 3.656 15.375 1 94.44 246 CYS B C 1
ATOM 4020 O O . CYS B 1 246 ? -1.952 4.688 14.789 1 94.44 246 CYS B O 1
ATOM 4022 N N . ILE B 1 247 ? -2.242 2.484 14.82 1 96.5 247 ILE B N 1
ATOM 4023 C CA . ILE B 1 247 ? -1.697 2.268 13.484 1 96.5 247 ILE B CA 1
ATOM 4024 C C . ILE B 1 247 ? -2.75 2.619 12.438 1 96.5 247 ILE B C 1
ATOM 4026 O O . ILE B 1 247 ? -3.787 1.958 12.344 1 96.5 247 ILE B O 1
ATOM 4030 N N . CYS B 1 248 ? -2.449 3.57 11.656 1 96.25 248 CYS B N 1
ATOM 4031 C CA . CYS B 1 248 ? -3.383 4.035 10.641 1 96.25 248 CYS B CA 1
ATOM 4032 C C . CYS B 1 248 ? -3.119 3.354 9.305 1 96.25 248 CYS B C 1
ATOM 4034 O O . CYS B 1 248 ? -4.055 3.041 8.562 1 96.25 248 CYS B O 1
ATOM 4036 N N . ALA B 1 249 ? -1.865 3.146 9 1 97.06 249 ALA B N 1
ATOM 4037 C CA . ALA B 1 249 ? -1.501 2.551 7.723 1 97.06 249 ALA B CA 1
ATOM 4038 C C . ALA B 1 249 ? -0.174 1.805 7.82 1 97.06 249 ALA B C 1
ATOM 4040 O O . ALA B 1 249 ? 0.681 2.15 8.641 1 97.06 249 ALA B O 1
ATOM 4041 N N . ILE B 1 250 ? -0.022 0.783 7.113 1 97.38 250 ILE B N 1
ATOM 4042 C CA . ILE B 1 250 ? 1.221 0.052 6.895 1 97.38 250 ILE B CA 1
ATOM 4043 C C . ILE B 1 250 ? 1.412 -0.2 5.398 1 97.38 250 ILE B C 1
ATOM 4045 O O . ILE B 1 250 ? 0.488 -0.646 4.715 1 97.38 250 ILE B O 1
ATOM 4049 N N . HIS B 1 251 ? 2.57 0.164 4.953 1 96.06 251 HIS B N 1
ATOM 4050 C CA . HIS B 1 251 ? 2.885 -0.019 3.541 1 96.06 251 HIS B CA 1
ATOM 4051 C C . HIS B 1 251 ? 4.199 -0.771 3.363 1 96.06 251 HIS B C 1
ATOM 4053 O O . HIS B 1 251 ? 5.277 -0.194 3.527 1 96.06 251 HIS B O 1
ATOM 4059 N N . LYS B 1 252 ? 4.113 -2.014 3.113 1 96.12 252 LYS B N 1
ATOM 4060 C CA . LYS B 1 252 ? 5.191 -2.893 2.672 1 96.12 252 LYS B CA 1
ATOM 4061 C C . LYS B 1 252 ? 4.871 -3.521 1.319 1 96.12 252 LYS B C 1
ATOM 4063 O O . LYS B 1 252 ? 4.316 -4.621 1.254 1 96.12 252 LYS B O 1
ATOM 4068 N N . PRO B 1 253 ? 5.23 -2.896 0.264 1 90.62 253 PRO B N 1
ATOM 4069 C CA . PRO B 1 253 ? 4.711 -3.238 -1.062 1 90.62 253 PRO B CA 1
ATOM 4070 C C . PRO B 1 253 ? 5.359 -4.492 -1.645 1 90.62 253 PRO B C 1
ATOM 4072 O O . PRO B 1 253 ? 4.867 -5.047 -2.633 1 90.62 253 PRO B O 1
ATOM 4075 N N . GLY B 1 254 ? 6.445 -4.977 -1.128 1 91.56 254 GLY B N 1
ATOM 4076 C CA . GLY B 1 254 ? 7.18 -6.121 -1.646 1 91.56 254 GLY B CA 1
ATOM 4077 C C . GLY B 1 254 ? 8.617 -6.168 -1.168 1 91.56 254 GLY B C 1
ATOM 4078 O O . GLY B 1 254 ? 8.898 -5.887 -0.001 1 91.56 254 GLY B O 1
ATOM 4079 N N . GLY B 1 255 ? 9.508 -6.648 -2.041 1 88.56 255 GLY B N 1
ATOM 4080 C CA . GLY B 1 255 ? 10.898 -6.789 -1.639 1 88.56 255 GLY B CA 1
ATOM 4081 C C . GLY B 1 255 ? 11.164 -8.047 -0.834 1 88.56 255 GLY B C 1
ATOM 4082 O O . GLY B 1 255 ? 10.352 -8.969 -0.833 1 88.56 255 GLY B O 1
ATOM 4083 N N . VAL B 1 256 ? 12.281 -8.016 -0.247 1 90.75 256 VAL B N 1
ATOM 4084 C CA . VAL B 1 256 ? 12.633 -9.172 0.577 1 90.75 256 VAL B CA 1
ATOM 4085 C C . VAL B 1 256 ? 11.641 -9.305 1.729 1 90.75 256 VAL B C 1
ATOM 4087 O O . VAL B 1 256 ? 11.094 -8.305 2.211 1 90.75 256 VAL B O 1
ATOM 4090 N N . SER B 1 257 ? 11.359 -10.539 2.068 1 93.56 257 SER B N 1
ATOM 4091 C CA . SER B 1 257 ? 10.43 -10.797 3.168 1 93.56 257 SER B CA 1
ATOM 4092 C C . SER B 1 257 ? 11.062 -10.461 4.512 1 93.56 257 SER B C 1
ATOM 4094 O O . SER B 1 257 ? 12.289 -10.438 4.641 1 93.56 257 SER B O 1
ATOM 4096 N N . ILE B 1 258 ? 10.203 -10.156 5.398 1 95 258 ILE B N 1
ATOM 4097 C CA . ILE B 1 258 ? 10.664 -9.844 6.746 1 95 258 ILE B CA 1
ATOM 4098 C C . ILE B 1 258 ? 9.945 -10.742 7.754 1 95 258 ILE B C 1
ATOM 4100 O O . ILE B 1 258 ? 8.945 -11.383 7.422 1 95 258 ILE B O 1
ATOM 4104 N N . THR B 1 259 ? 10.516 -10.781 8.898 1 94.12 259 THR B N 1
ATOM 4105 C CA . THR B 1 259 ? 9.922 -11.594 9.953 1 94.12 259 THR B CA 1
ATOM 4106 C C . THR B 1 259 ? 8.977 -10.766 10.805 1 94.12 259 THR B C 1
ATOM 4108 O O . THR B 1 259 ? 8.969 -9.531 10.734 1 94.12 259 THR B O 1
ATOM 4111 N N . LYS B 1 260 ? 8.164 -11.484 11.578 1 94 260 LYS B N 1
ATOM 4112 C CA . LYS B 1 260 ? 7.277 -10.82 12.531 1 94 260 LYS B CA 1
ATOM 4113 C C . LYS B 1 260 ? 8.062 -9.953 13.508 1 94 260 LYS B C 1
ATOM 4115 O O . LYS B 1 260 ? 7.613 -8.875 13.898 1 94 260 LYS B O 1
ATOM 4120 N N . ALA B 1 261 ? 9.227 -10.43 13.906 1 94.44 261 ALA B N 1
ATOM 4121 C CA . ALA B 1 261 ? 10.062 -9.68 14.836 1 94.44 261 ALA B CA 1
ATOM 4122 C C . ALA B 1 261 ? 10.453 -8.32 14.258 1 94.44 261 ALA B C 1
ATOM 4124 O O . ALA B 1 261 ? 10.477 -7.316 14.977 1 94.44 261 ALA B O 1
ATOM 4125 N N . VAL B 1 262 ? 10.742 -8.289 12.984 1 95.69 262 VAL B N 1
ATOM 4126 C CA . VAL B 1 262 ? 11.133 -7.047 12.32 1 95.69 262 VAL B CA 1
ATOM 4127 C C . VAL B 1 262 ? 9.953 -6.078 12.289 1 95.69 262 VAL B C 1
ATOM 4129 O O . VAL B 1 262 ? 10.117 -4.891 12.57 1 95.69 262 VAL B O 1
ATOM 4132 N N . ILE B 1 263 ? 8.781 -6.562 12.008 1 96.06 263 ILE B N 1
ATOM 4133 C CA . ILE B 1 263 ? 7.578 -5.73 11.992 1 96.06 263 ILE B CA 1
ATOM 4134 C C . ILE B 1 263 ? 7.32 -5.168 13.391 1 96.06 263 ILE B C 1
ATOM 4136 O O . ILE B 1 263 ? 6.996 -3.99 13.547 1 96.06 263 ILE B O 1
ATOM 4140 N N . ASP B 1 264 ? 7.465 -6.004 14.352 1 95.38 264 ASP B N 1
ATOM 4141 C CA . ASP B 1 264 ? 7.273 -5.57 15.734 1 95.38 264 ASP B CA 1
ATOM 4142 C C . ASP B 1 264 ? 8.242 -4.449 16.094 1 95.38 264 ASP B C 1
ATOM 4144 O O . ASP B 1 264 ? 7.863 -3.48 16.75 1 95.38 264 ASP B O 1
ATOM 4148 N N . GLU B 1 265 ? 9.438 -4.613 15.68 1 96.38 265 GLU B N 1
ATOM 4149 C CA . GLU B 1 265 ? 10.445 -3.582 15.922 1 96.38 265 GLU B CA 1
ATOM 4150 C C . GLU B 1 265 ? 10.086 -2.277 15.219 1 96.38 265 GLU B C 1
ATOM 4152 O O . GLU B 1 265 ? 10.195 -1.199 15.805 1 96.38 265 GLU B O 1
ATOM 4157 N N . CYS B 1 266 ? 9.617 -2.354 13.984 1 97.38 266 CYS B N 1
ATOM 4158 C CA . CYS B 1 266 ? 9.195 -1.177 13.234 1 97.38 266 CYS B CA 1
ATOM 4159 C C . CYS B 1 266 ? 8.039 -0.465 13.938 1 97.38 266 CYS B C 1
ATOM 4161 O O . CYS B 1 266 ? 8.047 0.762 14.047 1 97.38 266 CYS B O 1
ATOM 4163 N N . LEU B 1 267 ? 7.094 -1.267 14.422 1 96.31 267 LEU B N 1
ATOM 4164 C CA . LEU B 1 267 ? 5.93 -0.709 15.102 1 96.31 267 LEU B CA 1
ATOM 4165 C C . LEU B 1 267 ? 6.336 0.019 16.375 1 96.31 267 LEU B C 1
ATOM 4167 O O . LEU B 1 267 ? 5.82 1.099 16.672 1 96.31 267 LEU B O 1
ATOM 4171 N N . THR B 1 268 ? 7.242 -0.542 17.078 1 95.69 268 THR B N 1
ATOM 4172 C CA . THR B 1 268 ? 7.73 0.065 18.312 1 95.69 268 THR B CA 1
ATOM 4173 C C . THR B 1 268 ? 8.469 1.367 18.016 1 95.69 268 THR B C 1
ATOM 4175 O O . THR B 1 268 ? 8.219 2.389 18.656 1 95.69 268 THR B O 1
ATOM 4178 N N . LEU B 1 269 ? 9.312 1.362 17.016 1 96.31 269 LEU B N 1
ATOM 4179 C CA . LEU B 1 269 ? 10.125 2.521 16.656 1 96.31 269 LEU B CA 1
ATOM 4180 C C . LEU B 1 269 ? 9.258 3.643 16.094 1 96.31 269 LEU B C 1
ATOM 4182 O O . LEU B 1 269 ? 9.539 4.82 16.312 1 96.31 269 LEU B O 1
ATOM 4186 N N . ALA B 1 270 ? 8.242 3.279 15.336 1 96.56 270 ALA B N 1
ATOM 4187 C CA . ALA B 1 270 ? 7.348 4.273 14.758 1 96.56 270 ALA B CA 1
ATOM 4188 C C . ALA B 1 270 ? 6.691 5.121 15.844 1 96.56 270 ALA B C 1
ATOM 4190 O O . ALA B 1 270 ? 6.512 6.332 15.672 1 96.56 270 ALA B O 1
ATOM 4191 N N . LYS B 1 271 ? 6.387 4.531 16.969 1 94 271 LYS B N 1
ATOM 4192 C CA . LYS B 1 271 ? 5.742 5.227 18.078 1 94 271 LYS B CA 1
ATOM 4193 C C . LYS B 1 271 ? 6.707 6.199 18.75 1 94 271 LYS B C 1
ATOM 4195 O O . LYS B 1 271 ? 6.281 7.188 19.359 1 94 271 LYS B O 1
ATOM 4200 N N . SER B 1 272 ? 7.938 5.918 18.609 1 92.31 272 SER B N 1
ATOM 4201 C CA . SER B 1 272 ? 8.93 6.73 19.297 1 92.31 272 SER B CA 1
ATOM 4202 C C . SER B 1 272 ? 9.062 8.109 18.656 1 92.31 272 SER B C 1
ATOM 4204 O O . SER B 1 272 ? 9.562 9.047 19.281 1 92.31 272 SER B O 1
ATOM 4206 N N . ARG B 1 273 ? 8.617 8.297 17.422 1 91.38 273 ARG B N 1
ATOM 4207 C CA . ARG B 1 273 ? 8.734 9.562 16.703 1 91.38 273 ARG B CA 1
ATOM 4208 C C . ARG B 1 273 ? 7.594 10.508 17.062 1 91.38 273 ARG B C 1
ATOM 4210 O O . ARG B 1 273 ? 7.684 11.711 16.828 1 91.38 273 ARG B O 1
ATOM 4217 N N . THR B 1 274 ? 6.512 10 17.625 1 92.62 274 THR B N 1
ATOM 4218 C CA . THR B 1 274 ? 5.262 10.727 17.812 1 92.62 274 THR B CA 1
ATOM 4219 C C . THR B 1 274 ? 5.473 11.93 18.719 1 92.62 274 THR B C 1
ATOM 4221 O O . THR B 1 274 ? 5.133 13.062 18.359 1 92.62 274 THR B O 1
ATOM 4224 N N . PRO B 1 275 ? 6.191 11.789 19.828 1 93 275 PRO B N 1
ATOM 4225 C CA . PRO B 1 275 ? 6.352 12.945 20.719 1 93 275 PRO B CA 1
ATOM 4226 C C . PRO B 1 275 ? 7.148 14.078 20.078 1 93 275 PRO B C 1
ATOM 4228 O O . PRO B 1 275 ? 6.805 15.25 20.234 1 93 275 PRO B O 1
ATOM 4231 N N . SER B 1 276 ? 8.188 13.727 19.406 1 92 276 SER B N 1
ATOM 4232 C CA . SER B 1 276 ? 9.031 14.734 18.781 1 92 276 SER B CA 1
ATOM 4233 C C . SER B 1 276 ? 8.258 15.531 17.734 1 92 276 SER B C 1
ATOM 4235 O O . SER B 1 276 ? 8.391 16.75 17.656 1 92 276 SER B O 1
ATOM 4237 N N . PHE B 1 277 ? 7.457 14.867 16.969 1 94.44 277 PHE B N 1
ATOM 4238 C CA . PHE B 1 277 ? 6.684 15.547 15.938 1 94.44 277 PHE B CA 1
ATOM 4239 C C . PHE B 1 277 ? 5.59 16.406 16.562 1 94.44 277 PHE B C 1
ATOM 4241 O O . PHE B 1 277 ? 5.344 17.531 16.109 1 94.44 277 PHE B O 1
ATOM 4248 N N . MET B 1 278 ? 4.941 15.898 17.578 1 94.75 278 MET B N 1
ATOM 4249 C CA . MET B 1 278 ? 3.879 16.625 18.25 1 94.75 278 MET B CA 1
ATOM 4250 C C . MET B 1 278 ? 4.41 17.922 18.859 1 94.75 278 MET B C 1
ATOM 4252 O O . MET B 1 278 ? 3.719 18.953 18.844 1 94.75 278 MET B O 1
ATOM 4256 N N . LYS B 1 279 ? 5.66 17.891 19.297 1 94.56 279 LYS B N 1
ATOM 4257 C CA . LYS B 1 279 ? 6.289 19.094 19.828 1 94.56 279 LYS B CA 1
ATOM 4258 C C . LYS B 1 279 ? 6.469 20.141 18.75 1 94.56 279 LYS B C 1
ATOM 4260 O O . LYS B 1 279 ? 6.289 21.344 19 1 94.56 279 LYS B O 1
ATOM 4265 N N . LEU B 1 280 ? 6.723 19.734 17.578 1 94.75 280 LEU B N 1
ATOM 4266 C CA . LEU B 1 280 ? 6.969 20.641 16.469 1 94.75 280 LEU B CA 1
ATOM 4267 C C . LEU B 1 280 ? 5.684 21.328 16.031 1 94.75 280 LEU B C 1
ATOM 4269 O O . LEU B 1 280 ? 5.719 22.469 15.562 1 94.75 280 LEU B O 1
ATOM 4273 N N . ILE B 1 281 ? 4.582 20.625 16.172 1 93.38 281 ILE B N 1
ATOM 4274 C CA . ILE B 1 281 ? 3.354 21.203 15.641 1 93.38 281 ILE B CA 1
ATOM 4275 C C . ILE B 1 281 ? 2.549 21.844 16.766 1 93.38 281 ILE B C 1
ATOM 4277 O O . ILE B 1 281 ? 1.476 22.406 16.531 1 93.38 281 ILE B O 1
ATOM 4281 N N . SER B 1 282 ? 3 21.734 17.984 1 85.38 282 SER B N 1
ATOM 4282 C CA . SER B 1 282 ? 2.256 22.172 19.156 1 85.38 282 SER B CA 1
ATOM 4283 C C . SER B 1 282 ? 1.916 23.656 19.078 1 85.38 282 SER B C 1
ATOM 4285 O O . SER B 1 282 ? 0.853 24.078 19.531 1 85.38 282 SER B O 1
ATOM 4287 N N . ASN B 1 283 ? 2.826 24.406 18.547 1 75.88 283 ASN B N 1
ATOM 4288 C CA . ASN B 1 283 ? 2.547 25.828 18.516 1 75.88 283 ASN B CA 1
ATOM 4289 C C . ASN B 1 283 ? 1.583 26.188 17.391 1 75.88 283 ASN B C 1
ATOM 4291 O O . ASN B 1 283 ? 1.15 27.344 17.281 1 75.88 283 ASN B O 1
ATOM 4295 N N . THR B 1 284 ? 1.352 25.25 16.531 1 70.5 284 THR B N 1
ATOM 4296 C CA . THR B 1 284 ? 0.469 25.547 15.414 1 70.5 284 THR B CA 1
ATOM 4297 C C . THR B 1 284 ? -0.899 24.891 15.617 1 70.5 284 THR B C 1
ATOM 4299 O O . THR B 1 284 ? -1.864 25.25 14.938 1 70.5 284 THR B O 1
ATOM 4302 N N . VAL B 1 285 ? -0.907 23.891 16.484 1 66 285 VAL B N 1
ATOM 4303 C CA . VAL B 1 285 ? -2.166 23.219 16.781 1 66 285 VAL B CA 1
ATOM 4304 C C . VAL B 1 285 ? -2.84 23.891 17.984 1 66 285 VAL B C 1
ATOM 4306 O O . VAL B 1 285 ? -2.164 24.422 18.859 1 66 285 VAL B O 1
#